Protein AF-A0A180FU36-F1 (afdb_monomer)

Sequence (454 aa):
MDFISSLDIPIKLNNYGYFLRLALNTLQGDNFDYLLKRLDNNKELEKNEGGYSVGSLGDNNPKEALKKLIIFLKENKPKTEQLVKSLNKIERNCIVITDREDIDFLYSQIPKKYKVVSNSELKRLIKTKEAQNKILLFYSFNGYKDFEFIDNLANDIKLILYKQEGALYNKQLQLHEKKLEEEITSDDRLTICGIKYEFLQETPVKVNPTLEKIIERIDKRTRTAYEGYKDESDSLLDDLEEQIIYEVTFSDNKTIELESNETVFDKNGNLIKSFKLRDGDAVRIYPKEQLAENLFQIAIDVEPDKFGKVEEHSKLWLNALKDLDNKLKDREILYKQLRNNGLKVLPTTVDAYFRGARKFPMFNCDLKAILILAGQEAIFGKVKETKRLYNSTMIALGRGIKQELKSFLKDNTLGDILHKRNFTKETLSKFIERKMPLKLIKNIQIINHDPTEE

Structure (mmCIF, N/CA/C/O backbone):
data_AF-A0A180FU36-F1
#
_entry.id   AF-A0A180FU36-F1
#
loop_
_atom_site.group_PDB
_atom_site.id
_atom_site.type_symbol
_atom_site.label_atom_id
_atom_site.label_alt_id
_atom_site.label_comp_id
_atom_site.label_asym_id
_atom_site.label_entity_id
_atom_site.label_seq_id
_atom_site.pdbx_PDB_ins_code
_atom_site.Cartn_x
_atom_site.Cartn_y
_atom_site.Cartn_z
_atom_site.occupancy
_atom_site.B_iso_or_equiv
_atom_site.auth_seq_id
_atom_site.auth_comp_id
_atom_site.auth_asym_id
_atom_site.auth_atom_id
_atom_site.pdbx_PDB_model_num
ATOM 1 N N . MET A 1 1 ? -6.071 27.700 -3.293 1.00 56.44 1 MET A N 1
ATOM 2 C CA . MET A 1 1 ? -6.335 27.040 -4.594 1.00 56.44 1 MET A CA 1
ATOM 3 C C . MET A 1 1 ? -6.816 28.030 -5.638 1.00 56.44 1 MET A C 1
ATOM 5 O O . MET A 1 1 ? -6.384 27.916 -6.778 1.00 56.44 1 MET A O 1
ATOM 9 N N . ASP A 1 2 ? -7.620 29.022 -5.252 1.00 58.66 2 ASP A N 1
ATOM 10 C CA . ASP A 1 2 ? -8.098 30.074 -6.161 1.00 58.66 2 ASP A CA 1
ATOM 11 C C . ASP A 1 2 ? -6.941 30.842 -6.819 1.00 58.66 2 ASP A C 1
ATOM 13 O O . ASP A 1 2 ? -6.914 30.947 -8.036 1.00 58.66 2 ASP A O 1
ATOM 17 N N . PHE A 1 3 ? -5.908 31.206 -6.046 1.00 62.88 3 PHE A N 1
ATOM 18 C CA . PHE A 1 3 ? -4.682 31.840 -6.557 1.00 62.88 3 PHE A CA 1
ATOM 19 C C . PHE A 1 3 ? -3.950 31.017 -7.632 1.00 62.88 3 PHE A C 1
ATOM 21 O O . PHE A 1 3 ? -3.514 31.552 -8.641 1.00 62.88 3 PHE A O 1
ATOM 28 N N . ILE A 1 4 ? -3.824 29.699 -7.438 1.00 62.41 4 ILE A N 1
ATOM 29 C CA . ILE A 1 4 ? -3.131 28.806 -8.386 1.00 62.41 4 ILE A CA 1
ATOM 30 C C . ILE A 1 4 ? -3.966 28.611 -9.658 1.00 62.41 4 ILE A C 1
ATOM 32 O O . ILE A 1 4 ? -3.424 28.439 -10.747 1.00 62.41 4 ILE A O 1
ATOM 36 N N . SER A 1 5 ? -5.291 28.638 -9.510 1.00 62.44 5 SER A N 1
ATOM 37 C CA . SER A 1 5 ? -6.238 28.488 -10.617 1.00 62.44 5 SER A CA 1
ATOM 38 C C . SER A 1 5 ? -6.367 29.767 -11.448 1.00 62.44 5 SER A C 1
ATOM 40 O O . SER A 1 5 ? -6.806 29.690 -12.589 1.00 62.44 5 SER A O 1
ATOM 42 N N . SER A 1 6 ? -5.983 30.918 -10.885 1.00 64.44 6 SER A N 1
ATOM 43 C CA . SER A 1 6 ? -5.974 32.226 -11.547 1.00 64.44 6 SER A CA 1
ATOM 44 C C . SER A 1 6 ? -4.633 32.593 -12.195 1.00 64.44 6 SER A C 1
ATOM 46 O O . SER A 1 6 ? -4.482 33.724 -12.644 1.00 64.44 6 SER A O 1
ATOM 48 N N . LEU A 1 7 ? -3.647 31.690 -12.203 1.00 68.06 7 LEU A N 1
ATOM 49 C CA . LEU A 1 7 ? -2.370 31.905 -12.892 1.00 68.06 7 LEU A CA 1
ATOM 50 C C . LEU A 1 7 ? -2.546 31.793 -14.413 1.00 68.06 7 LEU A C 1
ATOM 52 O O . LEU A 1 7 ? -3.301 30.937 -14.876 1.00 68.06 7 LEU A O 1
ATOM 56 N N . ASP A 1 8 ? -1.786 32.591 -15.174 1.00 64.19 8 ASP A N 1
ATOM 57 C CA . ASP A 1 8 ? -1.774 32.560 -16.649 1.00 64.19 8 ASP A CA 1
ATOM 58 C C . ASP A 1 8 ? -1.493 31.155 -17.203 1.00 64.19 8 ASP A C 1
ATOM 60 O O . ASP A 1 8 ? -2.076 30.741 -18.206 1.00 64.19 8 ASP A O 1
ATOM 64 N N . ILE A 1 9 ? -0.636 30.389 -16.517 1.00 67.38 9 ILE A N 1
ATOM 65 C CA . ILE A 1 9 ? -0.437 28.958 -16.755 1.00 67.38 9 ILE A CA 1
ATOM 66 C C . ILE A 1 9 ? -0.711 28.218 -15.435 1.00 67.38 9 ILE A C 1
ATOM 68 O O . ILE A 1 9 ? 0.154 28.184 -14.555 1.00 67.38 9 ILE A O 1
ATOM 72 N N . PRO A 1 10 ? -1.899 27.613 -15.254 1.00 64.38 10 PRO A N 1
ATOM 73 C CA . PRO A 1 10 ? -2.251 26.943 -14.008 1.00 64.38 10 PRO A CA 1
ATOM 74 C C . PRO A 1 10 ? -1.310 25.780 -13.683 1.00 64.38 10 PRO A C 1
ATOM 76 O O . PRO A 1 10 ? -1.058 24.904 -14.515 1.00 64.38 10 PRO A O 1
ATOM 79 N N . ILE A 1 11 ? -0.837 25.717 -12.437 1.00 66.31 11 ILE A N 1
ATOM 80 C CA . ILE A 1 11 ? -0.000 24.607 -11.969 1.00 66.31 11 ILE A CA 1
ATOM 81 C C . ILE A 1 11 ? -0.854 23.333 -11.902 1.00 66.31 11 ILE A C 1
ATOM 83 O O . ILE A 1 11 ? -1.867 23.276 -11.198 1.00 66.31 11 ILE A O 1
ATOM 87 N N . LYS A 1 12 ? -0.437 22.279 -12.614 1.00 65.25 12 LYS A N 1
ATOM 88 C CA . LYS A 1 12 ? -1.081 20.961 -12.550 1.00 65.25 12 LYS A CA 1
ATOM 89 C C . LYS A 1 12 ? -0.663 20.237 -11.276 1.00 65.25 12 LYS A C 1
ATOM 91 O O . LYS A 1 12 ? 0.447 19.742 -11.158 1.00 65.25 12 LYS A O 1
ATOM 96 N N . LEU A 1 13 ? -1.591 20.136 -10.334 1.00 67.25 13 LEU A N 1
ATOM 97 C CA . LEU A 1 13 ? -1.373 19.504 -9.035 1.00 67.25 13 LEU A CA 1
ATOM 98 C C . LEU A 1 13 ? -1.849 18.045 -9.033 1.00 67.25 13 LEU A C 1
ATOM 100 O O . LEU A 1 13 ? -2.832 17.719 -8.364 1.00 67.25 13 LEU A O 1
ATOM 104 N N . ASN A 1 14 ? -1.207 17.157 -9.804 1.00 66.81 14 ASN A N 1
ATOM 105 C CA . ASN A 1 14 ? -1.721 15.788 -9.943 1.00 66.81 14 ASN A CA 1
ATOM 106 C C . ASN A 1 14 ? -1.530 14.969 -8.663 1.00 66.81 14 ASN A C 1
ATOM 108 O O . ASN A 1 14 ? -2.469 14.281 -8.259 1.00 66.81 14 ASN A O 1
ATOM 112 N N . ASN A 1 15 ? -0.388 15.123 -7.987 1.00 68.94 15 ASN A N 1
ATOM 113 C CA . ASN A 1 15 ? -0.093 14.390 -6.749 1.00 68.94 15 ASN A CA 1
ATOM 114 C C . ASN A 1 15 ? -0.534 15.109 -5.466 1.00 68.94 15 ASN A C 1
ATOM 116 O O . ASN A 1 15 ? -0.616 14.483 -4.412 1.00 68.94 15 ASN A O 1
ATOM 120 N N . TYR A 1 16 ? -0.883 16.399 -5.520 1.00 74.38 16 TYR A N 1
ATOM 121 C CA . TYR A 1 16 ? -1.280 17.170 -4.328 1.00 74.38 16 TYR A CA 1
ATOM 122 C C . TYR A 1 16 ? -2.442 16.520 -3.574 1.00 74.38 16 TYR A C 1
ATOM 124 O O . TYR A 1 16 ? -2.422 16.353 -2.357 1.00 74.38 16 TYR A O 1
ATOM 132 N N . GLY A 1 17 ? -3.456 16.110 -4.333 1.00 72.38 17 GLY A N 1
ATOM 133 C CA . GLY A 1 17 ? -4.625 15.431 -3.808 1.00 72.38 17 GLY A CA 1
ATOM 134 C C . GLY A 1 17 ? -4.332 14.122 -3.099 1.00 72.38 17 GLY A C 1
ATOM 135 O O . GLY A 1 17 ? -4.957 13.798 -2.091 1.00 72.38 17 GLY A O 1
ATOM 136 N N . TYR A 1 18 ? -3.366 13.386 -3.637 1.00 75.75 18 TYR A N 1
ATOM 137 C CA . TYR A 1 18 ? -2.907 12.130 -3.080 1.00 75.75 18 TYR A CA 1
ATOM 138 C C . TYR A 1 18 ? -2.249 12.349 -1.712 1.00 75.75 18 TYR A C 1
ATOM 140 O O . TYR A 1 18 ? -2.688 11.756 -0.728 1.00 75.75 18 TYR A O 1
ATOM 148 N N . PHE A 1 19 ? -1.286 13.270 -1.617 1.00 78.94 19 PHE A N 1
ATOM 149 C CA . PHE A 1 19 ? -0.634 13.595 -0.345 1.00 78.94 19 PHE A CA 1
ATOM 150 C C . PHE A 1 19 ? -1.607 14.161 0.692 1.00 78.94 19 PHE A C 1
ATOM 152 O O . PHE 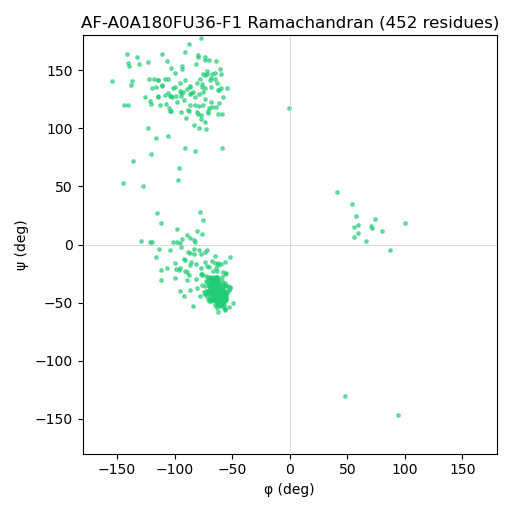A 1 19 ? -1.548 13.775 1.858 1.00 78.94 19 PHE A O 1
ATOM 159 N N . LEU A 1 20 ? -2.531 15.034 0.275 1.00 83.19 20 LEU A N 1
ATOM 160 C CA . LEU A 1 20 ? -3.561 15.571 1.163 1.00 83.19 20 LEU A CA 1
ATOM 161 C C . LEU A 1 20 ? -4.412 14.445 1.758 1.00 83.19 20 LEU A C 1
ATOM 163 O O . LEU A 1 20 ? -4.640 14.409 2.963 1.00 83.19 20 LEU A O 1
ATOM 167 N N . ARG A 1 21 ? -4.850 13.494 0.932 1.00 78.38 21 ARG A N 1
ATOM 168 C CA . ARG A 1 21 ? -5.641 12.351 1.393 1.00 78.38 21 ARG A CA 1
ATOM 169 C C . ARG A 1 21 ? -4.856 11.448 2.345 1.00 78.38 21 ARG A C 1
ATOM 171 O O . ARG A 1 21 ? -5.401 11.047 3.369 1.00 78.38 21 ARG A O 1
ATOM 178 N N . LEU A 1 22 ? -3.591 11.152 2.040 1.00 80.38 22 LEU A N 1
ATOM 179 C CA . LEU A 1 22 ? -2.734 10.385 2.947 1.00 80.38 22 LEU A CA 1
ATOM 180 C C . LEU A 1 22 ? -2.581 11.086 4.298 1.00 80.38 22 LEU A C 1
ATOM 182 O O . LEU A 1 22 ? -2.722 10.440 5.334 1.00 80.38 22 LEU A O 1
ATOM 186 N N . ALA A 1 23 ? -2.369 12.403 4.296 1.00 86.44 23 ALA A N 1
ATOM 187 C CA . ALA A 1 23 ? -2.247 13.190 5.519 1.00 86.44 23 ALA A CA 1
ATOM 188 C C . ALA A 1 23 ? -3.511 13.095 6.385 1.00 86.44 23 ALA A C 1
ATOM 190 O O . ALA A 1 23 ? -3.419 12.853 7.584 1.00 86.44 23 ALA A O 1
ATOM 191 N N . LEU A 1 24 ? -4.693 13.234 5.776 1.00 85.62 24 LEU A N 1
ATOM 192 C CA . LEU A 1 24 ? -5.972 13.181 6.491 1.00 85.62 24 LEU A CA 1
ATOM 193 C C . LEU A 1 24 ? -6.304 11.779 7.028 1.00 85.62 24 LEU A C 1
ATOM 195 O O . LEU A 1 24 ? -6.983 11.668 8.047 1.00 85.62 24 LEU A O 1
ATOM 199 N N . ASN A 1 25 ? -5.831 10.711 6.383 1.00 81.94 25 ASN A N 1
ATOM 200 C CA . ASN A 1 25 ? -6.045 9.335 6.845 1.00 81.94 25 AS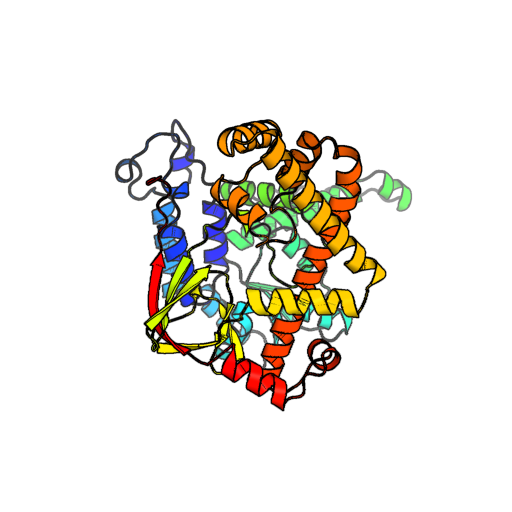N A CA 1
ATOM 201 C C . ASN A 1 25 ? -5.009 8.861 7.878 1.00 81.94 25 ASN A C 1
ATOM 203 O O . ASN A 1 25 ? -5.230 7.849 8.536 1.00 81.94 25 ASN A O 1
ATOM 207 N N . THR A 1 26 ? -3.889 9.569 8.032 1.00 85.44 26 THR A N 1
ATOM 208 C CA . THR A 1 26 ? -2.789 9.135 8.898 1.00 85.44 26 THR A CA 1
ATOM 209 C C . THR A 1 26 ? -3.104 9.354 10.381 1.00 85.44 26 THR A C 1
ATOM 211 O O . THR A 1 26 ? -3.566 10.421 10.781 1.00 85.44 26 THR A O 1
ATOM 214 N N . LEU A 1 27 ? -2.800 8.350 11.214 1.00 85.12 27 LEU A N 1
ATOM 215 C CA . LEU A 1 27 ? -2.922 8.426 12.678 1.00 85.12 27 LEU A CA 1
ATOM 216 C C . LEU A 1 27 ? -1.569 8.402 13.416 1.00 85.12 27 LEU A C 1
ATOM 218 O O . LEU A 1 27 ? -1.444 8.973 14.503 1.00 85.12 27 LEU A O 1
ATOM 222 N N . GLN A 1 28 ? -0.560 7.731 12.848 1.00 83.81 28 GLN A N 1
AT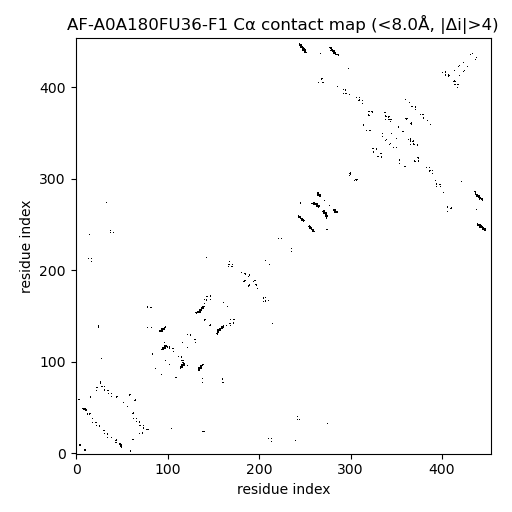OM 223 C CA . GLN A 1 28 ? 0.740 7.486 13.488 1.00 83.81 28 GLN A CA 1
ATOM 224 C C . GLN A 1 28 ? 1.763 8.587 13.176 1.00 83.81 28 GLN A C 1
ATOM 226 O O . GLN A 1 28 ? 1.862 9.044 12.040 1.00 83.81 28 GLN A O 1
ATOM 231 N N . GLY A 1 29 ? 2.588 8.949 14.168 1.00 82.50 29 GLY A N 1
ATOM 232 C CA . GLY A 1 29 ? 3.662 9.944 14.011 1.00 82.50 29 GLY A CA 1
ATOM 233 C C . GLY A 1 29 ? 4.663 9.576 12.913 1.00 82.50 29 GLY A C 1
ATOM 234 O O . GLY A 1 29 ? 4.940 10.389 12.039 1.00 82.50 29 GLY A O 1
ATOM 235 N N . ASP A 1 30 ? 5.115 8.324 12.905 1.00 79.81 30 ASP A N 1
ATOM 236 C CA . ASP A 1 30 ? 6.096 7.814 11.940 1.00 79.81 30 ASP A CA 1
ATOM 237 C C . ASP A 1 30 ? 5.577 7.859 10.496 1.00 79.81 30 ASP A C 1
ATOM 239 O O . ASP A 1 30 ? 6.329 8.123 9.560 1.00 79.81 30 ASP A O 1
ATOM 243 N N . ASN A 1 31 ? 4.270 7.653 10.311 1.00 82.94 31 ASN A N 1
ATOM 244 C CA . ASN A 1 31 ? 3.631 7.754 9.002 1.00 82.94 31 ASN A CA 1
ATOM 245 C C . ASN A 1 31 ? 3.580 9.217 8.523 1.00 82.94 31 ASN A C 1
ATOM 247 O O . ASN A 1 31 ? 3.769 9.467 7.334 1.00 82.94 31 ASN A O 1
ATOM 251 N N . PHE A 1 32 ? 3.380 10.187 9.427 1.00 87.75 32 PHE A N 1
ATOM 252 C CA . PHE A 1 32 ? 3.485 11.610 9.083 1.00 87.75 32 PHE A CA 1
ATOM 253 C C . PHE A 1 32 ? 4.917 11.998 8.705 1.00 87.75 32 PHE A C 1
ATOM 255 O O . PHE A 1 32 ? 5.108 12.727 7.735 1.00 87.75 32 PHE A O 1
ATOM 262 N N . ASP A 1 33 ? 5.919 11.487 9.423 1.00 85.62 33 ASP A N 1
ATOM 263 C CA . ASP A 1 33 ? 7.331 11.729 9.105 1.00 85.62 33 ASP A CA 1
ATOM 264 C C . ASP A 1 33 ? 7.720 11.167 7.744 1.00 85.62 33 ASP A C 1
ATOM 266 O O . ASP A 1 33 ? 8.383 11.833 6.948 1.00 85.62 33 ASP A O 1
ATOM 270 N N . TYR A 1 34 ? 7.259 9.958 7.438 1.00 83.00 34 TYR A N 1
ATOM 271 C CA . TYR A 1 34 ? 7.432 9.379 6.116 1.00 83.00 34 TYR A CA 1
ATOM 272 C C . TYR A 1 34 ? 6.720 10.201 5.033 1.00 83.00 34 TYR A C 1
ATOM 274 O O . TYR A 1 34 ? 7.298 10.460 3.978 1.00 83.00 34 TYR A O 1
ATOM 282 N N . LEU A 1 35 ? 5.498 10.675 5.297 1.00 84.62 35 LEU A N 1
ATOM 283 C CA . LEU A 1 35 ? 4.753 11.507 4.355 1.00 84.62 35 LEU A CA 1
ATOM 284 C C . LEU A 1 35 ? 5.450 12.847 4.079 1.00 84.62 35 LEU A C 1
ATOM 286 O O . LEU A 1 35 ? 5.492 13.271 2.926 1.00 84.62 35 LEU A O 1
ATOM 290 N N . LEU A 1 36 ? 6.025 13.485 5.106 1.00 87.25 36 LEU A N 1
ATOM 291 C CA . LEU A 1 36 ? 6.832 14.700 4.956 1.00 87.25 36 LEU A CA 1
ATOM 292 C C . LEU A 1 36 ? 8.070 14.439 4.103 1.00 87.25 36 LEU A C 1
ATOM 294 O O . LEU A 1 36 ? 8.279 15.146 3.124 1.00 87.25 36 LEU A O 1
ATOM 298 N N . LYS A 1 37 ? 8.821 13.371 4.399 1.00 82.88 37 LYS A N 1
ATOM 299 C CA . LYS A 1 37 ? 9.996 12.974 3.605 1.00 82.88 37 LYS A CA 1
ATOM 300 C C . LYS A 1 37 ? 9.642 12.725 2.137 1.00 82.88 37 LYS A C 1
ATOM 302 O O . LYS A 1 37 ? 10.360 13.160 1.242 1.00 82.88 37 LYS A O 1
ATOM 307 N N . ARG A 1 38 ? 8.517 12.055 1.870 1.00 77.38 38 ARG A N 1
ATOM 308 C CA . ARG A 1 38 ? 8.017 11.853 0.500 1.00 77.38 38 ARG A CA 1
ATOM 309 C C . ARG A 1 38 ? 7.652 13.168 -0.169 1.00 77.38 38 ARG A C 1
ATOM 311 O O . ARG A 1 38 ? 7.979 13.369 -1.330 1.00 77.38 38 ARG A O 1
ATOM 318 N N . LEU A 1 39 ? 6.968 14.050 0.551 1.00 83.06 39 LEU A N 1
ATOM 319 C CA . LEU A 1 39 ? 6.588 15.349 0.023 1.00 83.06 39 LEU A CA 1
ATOM 320 C C . LEU A 1 39 ? 7.827 16.187 -0.309 1.00 83.06 39 LEU A C 1
ATOM 322 O O . LEU A 1 39 ? 7.848 16.821 -1.358 1.00 83.06 39 LEU A O 1
ATOM 326 N N . ASP A 1 40 ? 8.863 16.156 0.533 1.00 81.88 40 ASP A N 1
ATOM 327 C CA . ASP A 1 40 ? 10.142 16.834 0.298 1.00 81.88 40 ASP A CA 1
ATOM 328 C C . ASP A 1 40 ? 10.832 16.341 -0.975 1.00 81.88 40 ASP A C 1
ATOM 330 O O . ASP A 1 40 ? 11.242 17.168 -1.786 1.00 81.88 40 ASP A O 1
ATOM 334 N N . ASN A 1 41 ? 10.851 15.031 -1.215 1.00 73.06 41 ASN A N 1
ATOM 335 C CA . ASN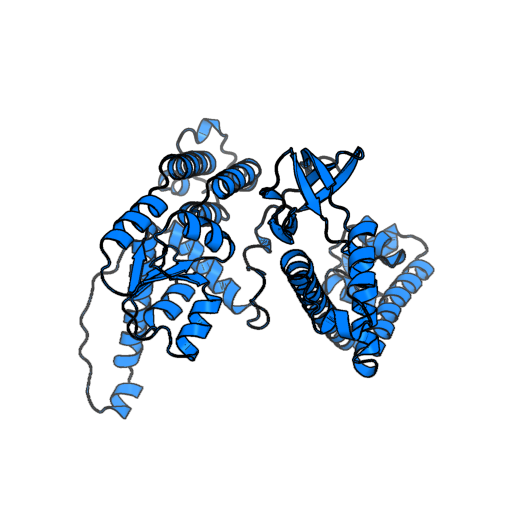 A 1 41 ? 11.444 14.448 -2.422 1.00 73.06 41 ASN A CA 1
ATOM 336 C C . ASN A 1 41 ? 10.562 14.585 -3.677 1.00 73.06 41 ASN A C 1
ATOM 338 O O . ASN A 1 41 ? 11.023 14.304 -4.784 1.00 73.06 41 ASN A O 1
ATOM 342 N N . ASN A 1 42 ? 9.316 15.051 -3.527 1.00 71.94 42 ASN A N 1
ATOM 343 C CA . ASN A 1 42 ? 8.399 15.199 -4.645 1.00 71.94 42 ASN A CA 1
ATOM 344 C C . ASN A 1 42 ? 8.758 16.388 -5.533 1.00 71.94 42 ASN A C 1
ATOM 346 O O . ASN A 1 42 ? 8.484 17.542 -5.182 1.00 71.94 42 ASN A O 1
ATOM 350 N N . LYS A 1 43 ? 9.326 16.080 -6.707 1.00 68.81 43 LYS A N 1
ATOM 351 C CA . LYS A 1 43 ? 9.705 17.067 -7.731 1.00 68.81 43 LYS A CA 1
ATOM 352 C C . LYS A 1 43 ? 8.510 17.499 -8.593 1.00 68.81 43 LYS A C 1
ATOM 354 O O . LYS A 1 43 ? 8.579 18.523 -9.264 1.00 68.81 43 LYS A O 1
ATOM 359 N N . GLU A 1 44 ? 7.397 16.758 -8.603 1.00 63.72 44 GLU A N 1
ATOM 360 C CA . GLU A 1 44 ? 6.200 17.149 -9.373 1.00 63.72 44 GLU A CA 1
ATOM 361 C C . GLU A 1 44 ? 5.564 18.428 -8.819 1.00 63.72 44 GLU A C 1
ATOM 363 O O . GLU A 1 44 ? 5.240 19.333 -9.580 1.00 63.72 44 GLU A O 1
ATOM 368 N N . LEU A 1 45 ? 5.447 18.542 -7.495 1.00 59.59 45 LEU A N 1
ATOM 369 C CA . LEU A 1 45 ? 4.919 19.740 -6.835 1.00 59.59 45 LEU A CA 1
ATOM 370 C C . LEU A 1 45 ? 5.879 20.945 -6.891 1.00 59.59 45 LEU A C 1
ATOM 372 O O . LEU A 1 45 ? 5.507 22.037 -6.463 1.00 59.59 45 LEU A O 1
ATOM 376 N N . GLU A 1 46 ? 7.085 20.755 -7.431 1.00 60.91 46 GLU A N 1
ATOM 377 C CA . GLU A 1 46 ? 8.072 21.804 -7.720 1.00 60.91 46 GLU A CA 1
ATOM 378 C C . GLU A 1 46 ? 8.060 22.218 -9.199 1.00 60.91 46 GLU A C 1
ATOM 380 O O . GLU A 1 46 ? 8.341 23.371 -9.525 1.00 60.91 46 GLU A O 1
ATOM 385 N N . LYS A 1 47 ? 7.694 21.298 -10.103 1.00 57.16 47 LYS A N 1
ATOM 386 C CA . LYS A 1 47 ? 7.589 21.545 -11.544 1.00 57.16 47 LYS A CA 1
ATOM 387 C C . LYS A 1 47 ? 6.291 22.278 -11.864 1.00 57.16 47 LYS A C 1
ATOM 389 O O . LYS A 1 47 ? 5.226 21.680 -11.993 1.00 57.16 47 LYS A O 1
ATOM 394 N N . ASN A 1 48 ? 6.384 23.584 -12.066 1.00 60.56 48 ASN A N 1
ATOM 395 C CA . ASN A 1 48 ? 5.321 24.345 -12.708 1.00 60.56 48 ASN A CA 1
ATOM 396 C C . ASN A 1 48 ? 5.606 24.482 -14.211 1.00 60.56 48 ASN A C 1
ATOM 398 O O . ASN A 1 48 ? 6.701 24.840 -14.629 1.00 60.56 48 ASN A O 1
ATOM 402 N N . GLU A 1 49 ? 4.599 24.208 -15.043 1.00 55.91 49 GLU A N 1
ATOM 403 C CA . GLU A 1 49 ? 4.698 24.416 -16.498 1.00 55.91 49 GLU A CA 1
ATOM 404 C C . GLU A 1 49 ? 4.860 25.913 -16.852 1.00 55.91 49 GLU A C 1
ATOM 406 O O . GLU A 1 49 ? 5.266 26.236 -17.962 1.00 55.91 49 GLU A O 1
ATOM 411 N N . GLY A 1 50 ? 4.572 26.821 -15.906 1.00 58.62 50 GLY A N 1
ATOM 412 C CA . GLY A 1 50 ? 4.638 28.276 -16.077 1.00 58.62 50 GLY A CA 1
ATOM 413 C C . GLY A 1 50 ? 5.934 28.975 -15.636 1.00 58.62 50 GLY A C 1
ATOM 414 O O . GLY A 1 50 ? 6.001 30.194 -15.731 1.00 58.62 50 GLY A O 1
ATOM 415 N N . GLY A 1 51 ? 6.952 28.263 -15.139 1.00 59.06 51 GLY A N 1
ATOM 416 C CA . GLY A 1 51 ? 8.239 28.850 -14.715 1.00 59.06 51 GLY A CA 1
ATOM 417 C C . GLY A 1 51 ? 8.226 29.699 -13.426 1.00 59.06 51 GLY A C 1
ATOM 418 O O . GLY A 1 51 ? 9.181 30.431 -13.165 1.00 59.06 51 GLY A O 1
ATOM 419 N N . TYR A 1 52 ? 7.172 29.629 -12.609 1.00 67.12 52 TYR A N 1
ATOM 420 C CA . TYR A 1 52 ? 7.043 30.342 -11.334 1.00 67.12 52 TYR A CA 1
ATOM 421 C C . TYR A 1 52 ? 8.137 29.922 -10.332 1.00 67.12 52 TYR A C 1
ATOM 423 O O . TYR A 1 52 ? 8.262 28.760 -9.954 1.00 67.12 52 TYR A O 1
ATOM 431 N N . SER A 1 53 ? 8.941 30.863 -9.846 1.00 61.12 53 SER A N 1
ATOM 432 C CA . SER A 1 53 ? 9.934 30.570 -8.805 1.00 61.12 53 SER A CA 1
ATOM 433 C C . SER A 1 53 ? 9.271 30.359 -7.436 1.00 61.12 53 SER A C 1
ATOM 435 O O . SER A 1 53 ? 8.176 30.867 -7.178 1.00 61.12 53 SER A O 1
ATOM 437 N N . VAL A 1 54 ? 9.961 29.680 -6.510 1.00 60.97 54 VAL A N 1
ATOM 438 C CA . VAL A 1 54 ? 9.526 29.550 -5.101 1.00 60.97 54 VAL A CA 1
ATOM 439 C C . VAL A 1 54 ? 9.223 30.924 -4.483 1.00 60.97 54 VAL A C 1
ATOM 441 O O . VAL A 1 54 ? 8.239 31.070 -3.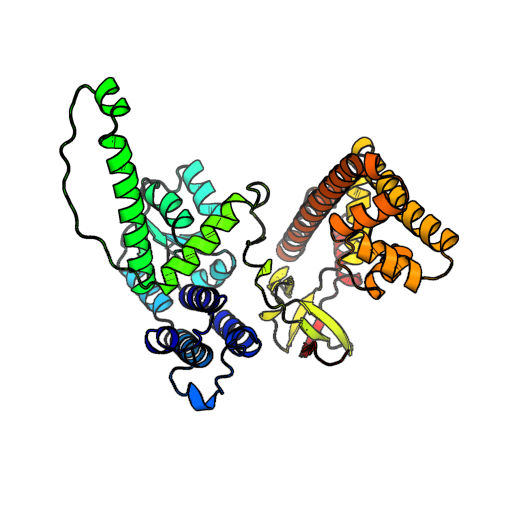760 1.00 60.97 54 VAL A O 1
ATOM 444 N N . GLY A 1 55 ? 10.001 31.952 -4.845 1.00 61.38 55 GLY A N 1
ATOM 445 C CA . GLY A 1 55 ? 9.771 33.335 -4.418 1.00 61.38 55 GLY A CA 1
ATOM 446 C C . GLY A 1 55 ? 8.488 33.963 -4.973 1.00 61.38 55 GLY A C 1
ATOM 447 O O . GLY A 1 55 ? 7.863 34.757 -4.281 1.00 61.38 55 GLY A O 1
ATOM 448 N N . SER A 1 56 ? 8.053 33.586 -6.181 1.00 64.25 56 SER A N 1
ATOM 449 C CA . SER A 1 56 ? 6.809 34.099 -6.783 1.00 64.25 56 SER A CA 1
ATOM 450 C C . SER A 1 56 ? 5.537 33.483 -6.187 1.00 64.25 56 SER A C 1
ATOM 452 O O . SER A 1 56 ? 4.484 34.116 -6.195 1.00 64.25 56 SER A O 1
ATOM 454 N N . LEU A 1 57 ? 5.632 32.263 -5.648 1.00 66.44 57 LEU A N 1
ATOM 455 C CA . LEU A 1 57 ? 4.506 31.573 -5.017 1.00 66.44 57 LEU A CA 1
ATOM 456 C C . LEU A 1 57 ? 4.394 31.885 -3.520 1.00 66.44 57 LEU A C 1
ATOM 458 O O . LEU A 1 57 ? 3.279 31.893 -3.004 1.00 66.44 57 LEU A O 1
ATOM 462 N N . GLY A 1 58 ? 5.506 32.160 -2.828 1.00 69.25 58 GLY A N 1
ATOM 463 C CA . GLY A 1 58 ? 5.511 32.523 -1.406 1.00 69.25 58 GLY A CA 1
ATOM 464 C C . GLY A 1 58 ? 4.662 31.573 -0.548 1.00 69.25 58 GLY A C 1
ATOM 465 O O . GLY A 1 58 ? 4.752 30.351 -0.679 1.00 69.25 58 GLY A O 1
ATOM 466 N N . ASP A 1 59 ? 3.775 32.131 0.283 1.00 68.25 59 ASP A N 1
ATOM 467 C CA . ASP A 1 59 ? 2.827 31.366 1.111 1.00 68.25 59 ASP A CA 1
ATOM 468 C C . ASP A 1 59 ? 1.746 30.610 0.320 1.00 68.25 59 ASP A C 1
ATOM 470 O O . ASP A 1 59 ? 1.097 29.714 0.861 1.00 68.25 59 ASP A O 1
ATOM 474 N N . ASN A 1 60 ? 1.564 30.925 -0.964 1.00 68.75 60 ASN A N 1
ATOM 475 C CA . ASN A 1 60 ? 0.641 30.222 -1.853 1.00 68.75 60 ASN A CA 1
ATOM 476 C C . ASN A 1 60 ? 1.272 28.992 -2.519 1.00 68.75 60 ASN A C 1
ATOM 478 O O . ASN A 1 60 ? 0.626 28.362 -3.360 1.00 68.75 60 ASN A O 1
ATOM 482 N N . ASN A 1 61 ? 2.508 28.627 -2.160 1.00 76.38 61 ASN A N 1
ATOM 483 C CA . ASN A 1 61 ? 3.137 27.406 -2.641 1.00 76.38 61 ASN A CA 1
ATOM 484 C C . ASN A 1 61 ? 2.359 26.168 -2.132 1.00 76.38 61 ASN A C 1
ATOM 486 O O . ASN A 1 61 ? 2.292 25.936 -0.920 1.00 76.38 61 ASN A O 1
ATOM 490 N N . PRO A 1 62 ? 1.789 25.338 -3.030 1.00 76.75 62 PRO A N 1
ATOM 491 C CA . PRO A 1 62 ? 1.019 24.167 -2.628 1.00 76.75 62 PRO A CA 1
ATOM 492 C C . PRO A 1 62 ? 1.851 23.156 -1.827 1.00 76.75 62 PRO A C 1
ATOM 494 O O . PRO A 1 62 ? 1.359 22.628 -0.831 1.00 76.75 62 PRO A O 1
ATOM 497 N N . LYS A 1 63 ? 3.115 22.913 -2.193 1.00 81.44 63 LYS A N 1
ATOM 498 C CA . LYS A 1 63 ? 3.998 21.992 -1.462 1.00 81.44 63 LYS A CA 1
ATOM 499 C C . LYS A 1 63 ? 4.197 22.452 -0.014 1.00 81.44 63 LYS A C 1
ATOM 501 O O . LYS A 1 63 ? 4.007 21.663 0.906 1.00 81.44 63 LYS A O 1
ATOM 506 N N . GLU A 1 64 ? 4.470 23.738 0.196 1.00 83.31 64 GLU A N 1
ATOM 507 C CA . GLU A 1 64 ? 4.655 24.310 1.538 1.00 83.31 64 GLU A CA 1
ATOM 508 C C . GLU A 1 64 ? 3.357 24.352 2.352 1.00 83.31 64 GLU A C 1
ATOM 510 O O . GLU A 1 64 ? 3.354 24.011 3.535 1.00 83.31 64 GLU A O 1
ATOM 515 N N . ALA A 1 65 ? 2.222 24.680 1.729 1.00 82.88 65 ALA A N 1
ATOM 516 C CA . ALA A 1 65 ? 0.919 24.611 2.391 1.00 82.88 65 ALA A CA 1
ATOM 517 C C . ALA A 1 65 ? 0.602 23.186 2.880 1.00 82.88 65 ALA A C 1
ATOM 519 O O . ALA A 1 65 ? 0.076 22.994 3.978 1.00 82.88 65 ALA A O 1
ATOM 520 N N . LEU A 1 66 ? 0.954 22.178 2.080 1.00 86.56 66 LEU A N 1
ATOM 521 C CA . LEU A 1 66 ? 0.763 20.775 2.420 1.00 86.56 66 LEU A CA 1
ATOM 522 C C . LEU A 1 66 ? 1.721 20.315 3.529 1.00 86.56 66 LEU A C 1
ATOM 524 O O . LEU A 1 66 ? 1.275 19.628 4.445 1.00 86.56 66 LEU A O 1
ATOM 528 N N . LYS A 1 67 ? 2.989 20.751 3.519 1.00 89.25 67 LYS A N 1
ATOM 529 C CA . LYS A 1 67 ? 3.925 20.515 4.634 1.00 89.25 67 LYS A CA 1
ATOM 530 C C . LYS A 1 67 ? 3.404 21.105 5.939 1.00 89.25 67 LYS A C 1
ATOM 532 O O . LYS A 1 67 ? 3.318 20.385 6.931 1.00 89.25 67 LYS A O 1
ATOM 537 N N . LYS A 1 68 ? 2.994 22.381 5.928 1.00 89.50 68 LYS A N 1
ATOM 538 C CA . LYS A 1 68 ? 2.417 23.068 7.098 1.00 89.50 68 LYS A CA 1
ATOM 539 C C . LYS A 1 68 ? 1.213 22.296 7.651 1.00 89.50 68 LYS A C 1
ATOM 541 O O . LYS A 1 68 ? 1.120 22.091 8.858 1.00 89.50 68 LYS A O 1
ATOM 546 N N . LEU A 1 69 ? 0.328 21.808 6.776 1.00 90.19 69 LEU A N 1
ATOM 547 C CA . LEU A 1 69 ? -0.806 20.974 7.179 1.00 90.19 69 LEU A CA 1
ATOM 548 C C . LEU A 1 69 ? -0.359 19.646 7.804 1.00 90.19 69 LEU A C 1
ATOM 550 O O . LEU A 1 69 ? -0.868 19.275 8.857 1.00 90.19 69 LEU A O 1
ATOM 554 N N . ILE A 1 70 ? 0.568 18.922 7.173 1.00 91.56 70 ILE A N 1
ATOM 555 C CA . ILE A 1 70 ? 1.036 17.624 7.676 1.00 91.56 70 ILE A CA 1
ATOM 556 C C . ILE A 1 70 ? 1.701 17.780 9.050 1.00 91.56 70 ILE A C 1
ATOM 558 O O . ILE A 1 70 ? 1.418 16.990 9.949 1.00 91.56 70 ILE A O 1
ATOM 562 N N . ILE A 1 71 ? 2.522 18.817 9.239 1.00 92.19 71 ILE A N 1
ATOM 563 C CA . ILE A 1 71 ? 3.140 19.145 10.533 1.00 92.19 71 ILE A CA 1
ATOM 564 C C . ILE A 1 71 ? 2.057 19.428 11.578 1.00 92.19 71 ILE A C 1
ATOM 566 O O . ILE A 1 71 ? 2.053 18.808 12.640 1.00 92.19 71 ILE A O 1
ATOM 570 N N . PHE A 1 72 ? 1.077 20.273 11.246 1.00 92.38 72 PHE A N 1
ATOM 571 C CA . PHE A 1 72 ? -0.042 20.564 12.142 1.00 92.38 72 PHE A CA 1
ATOM 572 C C . PHE A 1 72 ? -0.803 19.291 12.553 1.00 92.38 72 PHE A C 1
ATOM 574 O O . PHE A 1 72 ? -1.110 19.099 13.731 1.00 92.38 72 PHE A O 1
ATOM 581 N N . LEU A 1 73 ? -1.089 18.397 11.602 1.00 91.56 73 LEU A N 1
ATOM 582 C CA . LEU A 1 73 ? -1.773 17.130 11.870 1.00 91.56 73 LEU A CA 1
ATOM 583 C C . LEU A 1 73 ? -0.933 16.187 12.740 1.00 91.56 73 LEU A C 1
ATOM 585 O O . LEU A 1 73 ? -1.483 15.542 13.634 1.00 91.56 73 LEU A O 1
ATOM 589 N N . LYS A 1 74 ? 0.385 16.142 12.521 1.00 92.12 74 LYS A N 1
ATOM 590 C CA . LYS A 1 74 ? 1.327 15.346 13.315 1.00 92.12 74 LYS A CA 1
ATOM 591 C C . LYS A 1 74 ? 1.381 15.802 14.773 1.00 92.12 74 LYS A C 1
ATOM 593 O O . LYS A 1 74 ? 1.391 14.956 15.669 1.00 92.12 74 LYS A O 1
ATOM 598 N N . GLU A 1 75 ? 1.432 17.112 15.003 1.00 91.25 75 GLU A N 1
ATOM 599 C CA . GLU A 1 75 ? 1.563 17.707 16.338 1.00 91.25 75 GLU A CA 1
ATOM 600 C C . GLU A 1 75 ? 0.264 17.617 17.143 1.00 91.25 75 GLU A C 1
ATOM 602 O O . GLU A 1 75 ? 0.296 17.261 18.317 1.00 91.25 75 GLU A O 1
ATOM 607 N N . ASN A 1 76 ? -0.881 17.878 16.504 1.00 89.06 76 ASN A N 1
ATOM 608 C CA . ASN A 1 76 ? -2.170 17.986 17.194 1.00 89.06 76 ASN A CA 1
ATOM 609 C C . ASN A 1 76 ? -2.988 16.684 17.184 1.00 89.06 76 ASN A C 1
ATOM 611 O O . ASN A 1 76 ? -3.913 16.538 17.971 1.00 89.06 76 ASN A O 1
ATOM 615 N N . LYS A 1 77 ? -2.708 15.747 16.264 1.00 88.19 77 LYS A N 1
ATOM 616 C CA . LYS A 1 77 ? -3.403 14.447 16.109 1.00 88.19 77 LYS A CA 1
ATOM 617 C C . LYS A 1 77 ? -4.938 14.497 16.282 1.00 88.19 77 LYS A C 1
ATOM 619 O O . LYS A 1 77 ? -5.515 13.605 16.917 1.00 88.19 77 LYS A O 1
ATOM 624 N N . PRO A 1 78 ? -5.648 15.468 15.677 1.00 89.25 78 PRO A N 1
ATOM 625 C CA . PRO A 1 78 ? -7.032 15.758 16.052 1.00 89.25 78 PRO A CA 1
ATOM 626 C C . PRO A 1 78 ? -8.001 14.608 15.732 1.00 89.25 78 PRO A C 1
ATOM 628 O O . PRO A 1 78 ? -8.992 14.416 16.435 1.00 89.25 78 PRO A O 1
ATOM 631 N N . LYS A 1 79 ? -7.716 13.800 14.700 1.00 89.62 79 LYS A N 1
ATOM 632 C CA . LYS A 1 79 ? -8.536 12.631 14.348 1.00 89.62 79 LYS A CA 1
ATOM 633 C C . LYS A 1 79 ? -8.432 11.521 15.401 1.00 89.62 79 LYS A C 1
ATOM 635 O O . LYS A 1 79 ? -9.459 10.963 15.781 1.00 89.62 79 LYS A O 1
ATOM 640 N N . THR A 1 80 ? -7.236 11.255 15.929 1.00 88.19 80 THR A N 1
ATOM 641 C CA . THR A 1 80 ? -7.024 10.282 17.016 1.00 88.19 80 THR A CA 1
ATOM 642 C C . THR A 1 80 ? -7.719 10.732 18.300 1.00 88.19 80 THR A C 1
ATOM 644 O O . THR A 1 80 ? -8.431 9.946 18.925 1.00 88.19 80 THR A O 1
ATOM 647 N N . GLU A 1 81 ? -7.587 12.009 18.669 1.00 88.69 81 GLU A N 1
ATOM 648 C CA . GLU A 1 81 ? -8.260 12.569 19.848 1.00 88.69 81 GLU A CA 1
ATOM 649 C C . GLU A 1 81 ? -9.785 12.486 19.727 1.00 88.69 81 GLU A C 1
ATOM 651 O O . GLU A 1 81 ? -10.474 12.024 20.642 1.00 88.69 81 GLU A O 1
ATOM 656 N N . GLN A 1 82 ? -10.325 12.876 18.569 1.00 90.25 82 GLN A N 1
ATOM 657 C CA . GLN A 1 82 ? -11.757 12.801 18.305 1.00 90.25 82 GLN A CA 1
ATOM 658 C C . GLN A 1 82 ? -12.257 11.352 18.283 1.00 90.25 82 GLN A C 1
ATOM 660 O O . GLN A 1 82 ? -13.383 11.092 18.719 1.00 90.25 82 GLN A O 1
ATOM 665 N N . LEU A 1 83 ? -11.430 10.404 17.833 1.00 89.75 83 LEU A N 1
ATOM 666 C CA . LEU A 1 83 ? -11.717 8.973 17.876 1.00 89.75 83 LEU A CA 1
ATOM 667 C C . LEU A 1 83 ? -11.860 8.459 19.302 1.00 89.75 83 LEU A C 1
ATOM 669 O O . LEU A 1 83 ? -12.905 7.898 19.640 1.00 89.75 83 LEU A O 1
ATOM 673 N N . VAL A 1 84 ? -10.884 8.729 20.166 1.00 87.25 84 VAL A N 1
ATOM 674 C CA . VAL A 1 84 ? -10.942 8.327 21.580 1.00 87.25 84 VAL A CA 1
ATOM 675 C C . VAL A 1 84 ? -12.133 8.989 22.283 1.00 87.25 84 VAL A C 1
ATOM 677 O O . VAL A 1 84 ? -12.914 8.321 22.965 1.00 87.25 84 VAL A O 1
ATOM 680 N N . LYS A 1 85 ? -12.345 10.290 22.053 1.00 88.94 85 LYS A N 1
ATOM 681 C CA . LYS A 1 85 ? -13.474 11.043 22.619 1.00 88.94 85 LYS A CA 1
ATOM 682 C C . LYS A 1 85 ? -14.828 10.485 22.180 1.00 88.94 85 LYS A C 1
ATOM 684 O O . LYS A 1 85 ? -15.748 10.410 22.992 1.00 88.94 85 LYS A O 1
ATOM 689 N N . SER A 1 86 ? -14.964 10.103 20.912 1.00 87.81 86 SER A N 1
ATOM 690 C CA . SER A 1 86 ? -16.205 9.537 20.374 1.00 87.81 86 SER A CA 1
ATOM 691 C C . SER A 1 86 ? -16.461 8.137 20.921 1.00 87.81 86 SER A C 1
ATOM 693 O O . SER A 1 86 ? -17.591 7.837 21.294 1.00 87.81 86 SER A O 1
ATOM 695 N N . LEU A 1 87 ? -15.420 7.312 21.049 1.00 87.38 87 LEU A N 1
ATOM 696 C CA . LEU A 1 87 ? -15.519 5.975 21.635 1.00 87.38 87 LEU A CA 1
ATOM 697 C C . LEU A 1 87 ? -15.950 6.010 23.100 1.00 87.38 87 LEU A C 1
ATOM 699 O O . LEU A 1 87 ? -16.787 5.205 23.501 1.00 87.38 87 LEU A O 1
ATOM 703 N N . ASN A 1 88 ? -15.460 6.970 23.885 1.00 83.44 88 ASN A N 1
ATOM 704 C CA . ASN A 1 88 ? -15.866 7.132 25.284 1.00 83.44 88 ASN A CA 1
ATOM 705 C C . ASN A 1 88 ? -17.358 7.469 25.452 1.00 83.44 88 ASN A C 1
ATOM 707 O O . ASN A 1 88 ? -17.922 7.185 26.502 1.00 83.44 88 ASN A O 1
ATOM 711 N N . LYS A 1 89 ? -18.007 8.025 24.421 1.00 85.62 89 LYS A N 1
ATOM 712 C CA . LYS A 1 89 ? -19.450 8.326 24.412 1.00 85.62 89 LYS A CA 1
ATOM 713 C C . LYS A 1 89 ? -20.318 7.161 23.933 1.00 85.62 89 LYS A C 1
ATOM 715 O O . LYS A 1 89 ? -21.539 7.280 23.913 1.00 85.62 89 LYS A O 1
ATOM 720 N N . ILE A 1 90 ? -19.715 6.075 23.457 1.00 84.81 90 ILE A N 1
ATOM 721 C CA . ILE A 1 90 ? -20.451 4.926 22.934 1.00 84.81 90 ILE A CA 1
ATOM 722 C C . ILE A 1 90 ? -20.629 3.901 24.053 1.00 84.81 90 ILE A C 1
ATOM 724 O O . ILE A 1 90 ? -19.663 3.307 24.524 1.00 84.81 90 ILE A O 1
ATOM 728 N N . GLU A 1 91 ? -21.878 3.681 24.457 1.00 73.00 91 GLU A N 1
ATOM 729 C CA . GLU A 1 91 ? -22.235 2.699 25.490 1.00 73.00 91 GLU A CA 1
ATOM 730 C C . GLU A 1 91 ? -22.461 1.290 24.918 1.00 73.00 91 GLU A C 1
ATOM 732 O O . GLU A 1 91 ? -22.258 0.294 25.608 1.00 73.00 91 GLU A O 1
ATOM 737 N N . ARG A 1 92 ? -22.848 1.190 23.638 1.00 78.12 92 ARG A N 1
ATOM 738 C CA . ARG A 1 92 ? -23.095 -0.084 22.941 1.00 78.12 92 ARG A CA 1
ATOM 739 C C . ARG A 1 92 ? -21.798 -0.751 22.469 1.00 78.12 92 ARG A C 1
ATOM 741 O O . ARG A 1 92 ? -20.761 -0.109 22.311 1.00 78.12 92 ARG A O 1
ATOM 748 N N . ASN A 1 93 ? -21.885 -2.044 22.151 1.00 83.69 93 ASN A N 1
ATOM 749 C CA . ASN A 1 93 ? -20.789 -2.795 21.538 1.00 83.69 93 ASN A CA 1
ATOM 750 C C . ASN A 1 93 ? -20.371 -2.160 20.201 1.00 83.69 93 ASN A C 1
ATOM 752 O O . ASN A 1 93 ? -21.117 -2.194 19.220 1.00 83.69 93 ASN A O 1
ATOM 756 N N . CYS A 1 94 ? -19.163 -1.598 20.179 1.00 89.62 94 CYS A N 1
ATOM 757 C CA . CYS A 1 94 ? -18.579 -0.929 19.023 1.00 89.62 94 CYS A CA 1
ATOM 758 C C . CYS A 1 94 ? -17.415 -1.749 18.464 1.00 89.62 94 CYS A C 1
ATOM 760 O O . CYS A 1 94 ? -16.567 -2.245 19.214 1.00 89.62 94 CYS A O 1
ATOM 762 N N . ILE A 1 95 ? -17.366 -1.852 17.141 1.00 90.06 95 ILE A N 1
ATOM 763 C CA . ILE A 1 95 ? -16.210 -2.333 16.393 1.00 90.06 95 ILE A CA 1
ATOM 764 C C . ILE A 1 95 ? -15.563 -1.115 15.736 1.00 90.06 95 ILE A C 1
ATOM 766 O O . ILE A 1 95 ? -16.257 -0.311 15.119 1.00 90.06 95 ILE A O 1
ATOM 770 N N . VAL A 1 96 ? -14.250 -0.971 15.889 1.00 90.19 96 VAL A N 1
ATOM 771 C CA . VAL A 1 96 ? -13.452 0.067 15.230 1.00 90.19 96 VAL A CA 1
ATOM 772 C C . VAL A 1 96 ? -12.801 -0.543 14.002 1.00 90.19 96 VAL A C 1
ATOM 774 O O . VAL A 1 96 ? -12.089 -1.542 14.109 1.00 90.19 96 VAL A O 1
ATOM 777 N N . ILE A 1 97 ? -13.072 0.045 12.844 1.00 87.25 97 ILE A N 1
ATOM 778 C CA . ILE A 1 97 ? -12.595 -0.419 11.552 1.00 87.25 97 ILE A CA 1
ATOM 779 C C . ILE A 1 97 ? -11.375 0.406 11.184 1.00 87.25 97 ILE A C 1
ATOM 781 O O . ILE A 1 97 ? -11.413 1.637 11.212 1.00 87.25 97 ILE A O 1
ATOM 785 N N . THR A 1 98 ? -10.297 -0.291 10.852 1.00 83.12 98 THR A N 1
ATOM 786 C CA . THR A 1 98 ? -8.997 0.320 10.610 1.00 83.12 98 THR A CA 1
ATOM 787 C C . THR A 1 98 ? -8.252 -0.330 9.456 1.00 83.12 98 THR A C 1
ATOM 789 O O . THR A 1 98 ? -8.568 -1.448 9.028 1.00 83.12 98 THR A O 1
ATOM 792 N N . ASP A 1 99 ? -7.235 0.364 8.961 1.00 74.44 99 ASP A N 1
ATOM 793 C CA . ASP A 1 99 ? -6.244 -0.242 8.088 1.00 74.44 99 ASP A CA 1
ATOM 794 C C . ASP A 1 99 ? -5.340 -1.185 8.890 1.00 74.44 99 ASP A C 1
ATOM 796 O O . ASP A 1 99 ? -5.088 -0.991 10.082 1.00 74.44 99 ASP A O 1
ATOM 800 N N . ARG A 1 100 ? -4.845 -2.249 8.240 1.00 68.31 100 ARG A N 1
ATOM 801 C CA . ARG A 1 100 ? -4.041 -3.291 8.915 1.00 68.31 100 ARG A CA 1
ATOM 802 C C . ARG A 1 100 ? -2.816 -2.717 9.628 1.00 68.31 100 ARG A C 1
ATOM 804 O O . ARG A 1 100 ? -2.423 -3.231 10.667 1.00 68.31 100 ARG A O 1
ATOM 811 N N . GLU A 1 101 ? -2.237 -1.658 9.073 1.00 70.00 101 GLU A N 1
ATOM 812 C CA . GLU A 1 101 ? -1.032 -1.000 9.588 1.00 70.00 101 GLU A CA 1
ATOM 813 C C . GLU A 1 101 ? -1.279 -0.200 10.873 1.00 70.00 101 GLU A C 1
ATOM 815 O O . GLU A 1 101 ? -0.328 0.084 11.602 1.00 70.00 101 GLU A O 1
ATOM 820 N N . ASP A 1 102 ? -2.541 0.130 11.160 1.00 78.19 102 ASP A N 1
ATOM 821 C CA . ASP A 1 102 ? -2.969 0.942 12.298 1.00 78.19 102 ASP A CA 1
ATOM 822 C C . ASP A 1 102 ? -3.586 0.107 13.434 1.00 78.19 102 ASP A C 1
ATOM 824 O O . ASP A 1 102 ? -3.880 0.651 14.497 1.00 78.19 102 ASP A O 1
ATOM 828 N N . ILE A 1 103 ? -3.761 -1.210 13.249 1.00 80.06 103 ILE A N 1
ATOM 829 C CA . ILE A 1 103 ? -4.367 -2.108 14.250 1.00 80.06 103 ILE A CA 1
ATOM 830 C C . ILE A 1 103 ? -3.615 -2.047 15.582 1.00 80.06 103 ILE A C 1
ATOM 832 O O . ILE A 1 103 ? -4.215 -1.736 16.611 1.00 80.06 103 ILE A O 1
ATOM 836 N N . ASP A 1 104 ? -2.307 -2.311 15.566 1.00 81.00 104 ASP A N 1
ATOM 837 C CA . ASP A 1 104 ? -1.496 -2.383 16.788 1.00 81.00 104 ASP A CA 1
ATOM 838 C C . ASP A 1 104 ? -1.419 -1.022 17.491 1.00 81.00 104 ASP A C 1
ATOM 840 O O . ASP A 1 104 ? -1.524 -0.931 18.717 1.00 81.00 104 ASP A O 1
ATOM 844 N N . PHE A 1 105 ? -1.312 0.054 16.705 1.00 85.50 105 PHE A N 1
ATOM 845 C CA . PHE A 1 105 ? -1.349 1.414 17.226 1.00 85.50 105 PHE A CA 1
ATOM 846 C C . PHE A 1 105 ? -2.678 1.688 17.936 1.00 85.50 105 PHE A C 1
ATOM 848 O O . PHE A 1 105 ? -2.679 2.081 19.102 1.00 85.50 105 PHE A O 1
ATOM 855 N N . LEU A 1 106 ? -3.815 1.425 17.291 1.00 85.56 106 LEU A N 1
ATOM 856 C CA . LEU A 1 106 ? -5.130 1.679 17.877 1.00 85.56 106 LEU A CA 1
ATOM 857 C C . LEU A 1 106 ? -5.425 0.793 19.090 1.00 85.56 106 LEU A C 1
ATOM 859 O O . LEU A 1 106 ? -6.040 1.276 20.039 1.00 85.56 106 LEU A O 1
ATOM 863 N N . TYR A 1 107 ? -4.933 -0.448 19.129 1.00 84.38 107 TYR A N 1
ATOM 864 C CA . TYR A 1 107 ? -5.021 -1.282 20.332 1.00 84.38 107 TYR A CA 1
ATOM 865 C C . TYR A 1 107 ? -4.337 -0.650 21.549 1.00 84.38 107 TYR A C 1
ATOM 867 O O . TYR A 1 107 ? -4.794 -0.856 22.672 1.00 84.38 107 TYR A O 1
ATOM 875 N N . SER A 1 108 ? -3.268 0.129 21.344 1.00 83.88 108 SER A N 1
ATOM 876 C CA . SER A 1 108 ? -2.598 0.856 22.431 1.00 83.88 108 SER A CA 1
ATOM 877 C C . SER A 1 108 ? -3.344 2.121 22.878 1.00 83.88 108 SER A C 1
ATOM 879 O O . SER A 1 108 ? -3.185 2.549 24.018 1.00 83.88 108 SER A O 1
ATOM 881 N N . GLN A 1 109 ? -4.153 2.717 21.995 1.00 84.50 109 GLN A N 1
ATOM 882 C CA . GLN A 1 109 ? -4.824 4.005 22.227 1.00 84.50 109 GLN A CA 1
ATOM 883 C C . GLN A 1 109 ? -6.284 3.866 22.683 1.00 84.50 109 GLN A C 1
ATOM 885 O O . GLN A 1 109 ? -6.851 4.799 23.251 1.00 84.50 109 GLN A O 1
ATOM 890 N N . ILE A 1 110 ? -6.920 2.724 22.415 1.00 84.56 110 ILE A N 1
ATOM 891 C CA . ILE A 1 110 ? -8.353 2.504 22.630 1.00 84.56 110 ILE A CA 1
ATOM 892 C C . ILE A 1 110 ? -8.578 1.554 23.819 1.00 84.56 110 ILE A C 1
ATOM 894 O O . ILE A 1 110 ? -7.851 0.571 23.972 1.00 84.56 110 ILE A O 1
ATOM 898 N N . PRO A 1 111 ? -9.619 1.772 24.652 1.00 79.75 111 PRO A N 1
ATOM 899 C CA . PRO A 1 111 ? -9.978 0.837 25.715 1.00 79.75 111 PRO A CA 1
ATOM 900 C C . PRO A 1 111 ? -10.197 -0.596 25.206 1.00 79.75 111 PRO A C 1
ATOM 902 O O . PRO A 1 111 ? -10.955 -0.813 24.261 1.00 79.75 111 PRO A O 1
ATOM 905 N N . LYS A 1 112 ? -9.641 -1.589 25.917 1.00 80.12 112 LYS A N 1
ATOM 906 C CA . LYS A 1 112 ? -9.709 -3.027 25.567 1.00 80.12 112 LYS A CA 1
ATOM 907 C C . LYS A 1 112 ? -11.125 -3.597 25.395 1.00 80.12 112 LYS A C 1
ATOM 909 O O . LYS A 1 112 ? -11.275 -4.684 24.849 1.00 80.12 112 LYS A O 1
ATOM 914 N N . LYS A 1 113 ? -12.160 -2.887 25.859 1.00 82.44 113 LYS A N 1
ATOM 915 C CA . LYS A 1 113 ? -13.567 -3.267 25.651 1.00 82.44 113 LYS A CA 1
ATOM 916 C C . LYS A 1 113 ? -14.013 -3.183 24.185 1.00 82.44 113 LYS A C 1
ATOM 918 O O . LYS A 1 113 ? -14.985 -3.837 23.822 1.00 82.44 113 LYS A O 1
ATOM 923 N N . TYR A 1 114 ? -13.341 -2.386 23.352 1.00 85.69 114 TYR A N 1
ATOM 924 C CA . TYR A 1 114 ? -13.691 -2.234 21.941 1.00 85.69 114 TYR A CA 1
ATOM 925 C C . TYR A 1 114 ? -12.860 -3.165 21.063 1.00 85.69 114 TYR A C 1
ATOM 927 O O . TYR A 1 114 ? -11.654 -3.317 21.251 1.00 85.69 114 TYR A O 1
ATOM 935 N N . LYS A 1 115 ? -13.511 -3.776 20.070 1.00 87.81 115 LYS A N 1
ATOM 936 C CA . LYS A 1 115 ? -12.836 -4.644 19.102 1.00 87.81 115 LYS A CA 1
ATOM 937 C C . LYS A 1 115 ? -12.300 -3.785 17.959 1.00 87.81 115 LYS A C 1
ATOM 939 O O . LYS A 1 115 ? -13.088 -3.142 17.273 1.00 87.81 115 LYS A O 1
ATOM 944 N N . VAL A 1 116 ? -10.990 -3.796 17.740 1.00 88.75 116 VAL A N 1
ATOM 945 C CA . VAL A 1 116 ? -10.347 -3.174 16.573 1.00 88.75 116 VAL A CA 1
ATOM 946 C C . VAL A 1 116 ? -10.168 -4.251 15.505 1.00 88.75 116 VAL A C 1
ATOM 948 O O . VAL A 1 116 ? -9.674 -5.331 15.817 1.00 88.75 116 VAL A O 1
ATOM 951 N N . VAL A 1 117 ? -10.622 -4.005 14.276 1.00 83.19 117 VAL A N 1
ATOM 952 C CA . VAL A 1 117 ? -10.550 -4.983 13.177 1.00 83.19 117 VAL A CA 1
ATOM 953 C C . VAL A 1 117 ? -10.179 -4.319 11.860 1.00 83.19 117 VAL A C 1
ATOM 955 O O . VAL A 1 117 ? -10.495 -3.155 11.615 1.00 83.19 117 VAL A O 1
ATOM 958 N N . SER A 1 118 ? -9.572 -5.096 10.969 1.00 79.94 118 SER A N 1
ATOM 959 C CA . SER A 1 118 ? -9.367 -4.668 9.583 1.00 79.94 118 SER A CA 1
ATOM 960 C C . SER A 1 118 ? -10.654 -4.695 8.751 1.00 79.94 118 SER A C 1
ATOM 962 O O . SER A 1 118 ? -11.584 -5.456 9.032 1.00 79.94 118 SER A O 1
ATOM 964 N N . ASN A 1 119 ? -10.661 -3.972 7.628 1.00 73.38 119 ASN A N 1
ATOM 965 C CA . ASN A 1 119 ? -11.706 -4.084 6.599 1.00 73.38 119 ASN A CA 1
ATOM 966 C C . ASN A 1 119 ? -11.941 -5.534 6.113 1.00 73.38 119 ASN A C 1
ATOM 968 O O . ASN A 1 119 ? -13.082 -5.951 5.909 1.00 73.38 119 ASN A O 1
ATOM 972 N N . SER A 1 120 ? -10.879 -6.334 5.954 1.00 70.12 120 SER A N 1
ATOM 973 C CA . SER A 1 120 ? -10.989 -7.755 5.581 1.00 70.12 120 SER A CA 1
ATOM 974 C C . SER A 1 120 ? -11.699 -8.584 6.652 1.00 70.12 120 SER A C 1
ATOM 976 O O . SER A 1 120 ? -12.540 -9.431 6.348 1.00 70.12 120 SER A O 1
ATOM 978 N N . GLU A 1 121 ? -11.396 -8.322 7.921 1.00 71.75 121 GLU A N 1
ATOM 979 C CA . GLU A 1 121 ? -12.016 -9.037 9.031 1.00 71.75 121 GLU A CA 1
ATOM 980 C C . GLU A 1 121 ? -13.458 -8.609 9.247 1.00 71.75 121 GLU A C 1
ATOM 982 O O . GLU A 1 121 ? -14.285 -9.464 9.546 1.00 71.75 121 GLU A O 1
ATOM 987 N N . LEU A 1 122 ? -13.791 -7.334 9.037 1.00 78.44 122 LEU A N 1
ATOM 988 C CA . LEU A 1 122 ? -15.177 -6.879 9.054 1.00 78.44 122 LEU A CA 1
ATOM 989 C C . LEU A 1 122 ? -16.024 -7.676 8.056 1.00 78.44 122 LEU A C 1
ATOM 991 O O . LEU A 1 122 ? -17.071 -8.196 8.429 1.00 78.44 122 LEU A O 1
ATOM 995 N N . LYS A 1 123 ? -15.550 -7.852 6.816 1.00 75.06 123 LYS A N 1
ATOM 996 C CA . LYS A 1 123 ? -16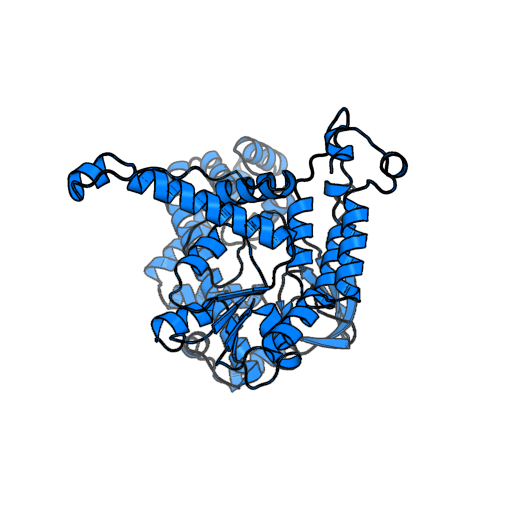.257 -8.658 5.805 1.00 75.06 123 LYS A CA 1
ATOM 997 C C . LYS A 1 123 ? -16.481 -10.099 6.267 1.00 75.06 123 LYS A C 1
ATOM 999 O O . LYS A 1 123 ? -17.546 -10.658 6.018 1.00 75.06 123 LYS A O 1
ATOM 1004 N N . ARG A 1 124 ? -15.508 -10.696 6.966 1.00 76.81 124 ARG A N 1
ATOM 1005 C CA . ARG A 1 124 ? -15.671 -12.016 7.600 1.00 76.81 124 ARG A CA 1
ATOM 1006 C C . ARG A 1 124 ? -16.748 -11.979 8.690 1.00 76.81 124 ARG A C 1
ATOM 1008 O O . ARG A 1 124 ? -17.625 -12.832 8.675 1.00 76.81 124 ARG A O 1
ATOM 1015 N N . LEU A 1 125 ? -16.715 -10.988 9.582 1.00 77.69 125 LEU A N 1
ATOM 1016 C CA . LEU A 1 125 ? -17.674 -10.843 10.688 1.00 77.69 125 LEU A CA 1
ATOM 1017 C C . LEU A 1 125 ? -19.107 -10.572 10.211 1.00 77.69 125 LEU A C 1
ATOM 1019 O O . LEU A 1 125 ? -20.060 -11.003 10.855 1.00 77.69 125 LEU A O 1
ATOM 1023 N N . ILE A 1 126 ? -19.270 -9.873 9.088 1.00 77.94 126 ILE A N 1
ATOM 1024 C CA . ILE A 1 126 ? -20.571 -9.682 8.439 1.00 77.94 126 ILE A CA 1
ATOM 1025 C C . ILE A 1 126 ? -21.092 -11.032 7.932 1.00 77.94 126 ILE A C 1
ATOM 1027 O O . ILE A 1 126 ? -22.226 -11.400 8.228 1.00 77.94 126 ILE A O 1
ATOM 1031 N N . LYS A 1 127 ? -20.249 -11.818 7.245 1.00 75.62 127 LYS A N 1
ATOM 1032 C CA . LYS A 1 127 ? -20.619 -13.159 6.756 1.00 75.62 127 LYS A CA 1
ATOM 1033 C C . LYS A 1 127 ? -20.989 -14.120 7.888 1.00 75.62 127 LYS A C 1
ATOM 1035 O O . LYS A 1 127 ? -21.941 -14.879 7.742 1.00 75.62 127 LYS A O 1
ATOM 1040 N N . THR A 1 128 ? -20.271 -14.080 9.012 1.00 75.38 128 THR A N 1
ATOM 1041 C CA . THR A 1 128 ? -20.560 -14.921 10.188 1.00 75.38 128 THR A CA 1
ATOM 1042 C C . THR A 1 128 ? -21.655 -14.352 11.094 1.00 75.38 128 THR A C 1
ATOM 1044 O O . THR A 1 128 ? -21.943 -14.936 12.134 1.00 75.38 128 THR A O 1
ATOM 1047 N N . LYS A 1 129 ? -22.286 -13.226 10.715 1.00 81.50 129 LYS A N 1
ATOM 1048 C CA . LYS A 1 129 ? -23.295 -12.483 11.497 1.00 81.50 129 LYS A CA 1
ATOM 1049 C C . LYS A 1 129 ? -22.812 -11.988 12.869 1.00 81.50 129 LYS A C 1
ATOM 1051 O O . LYS A 1 129 ? -23.584 -11.432 13.641 1.00 81.50 129 LYS A O 1
ATOM 1056 N N . GLU A 1 130 ? -21.518 -12.082 13.162 1.00 82.38 130 GLU A N 1
ATOM 1057 C CA . GLU A 1 130 ? -20.914 -11.572 14.396 1.00 82.38 130 GLU A CA 1
ATOM 1058 C C . GLU A 1 130 ? -20.882 -10.040 14.470 1.00 82.38 130 GLU A C 1
ATOM 1060 O O . GLU A 1 130 ? -20.692 -9.477 15.553 1.00 82.38 130 GLU A O 1
ATOM 1065 N N . ALA A 1 131 ? -21.016 -9.357 13.332 1.00 81.81 131 ALA A N 1
ATOM 1066 C CA . ALA A 1 131 ? -21.133 -7.903 13.264 1.00 81.81 131 ALA A CA 1
ATOM 1067 C C . ALA A 1 131 ? -22.568 -7.400 13.509 1.00 81.81 131 ALA A C 1
ATOM 1069 O O . ALA A 1 131 ? -22.760 -6.194 13.630 1.00 81.81 131 ALA A O 1
ATOM 1070 N N . GLN A 1 132 ? -23.573 -8.279 13.594 1.00 83.31 132 GLN A N 1
ATOM 1071 C CA . GLN A 1 132 ? -24.976 -7.874 13.696 1.00 83.31 132 GLN A CA 1
ATOM 1072 C C . GLN A 1 132 ? -25.249 -7.084 14.990 1.00 83.31 132 GLN A C 1
ATOM 1074 O O . GLN A 1 132 ? -24.729 -7.420 16.055 1.00 83.31 132 GLN A O 1
ATOM 1079 N N . ASN A 1 133 ? -26.058 -6.022 14.892 1.00 83.38 133 ASN A N 1
ATOM 1080 C CA . ASN A 1 133 ? -26.438 -5.125 15.997 1.00 83.38 133 ASN A CA 1
ATOM 1081 C C . ASN A 1 133 ? -25.267 -4.405 16.697 1.00 83.38 133 ASN A C 1
ATOM 1083 O O . ASN A 1 133 ? -25.423 -3.895 17.808 1.00 83.38 133 ASN A O 1
ATOM 1087 N N . LYS A 1 134 ? -24.083 -4.364 16.073 1.00 88.50 134 LYS A N 1
ATOM 1088 C CA . LYS A 1 134 ? -22.927 -3.611 16.575 1.00 88.50 134 LYS A CA 1
ATOM 1089 C C . LYS A 1 134 ? -22.795 -2.283 15.849 1.00 88.50 134 LYS A C 1
ATOM 1091 O O . LYS A 1 134 ? -23.087 -2.193 14.657 1.00 88.50 134 LYS A O 1
ATOM 1096 N N . ILE A 1 135 ? -22.302 -1.280 16.571 1.00 91.88 135 ILE A N 1
ATOM 1097 C CA . ILE A 1 135 ? -21.916 -0.005 15.968 1.00 91.88 135 ILE A CA 1
ATOM 1098 C C . ILE A 1 135 ? -20.592 -0.211 15.236 1.00 91.88 135 ILE A C 1
ATOM 1100 O O . ILE A 1 135 ? -19.647 -0.764 15.807 1.00 91.88 135 ILE A O 1
ATOM 1104 N N . LEU A 1 136 ? -20.522 0.240 13.988 1.00 91.75 136 LEU A N 1
ATOM 1105 C CA . LEU A 1 136 ? -19.314 0.206 13.172 1.00 91.75 136 LEU A CA 1
ATOM 1106 C C . LEU A 1 136 ? -18.733 1.614 13.086 1.00 91.75 136 LEU A C 1
ATOM 1108 O O . LEU A 1 136 ? -19.383 2.528 12.583 1.00 91.75 136 LEU A O 1
ATOM 1112 N N . LEU A 1 137 ? -17.518 1.798 13.598 1.00 92.25 137 LEU A N 1
ATOM 1113 C CA . LEU A 1 137 ? -16.833 3.085 13.601 1.00 92.25 137 LEU A CA 1
ATOM 1114 C C . LEU A 1 137 ? -15.688 3.096 12.591 1.00 92.25 137 LEU A C 1
ATOM 1116 O O . LEU A 1 137 ? -14.746 2.317 12.718 1.00 92.25 137 LEU A O 1
ATOM 1120 N N . PHE A 1 138 ? -15.747 4.023 11.641 1.00 90.25 138 PHE A N 1
ATOM 1121 C CA . PHE A 1 138 ? -14.728 4.246 10.617 1.00 90.25 138 PHE A CA 1
ATOM 1122 C C . PHE A 1 138 ? -14.080 5.624 10.816 1.00 90.25 138 PHE A C 1
ATOM 1124 O O . PHE A 1 138 ? -14.764 6.595 11.146 1.00 90.25 138 PHE A O 1
ATOM 1131 N N . TYR A 1 139 ? -12.766 5.726 10.598 1.00 87.06 139 TYR A N 1
ATOM 1132 C CA . TYR A 1 139 ? -12.024 7.001 10.652 1.00 87.06 139 TYR A CA 1
ATOM 1133 C C . TYR A 1 139 ? -11.413 7.420 9.308 1.00 87.06 139 TYR A C 1
ATOM 1135 O O . TYR A 1 139 ? -10.918 8.542 9.174 1.00 87.06 139 TYR A O 1
ATOM 1143 N N . SER A 1 140 ? -11.417 6.520 8.327 1.00 82.12 140 SER A N 1
ATOM 1144 C CA . SER A 1 140 ? -10.956 6.774 6.967 1.00 82.12 140 SER A CA 1
ATOM 1145 C C . SER A 1 140 ? -12.131 6.675 5.999 1.00 82.12 140 SER A C 1
ATOM 1147 O O . SER A 1 140 ? -13.031 5.851 6.171 1.00 82.12 140 SER A O 1
ATOM 1149 N N . PHE A 1 141 ? -12.140 7.553 4.996 1.00 81.00 141 PHE A N 1
ATOM 1150 C CA . PHE A 1 141 ? -13.151 7.553 3.944 1.00 81.00 141 PHE A CA 1
ATOM 1151 C C . PHE A 1 141 ? -12.529 7.946 2.606 1.00 81.00 141 PHE A C 1
ATOM 1153 O O . PHE A 1 141 ? -11.985 9.038 2.441 1.00 81.00 141 PHE A O 1
ATOM 1160 N N . ASN A 1 142 ? -12.613 7.044 1.631 1.00 74.00 142 ASN A N 1
ATOM 1161 C CA . ASN A 1 142 ? -11.878 7.144 0.374 1.00 74.00 142 ASN A CA 1
ATOM 1162 C C . ASN A 1 142 ? -12.755 7.408 -0.859 1.00 74.00 142 ASN A C 1
ATOM 1164 O O . ASN A 1 142 ? -12.303 7.194 -1.986 1.00 74.00 142 ASN A O 1
ATOM 1168 N N . GLY A 1 143 ? -13.982 7.896 -0.666 1.00 73.81 143 GLY A N 1
ATOM 1169 C CA . GLY A 1 143 ? -14.904 8.235 -1.752 1.00 73.81 143 GLY A CA 1
ATOM 1170 C C . GLY A 1 143 ? -15.861 7.096 -2.104 1.00 73.81 143 GLY A C 1
ATOM 1171 O O . GLY A 1 143 ? -16.287 6.354 -1.224 1.00 73.81 143 GLY A O 1
ATOM 1172 N N . TYR A 1 144 ? -16.221 6.977 -3.387 1.00 72.12 144 TYR A N 1
ATOM 1173 C CA . TYR A 1 144 ? -17.368 6.176 -3.838 1.00 72.12 144 TYR A CA 1
ATOM 1174 C C . TYR A 1 144 ? -17.320 4.704 -3.406 1.00 72.12 144 TYR A C 1
ATOM 1176 O O . TYR A 1 144 ? -18.307 4.181 -2.910 1.00 72.12 144 TYR A O 1
ATOM 1184 N N . LYS A 1 145 ? -16.164 4.042 -3.517 1.00 72.25 145 LYS A N 1
ATOM 1185 C CA . LYS A 1 145 ? -16.024 2.628 -3.131 1.00 72.25 145 LYS A CA 1
ATOM 1186 C C . LYS A 1 145 ? -16.303 2.383 -1.644 1.00 72.25 145 LYS A C 1
ATOM 1188 O O . LYS A 1 145 ? -16.884 1.362 -1.283 1.00 72.25 145 LYS A O 1
ATOM 1193 N N . ASP A 1 146 ? -15.838 3.287 -0.786 1.00 76.69 146 ASP A N 1
ATOM 1194 C CA . ASP A 1 146 ? -16.085 3.176 0.650 1.00 76.69 146 ASP A CA 1
ATOM 1195 C C . ASP A 1 146 ? -17.544 3.517 0.945 1.00 76.69 146 ASP A C 1
ATOM 1197 O O . ASP A 1 146 ? -18.168 2.811 1.725 1.00 76.69 146 ASP A O 1
ATOM 1201 N N . PHE A 1 147 ? -18.102 4.529 0.270 1.00 81.31 147 PHE A N 1
ATOM 1202 C CA . PHE A 1 147 ? -19.522 4.872 0.356 1.00 81.31 147 PHE A CA 1
ATOM 1203 C C . PHE A 1 147 ? -20.415 3.679 0.003 1.00 81.31 147 PHE A C 1
ATOM 1205 O O . PHE A 1 147 ? -21.198 3.258 0.838 1.00 81.31 147 PHE A O 1
ATOM 1212 N N . GLU A 1 148 ? -20.235 3.073 -1.171 1.00 76.06 148 GLU A N 1
ATOM 1213 C CA . GLU A 1 148 ? -21.024 1.923 -1.628 1.00 76.06 148 GLU A CA 1
ATOM 1214 C C . GLU A 1 148 ? -20.937 0.746 -0.651 1.00 76.06 148 GLU A C 1
ATOM 1216 O O . GLU A 1 148 ? -21.924 0.063 -0.397 1.00 76.06 148 GLU A O 1
ATOM 1221 N N . PHE A 1 149 ? -19.766 0.501 -0.060 1.00 80.56 149 PHE A N 1
ATOM 1222 C CA . PHE A 1 149 ? -19.642 -0.540 0.952 1.00 80.56 149 PHE A CA 1
ATOM 1223 C C . PHE A 1 149 ? -20.374 -0.182 2.248 1.00 80.56 149 PHE A C 1
ATOM 1225 O O . PHE A 1 149 ? -21.067 -1.035 2.787 1.00 80.56 149 PHE A O 1
ATOM 1232 N N . ILE A 1 150 ? -20.185 1.041 2.749 1.00 85.62 150 ILE A N 1
ATOM 1233 C CA . ILE A 1 150 ? -20.710 1.525 4.029 1.00 85.62 150 ILE A CA 1
ATOM 1234 C C . ILE A 1 150 ? -22.237 1.638 3.980 1.00 85.62 150 ILE A C 1
ATOM 1236 O O . ILE A 1 150 ? -22.903 1.128 4.873 1.00 85.62 150 ILE A O 1
ATOM 1240 N N . ASP A 1 151 ? -22.780 2.248 2.932 1.00 84.38 151 ASP A N 1
ATOM 1241 C CA . ASP A 1 151 ? -24.210 2.527 2.765 1.00 84.38 151 ASP A CA 1
ATOM 1242 C C . ASP A 1 151 ? -25.059 1.244 2.701 1.00 84.38 151 ASP A C 1
ATOM 1244 O O . ASP A 1 151 ? -26.173 1.183 3.209 1.00 84.38 151 ASP A O 1
ATOM 1248 N N . ASN A 1 152 ? -24.476 0.156 2.191 1.00 81.56 152 ASN A N 1
ATOM 1249 C CA . ASN A 1 152 ? -25.124 -1.154 2.121 1.00 81.56 152 ASN A CA 1
ATOM 1250 C C . ASN A 1 152 ? -25.054 -1.975 3.430 1.00 81.56 152 ASN A C 1
ATOM 1252 O O . ASN A 1 152 ? -25.499 -3.128 3.461 1.00 81.56 152 ASN A O 1
ATOM 1256 N N . LEU A 1 153 ? -24.474 -1.450 4.518 1.00 84.62 153 LEU A N 1
ATOM 1257 C CA . LEU A 1 153 ? -24.401 -2.164 5.798 1.00 84.62 153 LEU A CA 1
ATOM 1258 C C . LEU A 1 153 ? -25.671 -1.950 6.626 1.00 84.62 153 LEU A C 1
ATOM 1260 O O . LEU A 1 153 ? -26.052 -0.829 6.932 1.00 84.62 153 LEU A O 1
ATOM 1264 N N . ALA A 1 154 ? -26.253 -3.037 7.134 1.00 85.38 154 ALA A N 1
ATOM 1265 C CA . ALA A 1 154 ? -27.411 -3.002 8.039 1.00 85.38 154 ALA A CA 1
ATOM 1266 C C . ALA A 1 154 ? -27.064 -2.579 9.489 1.00 85.38 154 ALA A C 1
ATOM 1268 O O . ALA A 1 154 ? -27.764 -2.934 10.438 1.00 85.38 154 ALA A O 1
ATOM 1269 N N . ASN A 1 155 ? -25.934 -1.904 9.686 1.00 89.31 155 ASN A N 1
ATOM 1270 C CA . ASN A 1 155 ? -25.369 -1.572 10.988 1.00 89.31 155 ASN A CA 1
ATOM 1271 C C . ASN A 1 155 ? -25.547 -0.086 11.310 1.00 89.31 155 ASN A C 1
ATOM 1273 O O . ASN A 1 155 ? -25.608 0.743 10.413 1.00 89.31 155 ASN A O 1
ATOM 1277 N N . ASP A 1 156 ? -25.508 0.265 12.597 1.00 90.38 156 ASP A N 1
ATOM 1278 C CA . ASP A 1 156 ? -25.352 1.661 13.014 1.00 90.38 156 ASP A CA 1
ATOM 1279 C C . ASP A 1 156 ? -23.915 2.121 12.709 1.00 90.38 156 ASP A C 1
ATOM 1281 O O . ASP A 1 156 ? -22.956 1.643 13.327 1.00 90.38 156 ASP A O 1
ATOM 1285 N N . ILE A 1 157 ? -23.747 3.051 11.771 1.00 91.31 157 ILE A N 1
ATOM 1286 C CA . ILE A 1 157 ? -22.428 3.503 11.308 1.00 91.31 157 ILE A CA 1
ATOM 1287 C C . ILE A 1 157 ? -22.066 4.843 11.946 1.00 91.31 157 ILE A C 1
ATOM 1289 O O . ILE A 1 157 ? -22.866 5.777 11.987 1.00 91.31 157 ILE A O 1
ATOM 1293 N N . LYS A 1 158 ? -20.824 4.960 12.423 1.00 91.81 158 LYS A N 1
ATOM 1294 C CA . LYS A 1 158 ? -20.232 6.223 12.873 1.00 91.81 158 LYS A CA 1
ATOM 1295 C C . LYS A 1 158 ? -18.974 6.533 12.076 1.00 91.81 158 LYS A C 1
ATOM 1297 O O . LYS A 1 158 ? -18.026 5.754 12.079 1.00 91.81 158 LYS A O 1
ATOM 1302 N N . LEU A 1 159 ? -18.956 7.698 11.440 1.00 91.69 159 LEU A N 1
ATOM 1303 C CA . LEU A 1 159 ? -17.829 8.180 10.647 1.00 91.69 159 LEU A CA 1
ATOM 1304 C C . LEU A 1 159 ? -17.127 9.328 11.383 1.00 91.69 159 LEU A C 1
ATOM 1306 O O . LEU A 1 159 ? -17.772 10.288 11.804 1.00 91.69 159 LEU A O 1
ATOM 1310 N N . ILE A 1 160 ? -15.806 9.237 11.535 1.00 91.56 160 ILE A N 1
ATOM 1311 C CA . ILE A 1 160 ? -14.968 10.305 12.093 1.00 91.56 160 ILE A CA 1
ATOM 1312 C C . ILE A 1 160 ? -14.195 10.950 10.957 1.00 91.56 160 ILE A C 1
ATOM 1314 O O . ILE A 1 160 ? -13.123 10.490 10.571 1.00 91.56 160 ILE A O 1
ATOM 1318 N N . LEU A 1 161 ? -14.775 12.020 10.426 1.00 89.44 161 LEU A N 1
ATOM 1319 C CA . LEU A 1 161 ? -14.312 12.684 9.217 1.00 89.44 161 LEU A CA 1
ATOM 1320 C C . LEU A 1 161 ? -13.887 14.117 9.519 1.00 89.44 161 LEU A C 1
ATOM 1322 O O . LEU A 1 161 ? -14.541 14.831 10.283 1.00 89.44 161 LEU A O 1
ATOM 1326 N N . TYR A 1 162 ? -12.826 14.569 8.857 1.00 88.44 162 TYR A N 1
ATOM 1327 C CA . TYR A 1 162 ? -12.594 15.996 8.686 1.00 88.44 162 TYR A CA 1
ATOM 1328 C C . TYR A 1 162 ? -13.718 16.607 7.848 1.00 88.44 162 TYR A C 1
ATOM 1330 O O . TYR A 1 162 ? -14.371 15.933 7.052 1.00 88.44 162 TYR A O 1
ATOM 1338 N N . LYS A 1 163 ? -13.915 17.923 7.966 1.00 86.12 163 LYS A N 1
ATOM 1339 C CA . LYS A 1 163 ? -14.953 18.651 7.218 1.00 86.12 163 LYS A CA 1
ATOM 1340 C C . LYS A 1 163 ? -14.888 18.379 5.706 1.00 86.12 163 LYS A C 1
ATOM 1342 O O . LYS A 1 163 ? -15.919 18.268 5.052 1.00 86.12 163 LYS A O 1
ATOM 1347 N N . GLN A 1 164 ? -13.681 18.253 5.160 1.00 81.00 164 GLN A N 1
ATOM 1348 C CA . GLN A 1 164 ? -13.421 17.970 3.749 1.00 81.00 164 GLN A CA 1
ATOM 1349 C C . GLN A 1 164 ? -13.845 16.548 3.351 1.00 81.00 164 GLN A C 1
ATOM 1351 O O . GLN A 1 164 ? -14.433 16.363 2.290 1.00 81.00 164 GLN A O 1
ATOM 1356 N N . GLU A 1 165 ? -13.590 15.558 4.207 1.00 83.62 165 GLU A N 1
ATOM 1357 C CA . GLU A 1 165 ? -14.047 14.175 4.018 1.00 83.62 165 GLU A CA 1
ATOM 1358 C C . GLU A 1 165 ? -15.572 14.068 4.184 1.00 83.62 165 GLU A C 1
ATOM 1360 O O . GLU A 1 165 ? -16.222 13.340 3.443 1.00 83.62 165 GLU A O 1
ATOM 1365 N N . GLY A 1 166 ? -16.172 14.847 5.090 1.00 86.94 166 GLY A N 1
ATOM 1366 C CA . GLY A 1 166 ? -17.630 14.939 5.225 1.00 86.94 166 GLY A CA 1
ATOM 1367 C C . GLY A 1 166 ? -18.301 15.531 3.981 1.00 86.94 166 GLY A C 1
ATOM 1368 O O . GLY A 1 166 ? -19.304 15.008 3.507 1.00 86.94 166 GLY A O 1
ATOM 1369 N N . ALA A 1 167 ? -17.710 16.571 3.384 1.00 83.25 167 ALA A N 1
ATOM 1370 C CA . ALA A 1 167 ? -18.179 17.100 2.101 1.00 83.25 167 ALA A CA 1
ATOM 1371 C C . ALA A 1 167 ? -18.067 16.058 0.974 1.00 83.25 167 ALA A C 1
ATOM 1373 O O . ALA A 1 167 ? -18.931 15.994 0.101 1.00 83.25 167 ALA A O 1
ATOM 1374 N N . LEU A 1 168 ? -17.020 15.226 1.012 1.00 81.56 168 LEU A N 1
ATOM 1375 C CA . LEU A 1 168 ? -16.852 14.107 0.090 1.00 81.56 168 LEU A CA 1
ATOM 1376 C C . LEU A 1 168 ? -17.982 13.085 0.245 1.00 81.56 168 LEU A C 1
ATOM 1378 O O . LEU A 1 168 ? -18.558 12.680 -0.759 1.00 81.56 168 LEU A O 1
ATOM 1382 N N . TYR A 1 169 ? -18.299 12.698 1.482 1.00 87.12 169 TYR A N 1
ATOM 1383 C CA . TYR A 1 169 ? -19.380 11.765 1.798 1.00 87.12 169 TYR A CA 1
ATOM 1384 C C . TYR A 1 169 ? -20.728 12.278 1.290 1.00 87.12 169 TYR A C 1
ATOM 1386 O O . TYR A 1 169 ? -21.384 11.593 0.511 1.00 87.12 169 TYR A O 1
ATOM 1394 N N . ASN A 1 170 ? -21.088 13.517 1.640 1.00 86.19 170 ASN A N 1
ATOM 1395 C CA . ASN A 1 170 ? -22.364 14.116 1.238 1.00 86.19 170 ASN A CA 1
ATOM 1396 C C . ASN A 1 170 ? -22.523 14.166 -0.282 1.00 86.19 170 ASN A C 1
ATOM 1398 O O . ASN A 1 170 ? -23.613 13.965 -0.798 1.00 86.19 170 ASN A O 1
ATOM 1402 N N . LYS A 1 171 ? -21.434 14.390 -1.022 1.00 83.62 171 LYS A N 1
ATOM 1403 C CA . LYS A 1 171 ? -21.480 14.334 -2.483 1.00 83.62 171 LYS A CA 1
ATOM 1404 C C . LYS A 1 171 ? -21.758 12.929 -3.010 1.00 83.62 171 LYS A C 1
ATOM 1406 O O . LYS A 1 171 ? -22.498 12.797 -3.977 1.00 83.62 171 LYS A O 1
ATOM 1411 N N . GLN A 1 172 ? -21.148 11.896 -2.425 1.00 83.50 172 GLN A N 1
ATOM 1412 C CA . GLN A 1 172 ? -21.423 10.518 -2.845 1.00 83.50 172 GLN A CA 1
ATOM 1413 C C . GLN A 1 172 ? -22.869 10.129 -2.548 1.00 83.50 172 GLN A C 1
ATOM 1415 O O . GLN A 1 172 ? -23.499 9.511 -3.400 1.00 83.50 172 GLN A O 1
ATOM 1420 N N . LEU A 1 173 ? -23.400 10.584 -1.411 1.00 87.06 173 LEU A N 1
ATOM 1421 C CA . LEU A 1 173 ? -24.810 10.441 -1.072 1.00 87.06 173 LEU A CA 1
ATOM 1422 C C . LEU A 1 173 ? -25.706 11.111 -2.122 1.00 87.06 173 LEU A C 1
ATOM 1424 O O . LEU A 1 173 ? -26.521 10.426 -2.720 1.00 87.06 173 LEU A O 1
ATOM 1428 N N . GLN A 1 174 ? -25.459 12.378 -2.469 1.00 83.81 174 GLN A N 1
ATOM 1429 C CA . GLN A 1 174 ? -26.231 13.071 -3.512 1.00 83.81 174 GLN A CA 1
ATOM 1430 C C . GLN A 1 174 ? -26.161 12.386 -4.881 1.00 83.81 174 GLN A C 1
ATOM 1432 O O . GLN A 1 174 ? -27.140 12.344 -5.620 1.00 83.81 174 GLN A O 1
ATOM 1437 N N . LEU A 1 175 ? -24.992 11.860 -5.261 1.00 82.38 175 LEU A N 1
ATOM 1438 C CA . LEU A 1 175 ? -24.846 11.113 -6.511 1.00 82.38 175 LEU A CA 1
ATOM 1439 C C . LEU A 1 175 ? -25.607 9.784 -6.474 1.00 82.38 175 LEU A C 1
ATOM 1441 O O . LEU A 1 175 ? -26.107 9.350 -7.510 1.00 82.38 175 LEU A O 1
ATOM 1445 N N . HIS A 1 176 ? -25.657 9.128 -5.316 1.00 83.50 176 HIS A N 1
ATOM 1446 C CA . HIS A 1 176 ? -26.421 7.905 -5.119 1.00 83.50 176 HIS A CA 1
ATOM 1447 C C . HIS A 1 176 ? -27.926 8.183 -5.143 1.00 83.50 176 HIS A C 1
ATOM 1449 O O . HIS A 1 176 ? -28.631 7.548 -5.918 1.00 83.50 176 HIS A O 1
ATOM 1455 N N . GLU A 1 177 ? -28.389 9.186 -4.396 1.00 84.12 177 GLU A N 1
ATOM 1456 C CA . GLU A 1 177 ? -29.778 9.653 -4.386 1.00 84.12 177 GLU A CA 1
ATOM 1457 C C . GLU A 1 177 ? -30.235 10.029 -5.790 1.00 84.12 177 GLU A C 1
ATOM 1459 O O . GLU A 1 177 ? -31.252 9.529 -6.244 1.00 84.12 177 GLU A O 1
ATOM 1464 N N . LYS A 1 178 ? -29.431 10.784 -6.547 1.00 84.12 178 LYS A N 1
ATOM 1465 C CA . LYS A 1 178 ? -29.759 11.122 -7.935 1.00 84.12 178 LYS A CA 1
ATOM 1466 C C . LYS A 1 178 ? -29.908 9.886 -8.833 1.00 84.12 178 LYS A C 1
ATOM 1468 O O . LYS A 1 178 ? -30.805 9.841 -9.667 1.00 84.12 178 LYS A O 1
ATOM 1473 N N . LYS A 1 179 ? -29.037 8.881 -8.693 1.00 82.56 179 LYS A N 1
ATOM 1474 C CA . LYS A 1 179 ? -29.164 7.624 -9.457 1.00 82.56 179 LYS A CA 1
ATOM 1475 C C . LYS A 1 179 ? -30.414 6.846 -9.050 1.00 82.56 179 LYS A C 1
ATOM 1477 O O . LYS A 1 179 ? -31.092 6.298 -9.910 1.00 82.56 179 LYS A O 1
ATOM 1482 N N . LEU A 1 180 ? -30.706 6.808 -7.752 1.00 81.94 180 LEU A N 1
ATOM 1483 C CA . LEU A 1 180 ? -31.903 6.179 -7.208 1.00 81.94 180 LEU A CA 1
ATOM 1484 C C . LEU A 1 180 ? -33.163 6.899 -7.709 1.00 81.94 180 LEU A C 1
ATOM 1486 O O . LEU A 1 180 ? -34.132 6.258 -8.090 1.00 81.94 180 LEU A O 1
ATOM 1490 N N . GLU A 1 181 ? -33.139 8.228 -7.772 1.00 80.81 181 GLU A N 1
ATOM 1491 C CA . GLU A 1 181 ? -34.203 9.049 -8.346 1.00 80.81 181 GLU A CA 1
ATOM 1492 C C . GLU A 1 181 ? -34.400 8.750 -9.833 1.00 80.81 181 GLU A C 1
ATOM 1494 O O . GLU A 1 181 ? -35.535 8.536 -10.251 1.00 80.81 181 GLU A O 1
ATOM 1499 N N . GLU A 1 182 ? -33.325 8.683 -10.627 1.00 82.00 182 GLU A N 1
ATOM 1500 C CA . GLU A 1 182 ? -33.375 8.283 -12.043 1.00 82.00 182 GLU A CA 1
ATOM 1501 C C . GLU A 1 182 ? -33.989 6.877 -12.209 1.00 82.00 182 GLU A C 1
ATOM 1503 O O . GLU A 1 182 ? -34.808 6.658 -13.101 1.00 82.00 182 GLU A O 1
ATOM 1508 N N . GLU A 1 183 ? -33.664 5.935 -11.320 1.00 78.69 183 GLU A N 1
ATOM 1509 C CA . GLU A 1 183 ? -34.234 4.582 -11.318 1.00 78.69 183 GLU A CA 1
ATOM 1510 C C . GLU A 1 183 ? -35.720 4.571 -10.919 1.00 78.69 183 GLU A C 1
ATOM 1512 O O . GLU A 1 183 ? -36.543 3.933 -11.578 1.00 78.69 183 GLU A O 1
ATOM 1517 N N . ILE A 1 184 ? -36.106 5.307 -9.875 1.00 79.00 184 ILE A N 1
ATOM 1518 C CA . ILE A 1 184 ? -37.487 5.354 -9.370 1.00 79.00 184 ILE A CA 1
ATOM 1519 C C . ILE A 1 184 ? -38.409 6.140 -10.316 1.00 79.00 184 ILE A C 1
ATOM 1521 O O . ILE A 1 184 ? -39.599 5.831 -10.418 1.00 79.00 184 ILE A O 1
ATOM 1525 N N . THR A 1 185 ? -37.880 7.141 -11.018 1.00 77.75 185 THR A N 1
ATOM 1526 C CA . THR A 1 185 ? -38.615 7.904 -12.040 1.00 77.75 185 THR A CA 1
ATOM 1527 C C . THR A 1 185 ? -38.634 7.222 -13.409 1.00 77.75 185 THR A C 1
ATOM 1529 O O . THR A 1 185 ? -39.316 7.716 -14.306 1.00 77.75 185 THR A O 1
ATOM 1532 N N . SER A 1 186 ? -37.943 6.089 -13.572 1.00 79.12 186 SER A N 1
ATOM 1533 C CA . SER A 1 186 ? -37.899 5.350 -14.834 1.00 79.12 186 SER A CA 1
ATOM 1534 C C . SER A 1 186 ? -39.260 4.776 -15.250 1.00 79.12 186 SER A C 1
ATOM 1536 O O . SER A 1 186 ? -40.075 4.339 -14.426 1.00 79.12 186 SER A O 1
ATOM 1538 N N . ASP A 1 187 ? -39.473 4.708 -16.567 1.00 76.69 187 ASP A N 1
ATOM 1539 C CA . ASP A 1 187 ? -40.660 4.089 -17.166 1.00 76.69 187 ASP A CA 1
ATOM 1540 C C . ASP A 1 187 ? -40.745 2.588 -16.846 1.00 76.69 187 ASP A C 1
ATOM 1542 O O . ASP A 1 187 ? -41.842 2.043 -16.695 1.00 76.69 187 ASP A O 1
ATOM 1546 N N . ASP A 1 188 ? -39.601 1.926 -16.660 1.00 77.75 188 ASP A N 1
ATOM 1547 C CA . ASP A 1 188 ? -39.521 0.515 -16.276 1.00 77.75 188 ASP A CA 1
ATOM 1548 C C . ASP A 1 188 ? -40.155 0.287 -14.897 1.00 77.75 188 ASP A C 1
ATOM 1550 O O . ASP A 1 188 ? -41.011 -0.587 -14.727 1.00 77.75 188 ASP A O 1
ATOM 1554 N N . ARG A 1 189 ? -39.816 1.125 -13.908 1.00 77.38 189 ARG A N 1
ATOM 1555 C CA . ARG A 1 189 ? -40.402 1.044 -12.564 1.00 77.38 189 ARG A CA 1
ATOM 1556 C C . ARG A 1 189 ? -41.887 1.384 -12.579 1.00 77.38 189 ARG A C 1
ATOM 1558 O O . ARG A 1 189 ? -42.663 0.730 -11.882 1.00 77.38 189 ARG A O 1
ATOM 1565 N N . LEU A 1 190 ? -42.308 2.376 -13.368 1.00 78.00 190 LEU A N 1
ATOM 1566 C CA . LEU A 1 190 ? -43.728 2.697 -13.546 1.00 78.00 190 LEU A CA 1
ATOM 1567 C C . LEU A 1 190 ? -44.498 1.511 -14.143 1.00 78.00 190 LEU A C 1
ATOM 1569 O O . LEU A 1 190 ? -45.588 1.192 -13.672 1.00 78.00 190 LEU A O 1
ATOM 1573 N N . THR A 1 191 ? -43.908 0.829 -15.124 1.00 78.62 191 THR A N 1
ATOM 1574 C CA . THR A 1 191 ? -44.491 -0.356 -15.768 1.00 78.62 191 THR A CA 1
ATOM 1575 C C . THR A 1 191 ? -44.628 -1.523 -14.787 1.00 78.62 191 THR A C 1
ATOM 1577 O O . THR A 1 191 ? -45.635 -2.226 -14.806 1.00 78.62 191 THR A O 1
ATOM 1580 N N . ILE A 1 192 ? -43.653 -1.712 -13.890 1.00 79.44 192 ILE A N 1
ATOM 1581 C CA . ILE A 1 192 ? -43.655 -2.795 -12.894 1.00 79.44 192 ILE A CA 1
ATOM 1582 C C . ILE A 1 192 ? -44.584 -2.489 -11.708 1.00 79.44 192 ILE A C 1
ATOM 1584 O O . ILE A 1 192 ? -45.309 -3.367 -11.245 1.00 79.44 192 ILE A O 1
ATOM 1588 N N . CYS A 1 193 ? -44.552 -1.263 -11.180 1.00 77.56 193 CYS A N 1
ATOM 1589 C CA . CYS A 1 193 ? -45.221 -0.912 -9.925 1.00 77.56 193 CYS A CA 1
ATOM 1590 C C . CYS A 1 193 ? -46.576 -0.211 -10.108 1.00 77.56 193 CYS A C 1
ATOM 1592 O O . CYS A 1 193 ? -47.319 -0.098 -9.137 1.00 77.56 193 CYS A O 1
ATOM 1594 N N . GLY A 1 194 ? -46.887 0.313 -11.300 1.00 76.31 194 GLY A N 1
ATOM 1595 C CA . GLY A 1 194 ? -48.146 1.008 -11.612 1.00 76.31 194 GLY A CA 1
ATOM 1596 C C . GLY A 1 194 ? -48.367 2.344 -10.886 1.00 76.31 194 GLY A C 1
ATOM 1597 O O . GLY A 1 194 ? -49.423 2.954 -11.031 1.00 76.31 194 GLY A O 1
ATOM 1598 N N . ILE A 1 195 ? -47.396 2.808 -10.095 1.00 76.19 195 ILE A N 1
ATOM 1599 C CA . ILE A 1 195 ? -47.487 4.022 -9.274 1.00 76.19 195 ILE A CA 1
ATOM 1600 C C . ILE A 1 195 ? -46.480 5.043 -9.798 1.00 76.19 195 ILE A C 1
ATOM 1602 O O . ILE A 1 195 ? -45.289 4.746 -9.892 1.00 76.19 195 ILE A O 1
ATOM 1606 N N . LYS A 1 196 ? -46.934 6.262 -10.095 1.00 73.31 196 LYS A N 1
ATOM 1607 C CA . LYS A 1 196 ? -46.060 7.365 -10.511 1.00 73.31 196 LYS A CA 1
ATOM 1608 C C . LYS A 1 196 ? -45.370 7.983 -9.293 1.00 73.31 196 LYS A C 1
ATOM 1610 O O . LYS A 1 196 ? -46.031 8.290 -8.307 1.00 73.31 196 LYS A O 1
ATOM 1615 N N . TYR A 1 197 ? -44.050 8.133 -9.359 1.00 72.94 197 TYR A N 1
ATOM 1616 C CA . TYR A 1 197 ? -43.270 8.816 -8.327 1.00 72.94 197 TYR A CA 1
ATOM 1617 C C . TYR A 1 197 ? -43.233 10.326 -8.601 1.00 72.94 197 TYR A C 1
ATOM 1619 O O . TYR A 1 197 ? -43.043 10.741 -9.746 1.00 72.94 197 TYR A O 1
ATOM 1627 N N . GLU A 1 198 ? -43.434 11.137 -7.562 1.00 65.25 198 GLU A N 1
ATOM 1628 C CA . GLU A 1 198 ? -43.399 12.600 -7.639 1.00 65.25 198 GLU A CA 1
ATOM 1629 C C . GLU A 1 198 ? -42.090 13.128 -7.043 1.00 65.25 198 GLU A C 1
ATOM 1631 O O . GLU A 1 198 ? -41.696 12.763 -5.938 1.00 65.25 198 GLU A O 1
ATOM 1636 N N . PHE A 1 199 ? -41.402 13.962 -7.819 1.00 59.41 199 PHE A N 1
ATOM 1637 C CA . PHE A 1 199 ? -40.043 14.435 -7.563 1.00 59.41 199 PHE A CA 1
ATOM 1638 C C . PHE A 1 199 ? -39.983 15.516 -6.471 1.00 59.41 199 PHE A C 1
ATOM 1640 O O . PHE A 1 199 ? -40.780 16.456 -6.482 1.00 59.41 199 PHE A O 1
ATOM 1647 N N . LEU A 1 200 ? -38.985 15.434 -5.584 1.00 57.47 200 LEU A N 1
ATOM 1648 C CA . LEU A 1 200 ? -38.627 16.483 -4.625 1.00 57.47 200 LEU A CA 1
ATOM 1649 C C . LEU A 1 200 ? -37.251 17.043 -5.003 1.00 57.47 200 LEU A C 1
ATOM 1651 O O . LEU A 1 200 ? -36.273 16.312 -5.060 1.00 57.47 200 LEU A O 1
ATOM 1655 N N . GLN A 1 201 ? -37.176 18.340 -5.298 1.00 48.75 201 GLN A N 1
ATOM 1656 C CA . GLN A 1 201 ? -35.946 18.966 -5.784 1.00 48.75 201 GLN A CA 1
ATOM 1657 C C . GLN A 1 201 ? -35.082 19.454 -4.613 1.00 48.75 201 GLN A C 1
ATOM 1659 O O . GLN A 1 201 ? -35.481 20.383 -3.909 1.00 48.75 201 GLN A O 1
ATOM 1664 N N . GLU A 1 202 ? -33.883 18.893 -4.436 1.00 50.94 202 GLU A N 1
ATOM 1665 C CA . GLU A 1 202 ? -32.904 19.392 -3.459 1.00 50.94 202 GLU A CA 1
ATOM 1666 C C . GLU A 1 202 ? -31.757 20.201 -4.088 1.00 50.94 202 GLU A C 1
ATOM 1668 O O . GLU A 1 202 ? -31.361 20.028 -5.244 1.00 50.94 202 GLU A O 1
ATOM 1673 N N . THR A 1 203 ? -31.210 21.132 -3.300 1.00 47.47 203 THR A N 1
ATOM 1674 C CA . THR A 1 203 ? -30.102 22.008 -3.704 1.00 47.47 203 THR A CA 1
ATOM 1675 C C . THR A 1 203 ? -28.755 21.268 -3.763 1.00 47.47 203 THR A C 1
ATOM 1677 O O . THR A 1 203 ? -28.387 20.582 -2.807 1.00 47.47 203 THR A O 1
ATOM 1680 N N . PRO A 1 204 ? -27.944 21.467 -4.821 1.00 52.91 204 PRO A N 1
ATOM 1681 C CA . PRO A 1 204 ? -26.671 20.766 -4.987 1.00 52.91 204 PRO A CA 1
ATOM 1682 C C . PRO A 1 204 ? -25.616 21.199 -3.956 1.00 52.91 204 PRO A C 1
ATOM 1684 O O . PRO A 1 204 ? -25.392 22.394 -3.734 1.00 52.91 204 PRO A O 1
ATOM 1687 N N . VAL A 1 205 ? -24.900 20.231 -3.370 1.00 50.66 205 VAL A N 1
ATOM 1688 C CA . VAL A 1 205 ? -23.758 20.492 -2.480 1.00 50.66 205 VAL A CA 1
ATOM 1689 C C . VAL A 1 205 ? -22.532 20.834 -3.323 1.00 50.66 205 VAL A C 1
ATOM 1691 O O . VAL A 1 205 ? -22.038 20.035 -4.118 1.00 50.66 205 VAL A O 1
ATOM 1694 N N . LYS A 1 206 ? -21.989 22.040 -3.126 1.00 46.88 206 LYS A N 1
ATOM 1695 C CA . LYS A 1 206 ? -20.738 22.467 -3.765 1.00 46.88 206 LYS A CA 1
ATOM 1696 C C . LYS A 1 206 ? -19.542 21.833 -3.052 1.00 46.88 206 LYS A C 1
ATOM 1698 O O . LYS A 1 206 ? -19.225 22.197 -1.920 1.00 46.88 206 LYS A O 1
ATOM 1703 N N . VAL A 1 207 ? -18.853 20.912 -3.724 1.00 43.25 207 VAL A N 1
ATOM 1704 C CA . VAL A 1 207 ? -17.572 20.350 -3.263 1.00 43.25 207 VAL A CA 1
ATOM 1705 C C . VAL A 1 207 ? -16.406 21.129 -3.862 1.00 43.25 207 VAL A C 1
ATOM 1707 O O . VAL A 1 207 ? -16.506 21.691 -4.948 1.00 43.25 207 VAL A O 1
ATOM 1710 N N . ASN A 1 208 ? -15.281 21.179 -3.144 1.00 49.56 208 ASN A N 1
ATOM 1711 C CA . ASN A 1 208 ? -14.057 21.792 -3.649 1.00 49.56 208 ASN A CA 1
ATOM 1712 C C . ASN A 1 208 ? -13.612 21.096 -4.962 1.00 49.56 208 ASN A C 1
ATOM 1714 O O . ASN A 1 208 ? -13.417 19.875 -4.953 1.00 49.56 208 ASN A O 1
ATOM 1718 N N . PRO A 1 209 ? -13.374 21.843 -6.057 1.00 48.28 209 PRO A N 1
ATOM 1719 C CA . PRO A 1 209 ? -13.068 21.290 -7.385 1.00 48.28 209 PRO A CA 1
ATOM 1720 C C . PRO A 1 209 ? -11.773 20.461 -7.436 1.00 48.28 209 PRO A C 1
ATOM 1722 O O . PRO A 1 209 ? -11.565 19.655 -8.343 1.00 48.28 209 PRO A O 1
ATOM 1725 N N . THR A 1 210 ? -10.893 20.615 -6.444 1.00 46.97 210 THR A N 1
ATOM 1726 C CA . THR A 1 210 ? -9.672 19.807 -6.312 1.00 46.97 210 THR A CA 1
ATOM 1727 C C . THR A 1 210 ? -10.000 18.360 -5.955 1.00 46.97 210 THR A C 1
ATOM 1729 O O . THR A 1 210 ? -9.482 17.442 -6.584 1.00 46.97 210 THR A O 1
ATOM 1732 N N . LEU A 1 211 ? -10.888 18.150 -4.975 1.00 46.50 211 LEU A N 1
ATOM 1733 C CA . LEU A 1 211 ? -11.334 16.819 -4.542 1.00 46.50 211 LEU A CA 1
ATOM 1734 C C . LEU A 1 211 ? -12.079 16.093 -5.662 1.00 46.50 211 LEU A C 1
ATOM 1736 O O . LEU A 1 211 ? -11.894 14.899 -5.859 1.00 46.50 211 LEU A O 1
ATOM 1740 N N . GLU A 1 212 ? -12.849 16.834 -6.449 1.00 47.94 212 GLU A N 1
ATOM 1741 C CA . GLU A 1 212 ? -13.592 16.320 -7.596 1.00 47.94 212 GLU A CA 1
ATOM 1742 C C . GLU A 1 212 ? -12.677 15.756 -8.695 1.00 47.94 212 GLU A C 1
ATOM 1744 O O . GLU A 1 212 ? -12.837 14.600 -9.088 1.00 47.94 212 GLU A O 1
ATOM 1749 N N . LYS A 1 213 ? -11.632 16.494 -9.095 1.00 49.69 213 LYS A N 1
ATOM 1750 C CA . LYS A 1 213 ? -10.635 16.015 -10.075 1.00 49.69 213 LYS A CA 1
ATOM 1751 C C . LYS A 1 213 ? -9.851 14.785 -9.596 1.00 49.69 213 LYS A C 1
ATOM 1753 O O . LYS A 1 213 ? -9.403 13.983 -10.418 1.00 49.69 213 LYS A O 1
ATOM 1758 N N . ILE A 1 214 ? -9.669 14.634 -8.281 1.00 48.12 214 ILE A N 1
ATOM 1759 C CA . ILE A 1 214 ? -8.985 13.481 -7.675 1.00 48.12 214 ILE A CA 1
ATOM 1760 C C . ILE A 1 214 ? -9.861 12.225 -7.772 1.00 48.12 214 ILE A C 1
ATOM 1762 O O . ILE A 1 214 ? -9.364 11.172 -8.167 1.00 48.12 214 ILE A O 1
ATOM 1766 N N . ILE A 1 215 ? -11.159 12.336 -7.467 1.00 45.59 215 ILE A N 1
ATOM 1767 C CA . ILE A 1 215 ? -12.115 11.217 -7.536 1.00 45.59 215 ILE A CA 1
ATOM 1768 C C . ILE A 1 215 ? -12.282 10.730 -8.975 1.00 45.59 215 ILE A C 1
ATOM 1770 O O . ILE A 1 215 ? -12.140 9.539 -9.236 1.00 45.59 215 ILE A O 1
ATOM 1774 N N . GLU A 1 216 ? -12.499 11.641 -9.927 1.00 47.34 216 GLU A N 1
ATOM 1775 C CA . GLU A 1 216 ? -12.726 11.266 -11.329 1.00 47.34 216 GLU A CA 1
ATOM 1776 C C . GLU A 1 216 ? -11.529 10.529 -11.951 1.00 47.34 216 GLU A C 1
ATOM 1778 O O . GLU A 1 216 ? -11.704 9.628 -12.778 1.00 47.34 216 GLU A O 1
ATOM 1783 N N . ARG A 1 217 ? -10.296 10.873 -11.548 1.00 49.56 217 ARG A N 1
ATOM 1784 C CA . ARG A 1 217 ? -9.087 10.150 -11.979 1.00 49.56 217 ARG A CA 1
ATOM 1785 C C . ARG A 1 217 ? -8.992 8.749 -11.392 1.00 49.56 217 ARG A C 1
ATOM 1787 O O . ARG A 1 217 ? -8.514 7.848 -12.083 1.00 49.56 217 ARG A O 1
ATOM 1794 N N . ILE A 1 218 ? -9.424 8.566 -10.146 1.00 43.56 218 ILE A N 1
ATOM 1795 C CA . ILE A 1 218 ? -9.433 7.261 -9.482 1.00 43.56 218 ILE A CA 1
ATOM 1796 C C . ILE A 1 218 ? -10.518 6.379 -10.111 1.00 43.56 218 ILE A C 1
ATOM 1798 O O . ILE A 1 218 ? -10.218 5.262 -10.531 1.00 43.56 218 ILE A O 1
ATOM 1802 N N . ASP A 1 219 ? -11.733 6.889 -10.311 1.00 40.78 219 ASP A N 1
ATOM 1803 C CA . ASP A 1 219 ? -12.846 6.127 -10.896 1.00 40.78 219 ASP A CA 1
ATOM 1804 C C . ASP A 1 219 ? -12.581 5.708 -12.353 1.00 40.78 219 ASP A C 1
ATOM 1806 O O . ASP A 1 219 ? -12.845 4.560 -12.726 1.00 40.78 219 ASP A O 1
ATOM 1810 N N . LYS A 1 220 ? -11.954 6.573 -13.170 1.00 42.03 220 LYS A N 1
ATOM 1811 C CA . LYS A 1 220 ? -11.547 6.217 -14.546 1.00 42.03 220 LYS A CA 1
ATOM 1812 C C . LYS A 1 220 ? -10.499 5.098 -14.614 1.00 42.03 220 LYS A C 1
ATOM 1814 O O . LYS A 1 220 ? -10.468 4.386 -15.613 1.00 42.03 220 LYS A O 1
ATOM 1819 N N . ARG A 1 221 ? -9.648 4.932 -13.592 1.00 36.06 221 ARG A N 1
ATOM 1820 C CA . ARG A 1 221 ? -8.600 3.887 -13.543 1.00 36.06 221 ARG A CA 1
ATOM 1821 C C . ARG A 1 221 ? -9.021 2.628 -12.783 1.00 36.06 221 ARG A C 1
ATOM 1823 O O . ARG A 1 221 ? -8.476 1.557 -13.037 1.00 36.06 221 ARG A O 1
ATOM 1830 N N . THR A 1 222 ? -10.013 2.723 -11.898 1.00 36.94 222 THR A N 1
ATOM 1831 C CA . THR A 1 222 ? -10.540 1.567 -11.149 1.00 36.94 222 THR A CA 1
ATOM 1832 C C . THR A 1 222 ? -11.277 0.590 -12.069 1.00 36.94 222 THR A C 1
ATOM 1834 O O . THR A 1 222 ? -11.193 -0.617 -11.865 1.00 36.94 222 THR A O 1
ATOM 1837 N N . ARG A 1 223 ? -11.881 1.078 -13.165 1.00 37.75 223 ARG A N 1
ATOM 1838 C CA . ARG A 1 223 ? -12.456 0.231 -14.231 1.00 37.75 223 ARG A CA 1
ATOM 1839 C C . ARG A 1 223 ? -11.421 -0.613 -14.996 1.00 37.75 223 ARG A C 1
ATOM 1841 O O . ARG A 1 223 ? -11.813 -1.489 -15.759 1.00 37.75 223 ARG A O 1
ATOM 1848 N N . THR A 1 224 ? -10.121 -0.386 -14.792 1.00 36.91 224 THR A N 1
ATOM 1849 C CA . THR A 1 224 ? -9.031 -1.075 -15.506 1.00 36.91 224 THR A CA 1
ATOM 1850 C C . THR A 1 224 ? -8.178 -1.991 -14.618 1.00 36.91 224 THR A C 1
ATOM 1852 O O . THR A 1 224 ? -7.314 -2.692 -15.145 1.00 36.91 224 THR A O 1
ATOM 1855 N N . ALA A 1 225 ? -8.414 -2.048 -13.301 1.00 31.61 225 ALA A N 1
ATOM 1856 C CA . ALA A 1 225 ? -7.580 -2.807 -12.362 1.00 31.61 225 ALA A CA 1
ATOM 1857 C C . ALA A 1 225 ? -8.344 -3.952 -11.675 1.00 31.61 225 ALA A C 1
ATOM 1859 O O . ALA A 1 225 ? -8.959 -3.790 -10.625 1.00 31.61 225 ALA A O 1
ATOM 1860 N N . TYR A 1 226 ? -8.258 -5.111 -12.330 1.00 32.09 226 TYR A N 1
ATOM 1861 C CA . TYR A 1 226 ? -8.466 -6.483 -11.857 1.00 32.09 226 TYR A CA 1
ATOM 1862 C C . TYR A 1 226 ? -8.828 -6.695 -10.370 1.00 32.09 226 TYR A C 1
ATOM 1864 O O . TYR A 1 226 ? -8.022 -6.517 -9.460 1.00 32.09 226 TYR A O 1
ATOM 1872 N N . GLU A 1 227 ? -10.019 -7.255 -10.160 1.00 33.75 227 GLU A N 1
ATOM 1873 C CA . GLU A 1 227 ? -10.642 -7.602 -8.875 1.00 33.75 227 GLU A CA 1
ATOM 1874 C C . GLU A 1 227 ? -10.094 -8.881 -8.193 1.00 33.75 227 GLU A C 1
ATOM 1876 O O . GLU A 1 227 ? -10.648 -9.338 -7.198 1.00 33.75 227 GLU A O 1
ATOM 1881 N N . GLY A 1 228 ? -9.007 -9.486 -8.683 1.00 32.25 228 GLY A N 1
ATOM 1882 C CA . GLY A 1 228 ? -8.676 -10.882 -8.351 1.00 32.25 228 GLY A CA 1
ATOM 1883 C C . GLY A 1 228 ? -7.775 -11.168 -7.139 1.00 32.25 228 GLY A C 1
ATOM 1884 O O . GLY A 1 228 ? -7.826 -12.285 -6.639 1.00 32.25 228 GLY A O 1
ATOM 1885 N N . TYR A 1 229 ? -6.938 -10.240 -6.656 1.00 32.47 229 TYR A N 1
ATOM 1886 C CA . TYR A 1 229 ? -5.886 -10.586 -5.668 1.00 32.47 229 TYR A CA 1
ATOM 1887 C C . TYR A 1 229 ? -5.610 -9.486 -4.635 1.00 32.47 229 TYR A C 1
ATOM 1889 O O . TYR A 1 229 ? -4.475 -9.063 -4.423 1.00 32.47 229 TYR A O 1
ATOM 1897 N N . LYS A 1 230 ? -6.671 -9.021 -3.975 1.00 34.84 230 LYS A N 1
ATOM 1898 C CA . LYS A 1 230 ? -6.665 -7.837 -3.108 1.00 34.84 230 LYS A CA 1
ATOM 1899 C C . LYS A 1 230 ? -6.500 -8.171 -1.620 1.00 34.84 230 LYS A C 1
ATOM 1901 O O . LYS A 1 230 ? -7.333 -7.777 -0.810 1.00 34.84 230 LYS A O 1
ATOM 1906 N N . ASP A 1 231 ? -5.438 -8.897 -1.276 1.00 37.84 231 ASP A N 1
ATOM 1907 C CA . ASP A 1 231 ? -5.033 -9.090 0.131 1.00 37.84 231 ASP A CA 1
ATOM 1908 C C . ASP A 1 231 ? -3.554 -8.800 0.431 1.00 37.84 231 ASP A C 1
ATOM 1910 O O . ASP A 1 231 ? -3.143 -8.844 1.591 1.00 37.84 231 ASP A O 1
ATOM 1914 N N . GLU A 1 232 ? -2.795 -8.356 -0.570 1.00 35.03 232 GLU A N 1
ATOM 1915 C CA . GLU A 1 232 ? -1.703 -7.412 -0.349 1.00 35.03 232 GLU A CA 1
ATOM 1916 C C . GLU A 1 232 ? -1.988 -6.186 -1.211 1.00 35.03 232 GLU A C 1
ATOM 1918 O O . GLU A 1 232 ? -2.574 -6.293 -2.290 1.00 35.03 232 GLU A O 1
ATOM 1923 N N . SER A 1 233 ? -1.676 -5.023 -0.665 1.00 34.03 233 SER A N 1
ATOM 1924 C CA . SER A 1 233 ? -1.820 -3.711 -1.275 1.00 34.03 233 SER A CA 1
ATOM 1925 C C . SER A 1 233 ? -1.017 -3.617 -2.576 1.00 34.03 233 SER A C 1
ATOM 1927 O O . SER A 1 233 ? 0.098 -3.126 -2.545 1.00 34.03 233 SER A O 1
ATOM 1929 N N . ASP A 1 234 ? -1.571 -4.101 -3.686 1.00 32.44 234 ASP A N 1
ATOM 1930 C CA . ASP A 1 234 ? -1.316 -3.518 -5.004 1.00 32.44 234 ASP A CA 1
ATOM 1931 C C . ASP A 1 234 ? -2.402 -2.466 -5.198 1.00 32.44 234 ASP A C 1
ATOM 1933 O O . ASP A 1 234 ? -3.510 -2.717 -5.697 1.00 32.44 234 ASP A O 1
ATOM 1937 N N . SER A 1 235 ? -2.139 -1.297 -4.632 1.00 36.56 235 SER A N 1
ATOM 1938 C CA . SER A 1 235 ? -2.995 -0.151 -4.848 1.00 36.56 235 SER A CA 1
ATOM 1939 C C . SER A 1 235 ? -2.657 0.405 -6.226 1.00 36.56 235 SER A C 1
ATOM 1941 O O . SER A 1 235 ? -1.495 0.527 -6.578 1.00 36.56 235 SER A O 1
ATOM 1943 N N . LEU A 1 236 ? -3.653 0.872 -6.984 1.00 31.72 236 LEU A N 1
ATOM 1944 C CA . LEU A 1 236 ? -3.436 1.758 -8.147 1.00 31.72 236 LEU A CA 1
ATOM 1945 C C . LEU A 1 236 ? -2.560 2.991 -7.818 1.00 31.72 236 LEU A C 1
ATOM 1947 O O . LEU A 1 236 ? -2.189 3.749 -8.712 1.00 31.72 236 LEU A O 1
ATOM 1951 N N . LEU A 1 237 ? -2.312 3.221 -6.526 1.00 38.16 237 LEU A N 1
ATOM 1952 C CA . LEU A 1 237 ? -1.435 4.234 -5.970 1.00 38.16 237 LEU A CA 1
ATOM 1953 C C . LEU A 1 237 ? 0.049 3.876 -6.097 1.00 38.16 237 LEU A C 1
ATOM 1955 O O . LEU A 1 237 ? 0.816 4.822 -6.183 1.00 38.16 237 LEU A O 1
ATOM 1959 N N . ASP A 1 238 ? 0.431 2.597 -6.188 1.00 37.44 238 ASP A N 1
ATOM 1960 C CA . ASP A 1 238 ? 1.834 2.139 -6.236 1.00 37.44 238 ASP A CA 1
ATOM 1961 C C . ASP A 1 238 ? 2.553 2.636 -7.506 1.00 37.44 238 ASP A C 1
ATOM 1963 O O . ASP A 1 238 ? 3.725 2.995 -7.474 1.00 37.44 238 ASP A O 1
ATOM 1967 N N . ASP A 1 239 ? 1.812 2.806 -8.609 1.00 34.97 239 ASP A N 1
ATOM 1968 C CA . ASP A 1 239 ? 2.305 3.417 -9.856 1.00 34.97 239 ASP A CA 1
ATOM 1969 C C . ASP A 1 239 ? 2.494 4.954 -9.767 1.00 34.97 239 ASP A C 1
ATOM 1971 O O . ASP A 1 239 ? 3.106 5.556 -10.649 1.00 34.97 239 ASP A O 1
ATOM 1975 N N . LEU A 1 240 ? 1.932 5.613 -8.743 1.00 36.19 240 LEU A N 1
ATOM 1976 C CA . LEU A 1 240 ? 2.122 7.042 -8.434 1.00 36.19 240 LEU A CA 1
ATOM 1977 C C . LEU A 1 240 ? 3.117 7.248 -7.276 1.00 36.19 240 LEU A C 1
ATOM 1979 O O . LEU A 1 240 ? 3.337 8.382 -6.842 1.00 36.19 240 LEU A O 1
ATOM 1983 N N . GLU A 1 241 ? 3.698 6.173 -6.739 1.00 45.97 241 GLU A N 1
ATOM 1984 C CA . GLU A 1 241 ? 4.651 6.256 -5.642 1.00 45.97 241 GLU A CA 1
ATOM 1985 C C . GLU A 1 241 ? 6.039 6.635 -6.147 1.00 45.97 241 GLU A C 1
ATOM 1987 O O . GLU A 1 241 ? 6.719 5.860 -6.812 1.00 45.97 241 GLU A O 1
ATOM 1992 N N . GLU A 1 242 ? 6.517 7.816 -5.762 1.00 51.12 242 GLU A N 1
ATOM 1993 C CA . GLU A 1 242 ? 7.959 8.055 -5.730 1.00 51.12 242 GLU A CA 1
ATOM 1994 C C . GLU A 1 242 ? 8.593 7.086 -4.726 1.00 51.12 242 GLU A C 1
ATOM 1996 O O . GLU A 1 242 ? 8.341 7.155 -3.517 1.00 51.12 242 GLU A O 1
ATOM 2001 N N . GLN A 1 243 ? 9.380 6.149 -5.252 1.00 60.28 243 GLN A N 1
ATOM 2002 C CA . GLN A 1 243 ? 10.064 5.126 -4.477 1.00 60.28 243 GLN A CA 1
ATOM 2003 C C . GLN A 1 243 ? 11.324 5.725 -3.847 1.00 60.28 243 GLN A C 1
ATOM 2005 O O . GLN A 1 243 ? 12.275 6.075 -4.539 1.00 60.28 243 GLN A O 1
ATOM 2010 N N . ILE A 1 244 ? 11.328 5.843 -2.518 1.00 67.81 244 ILE A N 1
ATOM 2011 C CA . ILE A 1 244 ? 12.539 6.166 -1.755 1.00 67.81 244 ILE A CA 1
ATOM 2012 C C . ILE A 1 244 ? 13.310 4.864 -1.523 1.00 67.81 244 ILE A C 1
ATOM 2014 O O . ILE A 1 244 ? 12.717 3.877 -1.077 1.00 67.81 244 ILE A O 1
ATOM 2018 N N . ILE A 1 245 ? 14.614 4.874 -1.803 1.00 78.06 245 ILE A N 1
ATOM 2019 C CA . ILE A 1 245 ? 15.527 3.760 -1.530 1.00 78.06 245 ILE A CA 1
ATOM 2020 C C . ILE A 1 245 ? 16.345 4.101 -0.283 1.00 78.06 245 ILE A C 1
ATOM 2022 O O . ILE A 1 245 ? 16.942 5.175 -0.188 1.00 78.06 245 ILE A O 1
ATOM 2026 N N . TYR A 1 246 ? 16.354 3.187 0.682 1.00 77.56 246 TYR A N 1
ATOM 2027 C CA . TYR A 1 246 ? 17.156 3.275 1.896 1.00 77.56 246 TYR A CA 1
ATOM 2028 C C . TYR A 1 246 ? 18.383 2.376 1.778 1.00 77.56 246 TYR A C 1
ATOM 2030 O O . TYR A 1 246 ? 18.243 1.176 1.553 1.00 77.56 246 TYR A O 1
ATOM 2038 N N . GLU A 1 247 ? 19.572 2.921 2.005 1.00 87.06 247 GLU A N 1
ATOM 2039 C CA . GLU A 1 247 ? 20.766 2.131 2.276 1.00 87.06 247 GLU A CA 1
ATOM 2040 C C . GLU A 1 247 ? 20.854 1.843 3.774 1.00 87.06 247 GLU A C 1
ATOM 2042 O O . GLU A 1 247 ? 21.019 2.746 4.599 1.00 87.06 247 GLU A O 1
ATOM 2047 N N . VAL A 1 248 ? 20.738 0.568 4.135 1.00 85.00 248 VAL A N 1
ATOM 2048 C CA . VAL A 1 248 ? 20.815 0.102 5.519 1.00 85.00 248 VAL A CA 1
ATOM 2049 C C . VAL A 1 248 ? 22.173 -0.539 5.758 1.00 85.00 248 VAL A C 1
ATOM 2051 O O . VAL A 1 248 ? 22.480 -1.597 5.207 1.00 85.00 248 VAL A O 1
ATOM 2054 N N . THR A 1 249 ? 22.974 0.080 6.623 1.00 87.31 249 THR A N 1
ATOM 2055 C CA . THR A 1 249 ? 24.245 -0.469 7.102 1.00 87.31 249 THR A CA 1
ATOM 2056 C C . THR A 1 249 ? 24.016 -1.250 8.389 1.00 87.31 249 THR A C 1
ATOM 2058 O O . THR A 1 249 ? 23.514 -0.718 9.381 1.00 87.31 249 THR A O 1
ATOM 2061 N N . PHE A 1 250 ? 24.430 -2.512 8.406 1.00 89.56 250 PHE A N 1
ATOM 2062 C CA . PHE A 1 250 ? 24.355 -3.372 9.582 1.00 89.56 250 PHE A CA 1
ATOM 2063 C C . PHE A 1 250 ? 25.629 -3.306 10.434 1.00 89.56 250 PHE A C 1
ATOM 2065 O O . PHE A 1 250 ? 26.685 -2.846 10.005 1.00 89.56 250 PHE A O 1
ATOM 2072 N N . SER A 1 251 ? 25.540 -3.810 11.663 1.00 83.56 251 SER A N 1
ATOM 2073 C CA . SER A 1 251 ? 26.676 -3.968 12.589 1.00 83.56 251 SER A CA 1
ATOM 2074 C C . SER A 1 251 ? 27.839 -4.804 12.032 1.00 83.56 251 SER A C 1
ATOM 2076 O O . SER A 1 251 ? 28.979 -4.578 12.430 1.00 83.56 251 SER A O 1
ATOM 2078 N N . ASP A 1 252 ? 27.586 -5.709 11.078 1.00 82.19 252 ASP A N 1
ATOM 2079 C CA . ASP A 1 252 ? 28.615 -6.460 10.340 1.00 82.19 252 ASP A CA 1
ATOM 2080 C C . ASP A 1 252 ? 29.245 -5.654 9.181 1.00 82.19 252 ASP A C 1
ATOM 2082 O O . ASP A 1 252 ? 29.951 -6.223 8.350 1.00 82.19 252 ASP A O 1
ATOM 2086 N N . ASN A 1 253 ? 28.987 -4.339 9.122 1.00 81.31 253 ASN A N 1
ATOM 2087 C CA . ASN A 1 253 ? 29.346 -3.403 8.050 1.00 81.31 253 ASN A CA 1
ATOM 2088 C C . ASN A 1 253 ? 28.839 -3.813 6.654 1.00 81.31 253 ASN A C 1
ATOM 2090 O O . ASN A 1 253 ? 29.299 -3.266 5.655 1.00 81.31 253 ASN A O 1
ATOM 2094 N N . LYS A 1 254 ? 27.891 -4.754 6.552 1.00 84.50 254 LYS A N 1
ATOM 2095 C CA . LYS A 1 254 ? 27.230 -5.045 5.276 1.00 84.50 254 LYS A CA 1
ATOM 2096 C C . LYS A 1 254 ? 26.147 -4.011 5.016 1.00 84.50 254 LYS A C 1
ATOM 2098 O O . LYS A 1 254 ? 25.387 -3.680 5.927 1.00 84.50 254 LYS A O 1
ATOM 2103 N N . THR A 1 255 ? 26.053 -3.564 3.774 1.00 84.31 255 THR A N 1
ATOM 2104 C CA . THR A 1 255 ? 25.011 -2.656 3.297 1.00 84.31 255 THR A CA 1
ATOM 2105 C C . THR A 1 255 ? 24.001 -3.407 2.442 1.00 84.31 255 THR A C 1
ATOM 2107 O O . THR A 1 255 ? 24.350 -4.357 1.735 1.00 84.31 255 THR A O 1
ATOM 2110 N N . ILE A 1 256 ? 22.728 -3.037 2.571 1.00 84.81 256 ILE A N 1
ATOM 2111 C CA . ILE A 1 256 ? 21.635 -3.536 1.734 1.00 84.81 256 ILE A CA 1
ATOM 2112 C C . ILE A 1 256 ? 20.727 -2.361 1.387 1.00 84.81 256 ILE A C 1
ATOM 2114 O O . ILE A 1 256 ? 20.394 -1.556 2.256 1.00 84.81 256 ILE A O 1
ATOM 2118 N N . GLU A 1 257 ? 20.307 -2.303 0.131 1.00 84.62 257 GLU A N 1
ATOM 2119 C CA . GLU A 1 257 ? 19.305 -1.359 -0.347 1.00 84.62 257 GLU A CA 1
ATOM 2120 C C . GLU A 1 257 ? 17.902 -1.931 -0.130 1.00 84.62 257 GLU A C 1
ATOM 2122 O O . GLU A 1 257 ? 17.621 -3.078 -0.487 1.00 84.62 257 GLU A O 1
ATOM 2127 N N . LEU A 1 258 ? 17.022 -1.139 0.479 1.00 80.62 258 LEU A N 1
ATOM 2128 C CA . LEU A 1 258 ? 15.622 -1.480 0.703 1.00 80.62 258 LEU A CA 1
ATOM 2129 C C . LEU A 1 258 ? 14.727 -0.380 0.141 1.00 80.62 258 LEU A C 1
ATOM 2131 O O . LEU A 1 258 ? 14.844 0.789 0.508 1.00 80.62 258 LEU A O 1
ATOM 2135 N N . GLU A 1 259 ? 13.772 -0.765 -0.698 1.00 75.56 259 GLU A N 1
ATOM 2136 C CA . GLU A 1 259 ? 12.716 0.142 -1.147 1.00 75.56 259 GLU A CA 1
ATOM 2137 C C . GLU A 1 259 ? 11.795 0.501 0.024 1.00 75.56 259 GLU A C 1
ATOM 2139 O O . GLU A 1 259 ? 11.539 -0.328 0.896 1.00 75.56 259 GLU A O 1
ATOM 2144 N N . SER A 1 260 ? 11.245 1.717 0.047 1.00 66.19 260 SER A N 1
ATOM 2145 C CA . SER A 1 260 ? 10.460 2.222 1.187 1.00 66.19 260 SER A CA 1
ATOM 2146 C C . SER A 1 260 ? 9.224 1.397 1.575 1.00 66.19 260 SER A C 1
ATOM 2148 O O . SER A 1 260 ? 8.861 1.357 2.751 1.00 66.19 260 SER A O 1
ATOM 2150 N N . ASN A 1 261 ? 8.610 0.693 0.622 1.00 66.25 261 ASN A N 1
ATOM 2151 C CA . ASN A 1 261 ? 7.479 -0.205 0.872 1.00 66.25 261 ASN A CA 1
ATOM 2152 C C . ASN A 1 261 ? 7.889 -1.668 1.090 1.00 66.25 261 ASN A C 1
ATOM 2154 O O . ASN A 1 261 ? 7.046 -2.515 1.397 1.00 66.25 261 ASN A O 1
ATOM 2158 N N . GLU A 1 262 ? 9.180 -1.981 0.984 1.00 73.50 262 GLU A N 1
ATOM 2159 C CA . GLU A 1 262 ? 9.690 -3.298 1.327 1.00 73.50 262 GLU A CA 1
ATOM 2160 C C . GLU A 1 262 ? 9.506 -3.574 2.821 1.00 73.50 262 GLU A C 1
ATOM 2162 O O . GLU A 1 262 ? 9.656 -2.691 3.659 1.00 73.50 262 GLU A O 1
ATOM 2167 N N . THR A 1 263 ? 9.179 -4.814 3.183 1.00 77.50 263 THR A N 1
ATOM 2168 C CA . THR A 1 263 ? 9.003 -5.200 4.588 1.00 77.50 263 THR A CA 1
ATOM 2169 C C . THR A 1 263 ? 10.114 -6.132 5.047 1.00 77.50 263 THR A C 1
ATOM 2171 O O . THR A 1 263 ? 10.391 -7.134 4.380 1.00 77.50 263 THR A O 1
ATOM 2174 N N . VAL A 1 264 ? 10.629 -5.889 6.242 1.00 84.69 264 VAL A N 1
ATOM 2175 C CA . VAL A 1 264 ? 11.572 -6.754 6.957 1.00 84.69 264 VAL A CA 1
ATOM 2176 C C . VAL A 1 264 ? 10.900 -7.379 8.180 1.00 84.69 264 VAL A C 1
ATOM 2178 O O . VAL A 1 264 ? 9.839 -6.924 8.607 1.00 84.69 264 VAL A O 1
ATOM 2181 N N . PHE A 1 265 ? 11.495 -8.428 8.744 1.00 83.75 265 PHE A N 1
ATOM 2182 C CA . PHE A 1 265 ? 11.030 -8.995 10.010 1.00 83.75 265 PHE A CA 1
ATOM 2183 C C . PHE A 1 265 ? 11.727 -8.308 11.182 1.00 83.75 265 PHE A C 1
ATOM 2185 O O . PHE A 1 265 ? 12.947 -8.177 11.161 1.00 83.75 265 PHE A O 1
ATOM 2192 N N . ASP A 1 266 ? 10.991 -7.912 12.214 1.00 83.06 266 ASP A N 1
ATOM 2193 C CA . ASP A 1 266 ? 11.581 -7.443 13.471 1.00 83.06 266 ASP A CA 1
ATOM 2194 C C . ASP A 1 266 ? 12.095 -8.611 14.335 1.00 83.06 266 ASP A C 1
ATOM 2196 O O . ASP A 1 266 ? 11.933 -9.793 14.006 1.00 83.06 266 ASP A O 1
ATOM 2200 N N . LYS A 1 267 ? 12.697 -8.288 15.484 1.00 83.44 267 LYS A N 1
ATOM 2201 C CA . LYS A 1 267 ? 13.162 -9.277 16.471 1.00 83.44 267 LYS A CA 1
ATOM 2202 C C . LYS A 1 267 ? 12.080 -10.251 16.963 1.00 83.44 267 LYS A C 1
ATOM 2204 O O . LYS A 1 267 ? 12.423 -11.346 17.395 1.00 83.44 267 LYS A O 1
ATOM 2209 N N . ASN A 1 268 ? 10.807 -9.859 16.901 1.00 78.12 268 ASN A N 1
ATOM 2210 C CA . ASN A 1 268 ? 9.653 -10.637 17.350 1.00 78.12 268 ASN A CA 1
ATOM 2211 C C . ASN A 1 268 ? 8.960 -11.377 16.188 1.00 78.12 268 ASN A C 1
ATOM 2213 O O . ASN A 1 268 ? 7.918 -11.998 16.387 1.00 78.12 268 ASN A O 1
ATOM 2217 N N . GLY A 1 269 ? 9.485 -11.278 14.962 1.00 72.56 269 GLY A N 1
ATOM 2218 C CA . GLY A 1 269 ? 8.887 -11.876 13.773 1.00 72.56 269 GLY A CA 1
ATOM 2219 C C . GLY A 1 269 ? 7.728 -11.086 13.157 1.00 72.56 269 GLY A C 1
ATOM 2220 O O . GLY A 1 269 ? 7.034 -11.623 12.299 1.00 72.56 269 GLY A O 1
ATOM 2221 N N . ASN A 1 270 ? 7.478 -9.833 13.546 1.00 74.38 270 ASN A N 1
ATOM 2222 C CA . ASN A 1 270 ? 6.514 -8.964 12.866 1.00 74.38 270 ASN A CA 1
ATOM 2223 C C . ASN A 1 270 ? 7.074 -8.438 11.547 1.00 74.38 270 ASN A C 1
ATOM 2225 O O . ASN A 1 270 ? 8.258 -8.143 11.448 1.00 74.38 270 ASN A O 1
ATOM 2229 N N . LEU A 1 271 ? 6.201 -8.244 10.558 1.00 74.19 271 LEU A N 1
ATOM 2230 C CA . LEU A 1 271 ? 6.562 -7.546 9.327 1.00 74.19 271 LEU A CA 1
ATOM 2231 C C . LEU A 1 271 ? 6.478 -6.036 9.556 1.00 74.19 271 LEU A C 1
ATOM 2233 O O . LEU A 1 271 ? 5.404 -5.522 9.863 1.00 74.19 271 LEU A O 1
ATOM 2237 N N . ILE A 1 272 ? 7.599 -5.346 9.373 1.00 74.25 272 ILE A N 1
ATOM 2238 C CA . ILE A 1 272 ? 7.730 -3.892 9.483 1.00 74.25 272 ILE A CA 1
ATOM 2239 C C . ILE A 1 272 ? 8.189 -3.349 8.130 1.00 74.25 272 ILE A C 1
ATOM 2241 O O . ILE A 1 272 ? 9.091 -3.913 7.514 1.00 74.25 272 ILE A O 1
ATOM 2245 N N . LYS A 1 273 ? 7.565 -2.271 7.647 1.00 76.81 273 LYS A N 1
ATOM 2246 C CA . LYS A 1 273 ? 8.008 -1.579 6.427 1.00 76.81 273 LYS A CA 1
ATOM 2247 C C . LYS A 1 273 ? 9.350 -0.884 6.660 1.00 76.81 273 LYS A C 1
ATOM 2249 O O . LYS A 1 273 ? 9.572 -0.331 7.733 1.00 76.81 273 LYS A O 1
ATOM 2254 N N . SER A 1 274 ? 10.213 -0.882 5.653 1.00 80.62 274 SER A N 1
ATOM 2255 C CA . SER A 1 274 ? 11.573 -0.342 5.719 1.00 80.62 274 SER A CA 1
ATOM 2256 C C . SER A 1 274 ? 11.599 1.126 6.157 1.00 80.62 274 SER A C 1
ATOM 2258 O O . SER A 1 274 ? 12.458 1.499 6.946 1.00 80.62 274 SER A O 1
ATOM 2260 N N . PHE A 1 275 ? 10.606 1.937 5.769 1.00 74.44 275 PHE A N 1
ATOM 2261 C CA . PHE A 1 275 ? 10.521 3.337 6.205 1.00 74.44 275 PHE A CA 1
ATOM 2262 C C . PHE A 1 275 ? 10.323 3.528 7.718 1.00 74.44 275 PHE A C 1
ATOM 2264 O O . PHE A 1 275 ? 10.571 4.620 8.228 1.00 74.44 275 PHE A O 1
ATOM 2271 N N . LYS A 1 276 ? 9.839 2.501 8.434 1.00 77.06 276 LYS A N 1
ATOM 2272 C CA . LYS A 1 276 ? 9.649 2.535 9.895 1.00 77.06 276 LYS A CA 1
ATOM 2273 C C . LYS A 1 276 ? 10.907 2.130 10.666 1.00 77.06 276 LYS A C 1
ATOM 2275 O O . LYS A 1 276 ? 10.902 2.217 11.891 1.00 77.06 276 LYS A O 1
ATOM 2280 N N . LEU A 1 277 ? 11.945 1.667 9.971 1.00 82.81 277 LEU A N 1
ATOM 2281 C CA . LEU A 1 277 ? 13.187 1.226 10.594 1.00 82.81 277 LEU A CA 1
ATOM 2282 C C . LEU A 1 277 ? 13.986 2.406 11.135 1.00 82.81 277 LEU A C 1
ATOM 2284 O O . LEU A 1 277 ? 13.981 3.501 10.568 1.00 82.81 277 LEU A O 1
ATOM 2288 N N . ARG A 1 278 ? 14.686 2.159 12.237 1.00 82.12 278 ARG A N 1
ATOM 2289 C CA . ARG A 1 278 ? 15.532 3.127 12.929 1.00 82.12 278 ARG A CA 1
ATOM 2290 C C . ARG A 1 278 ? 16.889 2.519 13.261 1.00 82.12 278 ARG A C 1
ATOM 2292 O O . ARG A 1 278 ? 17.057 1.298 13.318 1.00 82.12 278 ARG A O 1
ATOM 2299 N N . ASP A 1 279 ? 17.853 3.389 13.532 1.00 84.44 279 ASP A N 1
ATOM 2300 C CA . ASP A 1 279 ? 19.150 2.974 14.055 1.00 84.44 279 ASP A CA 1
ATOM 2301 C C . ASP A 1 279 ? 18.968 2.241 15.391 1.00 84.44 279 ASP A C 1
ATOM 2303 O O . ASP A 1 279 ? 18.214 2.673 16.264 1.00 84.44 279 ASP A O 1
ATOM 2307 N N . GLY A 1 280 ? 19.653 1.108 15.545 1.00 81.38 280 GLY A N 1
ATOM 2308 C CA . GLY A 1 280 ? 19.510 0.228 16.703 1.00 81.38 280 GLY A CA 1
ATOM 2309 C C . GLY A 1 280 ? 18.388 -0.810 16.595 1.00 81.38 280 GLY A C 1
ATOM 2310 O O . GLY A 1 280 ? 18.303 -1.678 17.467 1.00 81.38 280 GLY A O 1
ATOM 2311 N N . ASP A 1 281 ? 17.568 -0.800 15.539 1.00 85.56 281 ASP A N 1
ATOM 2312 C CA . ASP A 1 281 ? 16.592 -1.870 15.322 1.00 85.56 281 ASP A CA 1
ATOM 2313 C C . ASP A 1 281 ? 17.285 -3.188 14.955 1.00 85.56 281 ASP A C 1
ATOM 2315 O O . ASP A 1 281 ? 18.266 -3.234 14.209 1.00 85.56 281 ASP A O 1
ATOM 2319 N N . ALA A 1 282 ? 16.753 -4.294 15.474 1.00 88.00 282 ALA A N 1
ATOM 2320 C CA . ALA A 1 282 ? 17.201 -5.639 15.140 1.00 88.00 282 ALA A CA 1
ATOM 2321 C C . ALA A 1 282 ? 16.208 -6.282 14.167 1.00 88.00 282 ALA A C 1
ATOM 2323 O O . ALA A 1 282 ? 15.055 -6.534 14.531 1.00 88.00 282 ALA A O 1
ATOM 2324 N N . VAL A 1 283 ? 16.660 -6.557 12.942 1.00 89.94 283 VAL A N 1
ATOM 2325 C CA . VAL A 1 283 ? 15.806 -7.028 11.844 1.00 89.94 283 VAL A CA 1
ATOM 2326 C C . VAL A 1 283 ? 16.373 -8.250 11.131 1.00 89.94 283 VAL A C 1
ATOM 2328 O O . VAL A 1 283 ? 17.581 -8.485 11.114 1.00 89.94 283 VAL A O 1
ATOM 2331 N N . ARG A 1 284 ? 15.493 -9.036 10.510 1.00 86.88 284 ARG A N 1
ATOM 2332 C CA . ARG A 1 284 ? 15.840 -10.113 9.578 1.00 86.88 284 ARG A CA 1
ATOM 2333 C C . ARG A 1 284 ? 15.322 -9.752 8.192 1.00 86.88 284 ARG A C 1
ATOM 2335 O O . ARG A 1 284 ? 14.137 -9.462 8.015 1.00 86.88 284 ARG A O 1
ATOM 2342 N N . ILE A 1 285 ? 16.204 -9.802 7.200 1.00 84.38 285 ILE A N 1
ATOM 2343 C CA . ILE A 1 285 ? 15.848 -9.530 5.804 1.00 84.38 285 ILE A CA 1
ATOM 2344 C C . ILE A 1 285 ? 15.352 -10.809 5.143 1.00 84.38 285 ILE A C 1
ATOM 2346 O O . ILE A 1 285 ? 15.943 -11.876 5.306 1.00 84.38 285 ILE A O 1
ATOM 2350 N N . TYR A 1 286 ? 14.264 -10.689 4.385 1.00 79.50 286 TYR A N 1
ATOM 2351 C CA . TYR A 1 286 ? 13.715 -11.783 3.597 1.00 79.50 286 TYR A CA 1
ATOM 2352 C C . TYR A 1 286 ? 14.579 -12.027 2.341 1.00 79.50 286 TYR A C 1
ATOM 2354 O O . TYR A 1 286 ? 14.707 -11.121 1.516 1.00 79.50 286 TYR A O 1
ATOM 2362 N N . PRO A 1 287 ? 15.173 -13.222 2.148 1.00 72.38 287 PRO A N 1
ATOM 2363 C CA . PRO A 1 287 ? 16.124 -13.471 1.072 1.00 72.38 287 PRO A CA 1
ATOM 2364 C C . PRO A 1 287 ? 15.373 -13.781 -0.229 1.00 72.38 287 PRO A C 1
ATOM 2366 O O . PRO A 1 287 ? 15.215 -14.943 -0.607 1.00 72.38 287 PRO A O 1
ATOM 2369 N N . LYS A 1 288 ? 14.899 -12.720 -0.900 1.00 68.38 288 LYS A N 1
ATOM 2370 C CA . LYS A 1 288 ? 14.051 -12.768 -2.105 1.00 68.38 288 LYS A CA 1
ATOM 2371 C C . LYS A 1 288 ? 14.600 -13.706 -3.187 1.00 68.38 288 LYS A C 1
ATOM 2373 O O . LYS A 1 288 ? 13.872 -14.575 -3.652 1.00 68.38 288 LYS A O 1
ATOM 2378 N N . GLU A 1 289 ? 15.872 -13.569 -3.552 1.00 64.06 289 GLU A N 1
ATOM 2379 C CA . GLU A 1 289 ? 16.478 -14.302 -4.676 1.00 64.06 289 GLU A CA 1
ATOM 2380 C C . GLU A 1 289 ? 16.603 -15.808 -4.404 1.00 64.06 289 GLU A C 1
ATOM 2382 O O . GLU A 1 289 ? 16.147 -16.633 -5.192 1.00 64.06 289 GLU A O 1
ATOM 2387 N N . GLN A 1 290 ? 17.140 -16.179 -3.238 1.00 65.12 290 GLN A N 1
ATOM 2388 C CA . GLN A 1 290 ? 17.375 -17.583 -2.876 1.00 65.12 290 GLN A CA 1
ATOM 2389 C C . GLN A 1 290 ? 16.070 -18.338 -2.598 1.00 65.12 290 GLN A C 1
ATOM 2391 O O . GLN A 1 290 ? 15.999 -19.554 -2.777 1.00 65.12 290 GLN A O 1
ATOM 2396 N N . LEU A 1 291 ? 15.025 -17.647 -2.135 1.00 64.44 291 LEU A N 1
ATOM 2397 C CA . LEU A 1 291 ? 13.701 -18.245 -1.980 1.00 64.44 291 LEU A CA 1
ATOM 2398 C C . LEU A 1 291 ? 12.924 -18.281 -3.295 1.00 64.44 291 LEU A C 1
ATOM 2400 O O . LEU A 1 291 ? 12.163 -19.220 -3.475 1.00 64.44 291 LEU A O 1
ATOM 2404 N N . ALA A 1 292 ? 13.129 -17.348 -4.228 1.00 60.53 292 ALA A N 1
ATOM 2405 C CA . ALA A 1 292 ? 12.445 -17.357 -5.522 1.00 60.53 292 ALA A CA 1
ATOM 2406 C C . ALA A 1 292 ? 12.778 -18.603 -6.362 1.00 60.53 292 ALA A C 1
ATOM 2408 O O . ALA A 1 292 ? 11.870 -19.231 -6.899 1.00 60.53 292 ALA A O 1
ATOM 2409 N N . GLU A 1 293 ? 14.045 -19.021 -6.429 1.00 64.06 293 GLU A N 1
ATOM 2410 C CA . GLU A 1 293 ? 14.426 -20.264 -7.128 1.00 64.06 293 GLU A CA 1
ATOM 2411 C C . GLU A 1 293 ? 13.775 -21.494 -6.488 1.00 64.06 293 GLU A C 1
ATOM 2413 O O . GLU A 1 293 ? 13.200 -22.355 -7.153 1.00 64.06 293 GLU A O 1
ATOM 2418 N N . ASN A 1 294 ? 13.792 -21.522 -5.160 1.00 64.19 294 ASN A N 1
ATOM 2419 C CA . ASN A 1 294 ? 13.179 -22.568 -4.361 1.00 64.19 294 ASN A CA 1
ATOM 2420 C C . ASN A 1 294 ? 11.650 -22.623 -4.520 1.00 64.19 294 ASN A C 1
ATOM 2422 O O . ASN A 1 294 ? 11.073 -23.704 -4.562 1.00 64.19 294 ASN A O 1
ATOM 2426 N N . LEU A 1 295 ? 11.002 -21.462 -4.605 1.00 62.53 295 LEU A N 1
ATOM 2427 C CA . LEU A 1 295 ? 9.565 -21.294 -4.805 1.00 62.53 295 LEU A CA 1
ATOM 2428 C C . LEU A 1 295 ? 9.117 -21.770 -6.181 1.00 62.53 295 LEU A C 1
ATOM 2430 O O . LEU A 1 295 ? 8.058 -22.380 -6.314 1.00 62.53 295 LEU A O 1
ATOM 2434 N N . PHE A 1 296 ? 9.938 -21.521 -7.196 1.00 62.94 296 PHE A N 1
ATOM 2435 C CA . PHE A 1 296 ? 9.667 -22.001 -8.537 1.00 62.94 296 PHE A CA 1
ATOM 2436 C C . PHE A 1 296 ? 9.778 -23.525 -8.619 1.00 62.94 296 PHE A C 1
ATOM 2438 O O . PHE A 1 296 ? 8.921 -24.160 -9.230 1.00 62.94 296 PHE A O 1
ATOM 2445 N N . GLN A 1 297 ? 10.756 -24.122 -7.931 1.00 64.12 297 GLN A N 1
ATOM 2446 C CA . GLN A 1 297 ? 10.861 -25.578 -7.847 1.00 64.12 297 GLN A CA 1
ATOM 2447 C C . GLN A 1 297 ? 9.619 -26.207 -7.193 1.00 64.12 297 GLN A C 1
ATOM 2449 O O . GLN A 1 297 ? 9.102 -27.190 -7.706 1.00 64.12 297 GLN A O 1
ATOM 2454 N N . ILE A 1 298 ? 9.064 -25.588 -6.140 1.00 57.88 298 ILE A N 1
ATOM 2455 C CA . ILE A 1 298 ? 7.798 -26.030 -5.520 1.00 57.88 298 ILE A CA 1
ATOM 2456 C C . ILE A 1 298 ? 6.653 -26.026 -6.539 1.00 57.88 298 ILE A C 1
ATOM 2458 O O . ILE A 1 298 ? 5.854 -26.957 -6.575 1.00 57.88 298 ILE A O 1
ATOM 2462 N N . ALA A 1 299 ? 6.557 -24.987 -7.369 1.00 57.38 299 ALA A N 1
ATOM 2463 C CA . ALA A 1 299 ? 5.514 -24.908 -8.385 1.00 57.38 299 ALA A CA 1
ATOM 2464 C C . ALA A 1 299 ? 5.646 -26.034 -9.432 1.00 57.38 299 ALA A C 1
ATOM 2466 O O . ALA A 1 299 ? 4.638 -26.620 -9.826 1.00 57.38 299 ALA A O 1
ATOM 2467 N N . ILE A 1 300 ? 6.878 -26.386 -9.823 1.00 60.94 300 ILE A N 1
ATOM 2468 C CA . ILE A 1 300 ? 7.162 -27.517 -10.722 1.00 60.94 300 ILE A CA 1
ATOM 2469 C C . ILE A 1 300 ? 6.801 -28.856 -10.070 1.00 60.94 300 ILE A C 1
ATOM 2471 O O . ILE A 1 300 ? 6.147 -29.674 -10.710 1.00 60.94 300 ILE A O 1
ATOM 2475 N N . ASP A 1 301 ? 7.189 -29.070 -8.813 1.00 58.59 301 ASP A N 1
ATOM 2476 C CA . ASP A 1 301 ? 6.973 -30.342 -8.116 1.00 58.59 301 ASP A CA 1
ATOM 2477 C C . ASP A 1 301 ? 5.477 -30.614 -7.857 1.00 58.59 301 ASP A C 1
ATOM 2479 O O . ASP A 1 301 ? 5.046 -31.766 -7.828 1.00 58.59 301 ASP A O 1
ATOM 2483 N N . VAL A 1 302 ? 4.670 -29.559 -7.679 1.00 53.84 302 VAL A N 1
ATOM 2484 C CA . VAL A 1 302 ? 3.227 -29.663 -7.401 1.00 53.84 302 VAL A CA 1
ATOM 2485 C C . VAL A 1 302 ? 2.389 -29.753 -8.681 1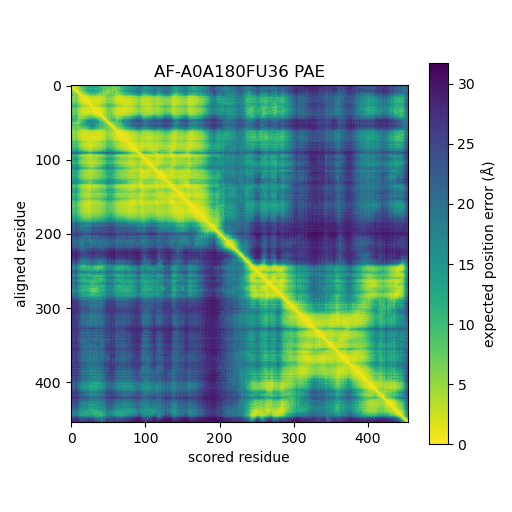.00 53.84 302 VAL A C 1
ATOM 2487 O O . VAL A 1 302 ? 1.413 -30.499 -8.711 1.00 53.84 302 VAL A O 1
ATOM 2490 N N . GLU A 1 303 ? 2.738 -29.011 -9.738 1.00 52.59 303 GLU A N 1
ATOM 2491 C CA . GLU A 1 303 ? 1.997 -29.016 -11.009 1.00 52.59 303 GLU A CA 1
ATOM 2492 C C . GLU A 1 303 ? 2.948 -29.065 -12.230 1.00 52.59 303 GLU A C 1
ATOM 2494 O O . GLU A 1 303 ? 3.066 -28.082 -12.978 1.00 52.59 303 GLU A O 1
ATOM 2499 N N . PRO A 1 304 ? 3.606 -30.214 -12.486 1.00 59.88 304 PRO A N 1
ATOM 2500 C CA . PRO A 1 304 ? 4.645 -30.331 -13.513 1.00 59.88 304 PRO A CA 1
ATOM 2501 C C . PRO A 1 304 ? 4.131 -30.025 -14.926 1.00 59.88 304 PRO A C 1
ATOM 2503 O O . PRO A 1 304 ? 4.816 -29.359 -15.699 1.00 59.88 304 PRO A O 1
ATOM 2506 N N . ASP A 1 305 ? 2.891 -30.398 -15.249 1.00 58.09 305 ASP A N 1
ATOM 2507 C CA . ASP A 1 305 ? 2.295 -30.168 -16.575 1.00 58.09 305 ASP A CA 1
ATOM 2508 C C . ASP A 1 305 ? 2.054 -28.681 -16.888 1.00 58.09 305 ASP A C 1
ATOM 2510 O O . ASP A 1 305 ? 2.044 -28.261 -18.052 1.00 58.09 305 ASP A O 1
ATOM 2514 N N . LYS A 1 306 ? 1.840 -27.865 -15.848 1.00 58.50 306 LYS A N 1
ATOM 2515 C CA . LYS A 1 306 ? 1.572 -26.426 -15.978 1.00 58.50 306 LYS A CA 1
ATOM 2516 C C . LYS A 1 306 ? 2.859 -25.610 -15.906 1.00 58.50 306 LYS A C 1
ATOM 2518 O O . LYS A 1 306 ? 3.046 -24.716 -16.732 1.00 58.50 306 LYS A O 1
ATOM 2523 N N . PHE A 1 307 ? 3.757 -25.925 -14.970 1.00 63.25 307 PHE A N 1
ATOM 2524 C CA . PHE A 1 307 ? 5.018 -25.193 -14.792 1.00 63.25 307 PHE A CA 1
ATOM 2525 C C . PHE A 1 307 ? 6.161 -25.706 -15.679 1.00 63.25 307 PHE A C 1
ATOM 2527 O O . PHE A 1 307 ? 7.079 -24.943 -15.972 1.00 63.25 307 PHE A O 1
ATOM 2534 N N . GLY A 1 308 ? 6.067 -26.918 -16.233 1.00 64.88 308 GLY A N 1
ATOM 2535 C CA . GLY A 1 308 ? 6.969 -27.389 -17.291 1.00 64.88 308 GLY A CA 1
ATOM 2536 C C . GLY A 1 308 ? 6.912 -26.496 -18.537 1.00 64.88 308 GLY A C 1
ATOM 2537 O O . GLY A 1 308 ? 7.945 -26.051 -19.036 1.00 64.88 308 GLY A O 1
ATOM 2538 N N . LYS A 1 309 ? 5.703 -26.091 -18.955 1.00 74.56 309 LYS A N 1
ATOM 2539 C CA . LYS A 1 309 ? 5.498 -25.139 -20.068 1.00 74.56 309 LYS A CA 1
ATOM 2540 C C . LYS A 1 309 ? 6.060 -23.746 -19.782 1.00 74.56 309 LYS A C 1
ATOM 2542 O O . LYS A 1 309 ? 6.438 -23.022 -20.700 1.00 74.56 309 LYS A O 1
ATOM 2547 N N . VAL A 1 310 ? 6.117 -23.352 -18.508 1.00 76.62 310 VAL A N 1
ATOM 2548 C CA . VAL A 1 310 ? 6.725 -22.082 -18.092 1.00 76.62 310 VAL A CA 1
ATOM 2549 C C . VAL A 1 310 ? 8.233 -22.108 -18.344 1.00 76.62 310 VAL A C 1
ATOM 2551 O O . VAL A 1 310 ? 8.770 -21.135 -18.873 1.00 76.62 310 VAL A O 1
ATOM 2554 N N . GLU A 1 311 ? 8.905 -23.216 -18.027 1.00 80.00 311 GLU A N 1
ATOM 2555 C CA . GLU A 1 311 ? 10.339 -23.392 -18.285 1.00 80.00 311 GLU A CA 1
ATOM 2556 C C . GLU A 1 311 ? 10.645 -23.426 -19.791 1.00 80.00 311 GLU A C 1
ATOM 2558 O O . GLU A 1 311 ? 11.583 -22.770 -20.251 1.00 80.00 311 GLU A O 1
ATOM 2563 N N . GLU A 1 312 ? 9.822 -24.128 -20.574 1.00 82.50 312 GLU A N 1
ATOM 2564 C CA . GLU A 1 312 ? 9.934 -24.171 -22.038 1.00 82.50 312 GLU A CA 1
ATOM 2565 C C . GLU A 1 312 ? 9.814 -22.774 -22.656 1.00 82.50 312 GLU A C 1
ATOM 2567 O O . GLU A 1 312 ? 10.690 -22.338 -23.407 1.00 82.50 312 GLU A O 1
ATOM 2572 N N . HIS A 1 313 ? 8.766 -22.028 -22.299 1.00 84.25 313 HIS A N 1
ATOM 2573 C CA . HIS A 1 313 ? 8.549 -20.679 -22.814 1.00 84.25 313 HIS A CA 1
ATOM 2574 C C . HIS A 1 313 ? 9.592 -19.673 -22.312 1.00 84.25 313 HIS A C 1
ATOM 2576 O O . HIS A 1 313 ? 9.944 -18.754 -23.052 1.00 84.25 313 HIS A O 1
ATOM 2582 N N . SER A 1 314 ? 10.109 -19.843 -21.089 1.00 84.62 314 SER A N 1
ATOM 2583 C CA . SER A 1 314 ? 11.208 -19.034 -20.546 1.00 84.62 314 SER A CA 1
ATOM 2584 C C . SER A 1 314 ? 12.488 -19.204 -21.373 1.00 84.62 314 SER A C 1
ATOM 2586 O O . SER A 1 314 ? 13.136 -18.222 -21.733 1.00 84.62 314 SER A O 1
ATOM 2588 N N . LYS A 1 315 ? 12.820 -20.441 -21.759 1.00 86.75 315 LYS A N 1
ATOM 2589 C CA . LYS A 1 315 ? 13.957 -20.717 -22.650 1.00 86.75 315 LYS A CA 1
ATOM 2590 C C . LYS A 1 315 ? 13.714 -20.208 -24.068 1.00 86.75 315 LYS A C 1
ATOM 2592 O O . LYS A 1 315 ? 14.643 -19.708 -24.692 1.00 86.75 315 LYS A O 1
ATOM 2597 N N . LEU A 1 316 ? 12.480 -20.295 -24.563 1.00 86.25 316 LEU A N 1
ATOM 2598 C CA . LEU A 1 316 ? 12.118 -19.908 -25.927 1.00 86.25 316 LEU A CA 1
ATOM 2599 C C . LEU A 1 316 ? 12.426 -18.434 -26.215 1.00 86.25 316 LEU A C 1
ATOM 2601 O O . LEU A 1 316 ? 13.145 -18.144 -27.169 1.00 86.25 316 LEU A O 1
ATOM 2605 N N . TRP A 1 317 ? 11.946 -17.500 -25.386 1.00 87.50 317 TRP A N 1
ATOM 2606 C CA . TRP A 1 317 ? 12.204 -16.072 -25.627 1.00 87.50 317 TRP A CA 1
ATOM 2607 C C . TRP A 1 317 ? 13.682 -15.709 -25.425 1.00 87.50 317 TRP A C 1
ATOM 2609 O O . TRP A 1 317 ? 14.206 -14.851 -26.133 1.00 87.50 317 TRP A O 1
ATOM 2619 N N . LEU A 1 318 ? 14.363 -16.367 -24.478 1.00 88.44 318 LEU A N 1
ATOM 2620 C CA . LEU A 1 318 ? 15.779 -16.126 -24.213 1.00 88.44 318 LEU A CA 1
ATOM 2621 C C . LEU A 1 318 ? 16.650 -16.616 -25.376 1.00 88.44 318 LEU A C 1
ATOM 2623 O O . LEU A 1 318 ? 17.594 -15.935 -25.767 1.00 88.44 318 LEU A O 1
ATOM 2627 N N . ASN A 1 319 ? 16.318 -17.773 -25.951 1.00 87.81 319 ASN A N 1
ATOM 2628 C CA . ASN A 1 319 ? 16.981 -18.287 -27.145 1.00 87.81 319 ASN A CA 1
ATOM 2629 C C . ASN A 1 319 ? 16.711 -17.384 -28.350 1.00 87.81 319 ASN A C 1
ATOM 2631 O O . ASN A 1 319 ? 17.653 -17.030 -29.045 1.00 87.81 319 ASN A O 1
ATOM 2635 N N . ALA A 1 320 ? 15.473 -16.911 -28.529 1.00 85.88 320 ALA A N 1
ATOM 2636 C CA . ALA A 1 320 ? 15.152 -15.937 -29.570 1.00 85.88 320 ALA A CA 1
ATOM 2637 C C . ALA A 1 320 ? 16.000 -14.656 -29.441 1.00 85.88 320 ALA A C 1
ATOM 2639 O O . ALA A 1 320 ? 16.517 -14.150 -30.434 1.00 85.88 320 ALA A O 1
ATOM 2640 N N . LEU A 1 321 ? 16.207 -14.161 -28.216 1.00 85.38 321 LEU A N 1
ATOM 2641 C CA . LEU A 1 321 ? 17.069 -13.007 -27.958 1.00 85.38 321 LEU A CA 1
ATOM 2642 C C . LEU A 1 321 ? 18.552 -13.299 -28.261 1.00 85.38 321 LEU A C 1
ATOM 2644 O O . LEU A 1 321 ? 19.224 -12.463 -28.860 1.00 85.38 321 LEU A O 1
ATOM 2648 N N . LYS A 1 322 ? 19.060 -14.484 -27.897 1.00 87.19 322 LYS A N 1
ATOM 2649 C CA . LYS A 1 322 ? 20.434 -14.924 -28.219 1.00 87.19 322 LYS A CA 1
ATOM 2650 C C . LYS A 1 322 ? 20.658 -15.101 -29.720 1.00 87.19 322 LYS A C 1
ATOM 2652 O O . LYS A 1 322 ? 21.707 -14.724 -30.231 1.00 87.19 322 LYS A O 1
ATOM 2657 N N . ASP A 1 323 ? 19.674 -15.632 -30.435 1.00 86.38 323 ASP A N 1
ATOM 2658 C CA . ASP A 1 323 ? 19.743 -15.797 -31.885 1.00 86.38 323 ASP A CA 1
ATOM 2659 C C . ASP A 1 323 ? 19.774 -14.443 -32.601 1.00 86.38 323 ASP A C 1
ATOM 2661 O O . ASP A 1 323 ? 20.474 -14.286 -33.601 1.00 86.38 323 ASP A O 1
ATOM 2665 N N . LEU A 1 324 ? 19.051 -13.449 -32.078 1.00 85.31 324 LEU A N 1
ATOM 2666 C CA . LEU A 1 324 ? 19.101 -12.074 -32.572 1.00 85.31 324 LEU A CA 1
ATOM 2667 C C . LEU A 1 324 ? 20.463 -11.411 -32.313 1.00 85.31 324 LEU A C 1
ATOM 2669 O O . LEU A 1 324 ? 20.996 -10.772 -33.220 1.00 85.31 324 LEU A O 1
ATOM 2673 N N . ASP A 1 325 ? 21.050 -11.617 -31.131 1.00 85.50 325 ASP A N 1
ATOM 2674 C CA . ASP A 1 325 ? 22.401 -11.140 -30.789 1.00 85.50 325 ASP A CA 1
ATOM 2675 C C . ASP A 1 325 ? 23.459 -11.737 -31.733 1.00 85.50 325 ASP A C 1
ATOM 2677 O O . ASP A 1 325 ? 24.249 -11.016 -32.342 1.00 85.50 325 ASP A O 1
ATOM 2681 N N . ASN A 1 326 ? 23.389 -13.049 -31.977 1.00 83.31 326 ASN A N 1
ATOM 2682 C CA . ASN A 1 326 ? 24.290 -13.751 -32.896 1.00 83.31 326 ASN A CA 1
ATOM 2683 C C . ASN A 1 326 ? 24.142 -13.301 -34.360 1.00 83.31 326 ASN A C 1
ATOM 2685 O O . ASN A 1 326 ? 25.124 -13.295 -35.107 1.00 83.31 326 ASN A O 1
ATOM 2689 N N . LYS A 1 327 ? 22.924 -12.943 -34.790 1.00 82.69 327 LYS A N 1
ATOM 2690 C CA . LYS A 1 327 ? 22.652 -12.466 -36.156 1.00 82.69 327 LYS A CA 1
ATOM 2691 C C . LYS A 1 327 ? 23.150 -11.045 -36.389 1.00 82.69 327 LYS A C 1
ATOM 2693 O O . LYS A 1 327 ? 23.669 -10.767 -37.467 1.00 82.69 327 LYS A O 1
ATOM 2698 N N . LEU A 1 328 ? 22.979 -10.158 -35.410 1.00 80.38 328 LEU A N 1
ATOM 2699 C CA . LEU A 1 328 ? 23.314 -8.740 -35.550 1.00 80.38 328 LEU A CA 1
ATOM 2700 C C . LEU A 1 328 ? 24.765 -8.431 -35.165 1.00 80.38 328 LEU A C 1
ATOM 2702 O O . LEU A 1 328 ? 25.308 -7.453 -35.669 1.00 80.38 328 LEU A O 1
ATOM 2706 N N . LYS A 1 329 ? 25.403 -9.270 -34.331 1.00 75.12 329 LYS A N 1
ATOM 2707 C CA . LYS A 1 329 ? 26.813 -9.186 -33.886 1.00 75.12 329 LYS A CA 1
ATOM 2708 C C . LYS A 1 329 ? 27.230 -7.860 -33.228 1.00 75.12 329 LYS A C 1
ATOM 2710 O O . LYS A 1 329 ? 28.402 -7.688 -32.906 1.00 75.12 329 LYS A O 1
ATOM 2715 N N . ASP A 1 330 ? 26.279 -6.961 -33.000 1.00 80.62 330 ASP A N 1
ATOM 2716 C CA . ASP A 1 330 ? 26.443 -5.672 -32.342 1.00 80.62 330 ASP A CA 1
ATOM 2717 C C . ASP A 1 330 ? 25.227 -5.413 -31.437 1.00 80.62 330 ASP A C 1
ATOM 2719 O O . ASP A 1 330 ? 24.073 -5.356 -31.891 1.00 80.62 330 ASP A O 1
ATOM 2723 N N . ARG A 1 331 ? 25.500 -5.252 -30.138 1.00 78.69 331 ARG A N 1
ATOM 2724 C CA . ARG A 1 331 ? 24.483 -5.052 -29.101 1.00 78.69 331 ARG A CA 1
ATOM 2725 C C . ARG A 1 331 ? 23.786 -3.702 -29.198 1.00 78.69 331 ARG A C 1
ATOM 2727 O O . ARG A 1 331 ? 22.604 -3.616 -28.864 1.00 78.69 331 ARG A O 1
ATOM 2734 N N . GLU A 1 332 ? 24.459 -2.660 -29.679 1.00 80.81 332 GLU A N 1
ATOM 2735 C CA . GLU A 1 332 ? 23.819 -1.355 -29.860 1.00 80.81 332 GLU A CA 1
ATOM 2736 C C . GLU A 1 332 ? 22.799 -1.391 -30.997 1.00 80.81 332 GLU A C 1
ATOM 2738 O O . GLU A 1 332 ? 21.717 -0.803 -30.896 1.00 80.81 332 GLU A O 1
ATOM 2743 N N . ILE A 1 333 ? 23.124 -2.107 -32.076 1.00 83.25 333 ILE A N 1
ATOM 2744 C CA . ILE A 1 333 ? 22.229 -2.288 -33.221 1.00 83.25 333 ILE A CA 1
ATOM 2745 C C . ILE A 1 333 ? 21.013 -3.121 -32.807 1.00 83.25 333 ILE A C 1
ATOM 2747 O O . ILE A 1 333 ? 19.880 -2.726 -33.098 1.00 83.25 333 ILE A O 1
ATOM 2751 N N . LEU A 1 334 ? 21.227 -4.215 -32.067 1.00 84.25 334 LEU A N 1
ATOM 2752 C CA . LEU A 1 334 ? 20.148 -5.020 -31.491 1.00 84.25 334 LEU A CA 1
ATOM 2753 C C . LEU A 1 334 ? 19.226 -4.169 -30.608 1.00 84.25 334 LEU A C 1
ATOM 2755 O O . LEU A 1 334 ? 18.006 -4.200 -30.775 1.00 84.25 334 LEU A O 1
ATOM 2759 N N . TYR A 1 335 ? 19.794 -3.366 -29.707 1.00 86.38 335 TYR A N 1
ATOM 2760 C CA . TYR A 1 335 ? 19.016 -2.503 -28.823 1.00 86.38 335 TYR A CA 1
ATOM 2761 C C . TYR A 1 335 ? 18.183 -1.475 -29.600 1.00 86.38 335 TYR A C 1
ATOM 2763 O O . TYR A 1 335 ? 16.986 -1.331 -29.340 1.00 86.38 335 TYR A O 1
ATOM 2771 N N . LYS A 1 336 ? 18.770 -0.797 -30.597 1.00 84.62 336 LYS A N 1
ATOM 2772 C CA . LYS A 1 336 ? 18.049 0.162 -31.453 1.00 84.62 336 LYS A CA 1
ATOM 2773 C C . LYS A 1 336 ? 16.885 -0.506 -32.192 1.00 84.62 336 LYS A C 1
ATOM 2775 O O . LYS A 1 336 ? 15.786 0.047 -32.222 1.00 84.62 336 LYS A O 1
ATOM 2780 N N . GLN A 1 337 ? 17.085 -1.707 -32.735 1.00 82.62 337 GLN A N 1
ATOM 2781 C CA . GLN A 1 337 ? 16.022 -2.446 -33.424 1.00 82.62 337 GLN A CA 1
ATOM 2782 C C . GLN A 1 337 ? 14.916 -2.917 -32.472 1.00 82.62 337 GLN A C 1
ATOM 2784 O O . GLN A 1 337 ? 13.735 -2.804 -32.805 1.00 82.62 337 GLN A O 1
ATOM 2789 N N . LEU A 1 338 ? 15.260 -3.385 -31.272 1.00 83.69 338 LEU A N 1
ATOM 2790 C CA . LEU A 1 338 ? 14.276 -3.740 -30.248 1.00 83.69 338 LEU A CA 1
ATOM 2791 C C . LEU A 1 338 ? 13.479 -2.510 -29.786 1.00 83.69 338 LEU A C 1
ATOM 2793 O O . LEU A 1 338 ? 12.257 -2.588 -29.645 1.00 83.69 338 LEU A O 1
ATOM 2797 N N . ARG A 1 339 ? 14.135 -1.354 -29.621 1.00 83.06 339 ARG A N 1
ATOM 2798 C CA . ARG A 1 339 ? 13.487 -0.078 -29.273 1.00 83.06 339 ARG A CA 1
ATOM 2799 C C . ARG A 1 339 ? 12.493 0.370 -30.339 1.00 83.06 339 ARG A C 1
ATOM 2801 O O . ARG A 1 339 ? 11.371 0.736 -29.996 1.00 83.06 339 ARG A O 1
ATOM 2808 N N . ASN A 1 340 ? 12.850 0.240 -31.615 1.00 82.56 340 ASN A N 1
ATOM 2809 C CA . ASN A 1 340 ? 11.943 0.526 -32.732 1.00 82.56 340 ASN A CA 1
ATOM 2810 C C . ASN A 1 340 ? 10.715 -0.404 -32.753 1.00 82.56 340 ASN A C 1
ATOM 2812 O O . ASN A 1 340 ? 9.649 0.004 -33.201 1.00 82.56 340 ASN A O 1
ATOM 2816 N N . ASN A 1 341 ? 10.841 -1.623 -32.220 1.00 77.62 341 ASN A N 1
ATOM 2817 C CA . ASN A 1 341 ? 9.742 -2.583 -32.073 1.00 77.62 341 ASN A CA 1
ATOM 2818 C C . ASN A 1 341 ? 8.977 -2.457 -30.736 1.00 77.62 341 ASN A C 1
ATOM 2820 O O . ASN A 1 341 ? 8.110 -3.282 -30.442 1.00 77.62 341 ASN A O 1
ATOM 2824 N N . GLY A 1 342 ? 9.256 -1.423 -29.931 1.00 74.69 342 GLY A N 1
ATOM 2825 C CA . GLY A 1 342 ? 8.493 -1.096 -28.722 1.00 74.69 342 GLY A CA 1
ATOM 2826 C C . GLY A 1 342 ? 9.108 -1.546 -27.392 1.00 74.69 342 GLY A C 1
ATOM 2827 O O . GLY A 1 342 ? 8.384 -1.606 -26.393 1.00 74.69 342 GLY A O 1
ATOM 2828 N N . LEU A 1 343 ? 10.412 -1.853 -27.354 1.00 76.00 343 LEU A N 1
ATOM 2829 C CA . LEU A 1 343 ? 11.162 -2.074 -26.109 1.00 76.00 343 LEU A CA 1
ATOM 2830 C C . LEU A 1 343 ? 11.173 -0.800 -25.243 1.00 76.00 343 LEU A C 1
ATOM 2832 O O . LEU A 1 343 ? 11.460 0.292 -25.739 1.00 76.00 343 LEU A O 1
ATOM 2836 N N . LYS A 1 344 ? 10.886 -0.944 -23.944 1.00 73.69 344 LYS A N 1
ATOM 2837 C CA . LYS A 1 344 ? 10.856 0.163 -22.970 1.00 73.69 344 LYS A CA 1
ATOM 2838 C C . LYS A 1 344 ? 12.040 0.192 -22.005 1.00 73.69 344 LYS A C 1
ATOM 2840 O O . LYS A 1 344 ? 12.277 1.223 -21.385 1.00 73.69 344 LYS A O 1
ATOM 2845 N N . VAL A 1 345 ? 12.729 -0.931 -21.831 1.00 69.44 345 VAL A N 1
ATOM 2846 C CA . VAL A 1 345 ? 13.811 -1.076 -20.846 1.00 69.44 345 VAL A CA 1
ATOM 2847 C C . VAL A 1 345 ? 15.143 -0.521 -21.348 1.00 69.44 345 VAL A C 1
ATOM 2849 O O . VAL A 1 345 ? 15.380 -0.463 -22.551 1.00 69.44 345 VAL A O 1
ATOM 2852 N N . LEU A 1 346 ? 16.013 -0.143 -20.409 1.00 78.00 346 LEU A N 1
ATOM 2853 C CA . LEU A 1 346 ? 17.360 0.372 -20.669 1.00 78.00 346 LEU A CA 1
ATOM 2854 C C . LEU A 1 346 ? 18.309 -0.725 -21.197 1.00 78.00 346 LEU A C 1
ATOM 2856 O O . LEU A 1 346 ? 18.078 -1.909 -20.920 1.00 78.00 346 LEU A O 1
ATOM 2860 N N . PRO A 1 347 ? 19.419 -0.366 -21.877 1.00 76.81 347 PRO A N 1
ATOM 2861 C CA . PRO A 1 347 ? 20.395 -1.333 -22.392 1.00 76.81 347 PRO A CA 1
ATOM 2862 C C . PRO A 1 347 ? 20.942 -2.273 -21.308 1.00 76.81 347 PRO A C 1
ATOM 2864 O O . PRO A 1 347 ? 20.987 -3.486 -21.496 1.00 76.81 347 PRO A O 1
ATOM 2867 N N . THR A 1 348 ? 21.224 -1.735 -20.119 1.00 76.81 348 THR A N 1
ATOM 2868 C CA . THR A 1 348 ? 21.703 -2.492 -18.948 1.00 76.81 348 THR A CA 1
ATOM 2869 C C . THR A 1 348 ? 20.744 -3.607 -18.521 1.00 76.81 348 THR A C 1
ATOM 2871 O O . THR A 1 348 ? 21.163 -4.680 -18.076 1.00 76.81 348 THR A O 1
ATOM 2874 N N . THR A 1 349 ? 19.439 -3.383 -18.688 1.00 74.75 349 THR A N 1
ATOM 2875 C CA . THR A 1 349 ? 18.394 -4.366 -18.379 1.00 74.75 349 THR A CA 1
ATOM 2876 C C . THR A 1 349 ? 18.324 -5.453 -19.449 1.00 74.75 349 THR A C 1
ATOM 2878 O O . THR A 1 349 ? 18.100 -6.618 -19.121 1.00 74.75 349 THR A O 1
ATOM 2881 N N . VAL A 1 350 ? 18.573 -5.108 -20.715 1.00 78.38 350 VAL A N 1
ATOM 2882 C CA . VAL A 1 350 ? 18.705 -6.090 -21.803 1.00 78.38 350 VAL A CA 1
ATOM 2883 C C . VAL A 1 350 ? 19.936 -6.973 -21.576 1.00 78.38 350 VAL A C 1
ATOM 2885 O O . VAL A 1 350 ? 19.839 -8.194 -21.675 1.00 78.38 350 VAL A O 1
ATOM 2888 N N . ASP A 1 351 ? 21.060 -6.400 -21.139 1.00 79.94 351 ASP A N 1
ATOM 2889 C CA . ASP A 1 351 ? 22.247 -7.170 -20.739 1.00 79.94 351 ASP A CA 1
ATOM 2890 C C . ASP A 1 351 ? 21.979 -8.100 -19.544 1.00 79.94 351 ASP A C 1
ATOM 2892 O O . ASP A 1 351 ? 22.544 -9.194 -19.441 1.00 79.94 351 ASP A O 1
ATOM 2896 N N . ALA A 1 352 ? 21.106 -7.697 -18.618 1.00 77.94 352 ALA A N 1
ATOM 2897 C CA . ALA A 1 352 ? 20.669 -8.556 -17.519 1.00 77.94 352 ALA A CA 1
ATOM 2898 C C . ALA A 1 352 ? 19.814 -9.746 -17.999 1.00 77.94 352 ALA A C 1
ATOM 2900 O O . ALA A 1 352 ? 19.853 -10.811 -17.379 1.00 77.94 352 ALA A O 1
ATOM 2901 N N . TYR A 1 353 ? 19.089 -9.613 -19.116 1.00 82.38 353 TYR A N 1
ATOM 2902 C CA . TYR A 1 353 ? 18.326 -10.721 -19.702 1.00 82.38 353 TYR A CA 1
ATOM 2903 C C . TYR A 1 353 ? 19.241 -11.837 -20.209 1.00 82.38 353 TYR A C 1
ATOM 2905 O O . TYR A 1 353 ? 18.983 -13.004 -19.922 1.00 82.38 353 TYR A O 1
ATOM 2913 N N . PHE A 1 354 ? 20.359 -11.500 -20.859 1.00 78.50 354 PHE A N 1
ATOM 2914 C CA . PHE A 1 354 ? 21.342 -12.494 -21.311 1.00 78.50 354 PHE A CA 1
ATOM 2915 C C . PHE A 1 354 ? 21.986 -13.280 -20.167 1.00 78.50 354 PHE A C 1
ATOM 2917 O O . PHE A 1 354 ? 22.315 -14.455 -20.334 1.00 78.50 354 PHE A O 1
ATOM 2924 N N . ARG A 1 355 ? 22.122 -12.651 -18.994 1.00 73.00 355 ARG A N 1
ATOM 2925 C CA . ARG A 1 355 ? 22.639 -13.280 -17.770 1.00 73.00 355 ARG A CA 1
ATOM 2926 C C . ARG A 1 355 ? 21.652 -14.256 -17.121 1.00 73.00 355 ARG A C 1
ATOM 2928 O O . ARG A 1 355 ? 22.018 -14.929 -16.166 1.00 73.00 355 ARG A O 1
ATOM 2935 N N . GLY A 1 356 ? 20.415 -14.345 -17.617 1.00 66.69 356 GLY A N 1
ATOM 2936 C CA . GLY A 1 356 ? 19.400 -15.252 -17.078 1.00 66.69 356 GLY A CA 1
ATOM 2937 C C . GLY A 1 356 ? 18.875 -14.845 -15.700 1.00 66.69 356 GLY A C 1
ATOM 2938 O O . GLY A 1 356 ? 18.214 -15.644 -15.047 1.00 66.69 356 GLY A O 1
ATOM 2939 N N . ALA A 1 357 ? 19.117 -13.601 -15.270 1.00 65.75 357 ALA A N 1
ATOM 2940 C CA . ALA A 1 357 ? 18.690 -13.098 -13.962 1.00 65.75 357 ALA A CA 1
ATOM 2941 C C . ALA A 1 357 ? 17.157 -13.081 -13.787 1.00 65.75 357 ALA A C 1
ATOM 2943 O O . ALA A 1 357 ? 16.652 -12.945 -12.676 1.00 65.75 357 ALA A O 1
ATOM 2944 N N . ARG A 1 358 ? 16.392 -13.190 -14.884 1.00 71.06 358 ARG A N 1
ATOM 2945 C CA . ARG A 1 358 ? 14.924 -13.213 -14.881 1.00 71.06 358 ARG A CA 1
ATOM 2946 C C . ARG A 1 358 ? 14.392 -14.278 -15.837 1.00 71.06 358 ARG A C 1
ATOM 2948 O O . ARG A 1 358 ? 14.885 -14.415 -16.952 1.00 71.06 358 ARG A O 1
ATOM 2955 N N . LYS A 1 359 ? 13.325 -14.975 -15.427 1.00 78.00 359 LYS A N 1
ATOM 2956 C CA . LYS A 1 359 ? 12.646 -16.002 -16.243 1.00 78.00 359 LYS A CA 1
ATOM 2957 C C . LYS A 1 359 ? 11.819 -15.422 -17.397 1.00 78.00 359 LYS A C 1
ATOM 2959 O O . LYS A 1 359 ? 11.658 -16.100 -18.409 1.00 78.00 359 LYS A O 1
ATOM 2964 N N . PHE A 1 360 ? 11.322 -14.189 -17.275 1.00 81.19 360 PHE A N 1
ATOM 2965 C CA . PHE A 1 360 ? 10.607 -13.468 -18.337 1.00 81.19 360 PHE A CA 1
ATOM 2966 C C . PHE A 1 360 ? 10.985 -11.978 -18.361 1.00 81.19 360 PHE A C 1
ATOM 2968 O O . PHE A 1 360 ? 11.347 -11.434 -17.311 1.00 81.19 360 PHE A O 1
ATOM 2975 N N . PRO A 1 361 ? 10.837 -11.289 -19.513 1.00 75.62 361 PRO A N 1
ATOM 2976 C CA . PRO A 1 361 ? 11.017 -9.841 -19.608 1.00 75.62 361 PRO A CA 1
ATOM 2977 C C . PRO A 1 361 ? 10.036 -9.092 -18.710 1.00 75.62 361 PRO A C 1
ATOM 2979 O O . PRO A 1 361 ? 8.917 -9.561 -18.480 1.00 75.62 361 PRO A O 1
ATOM 2982 N N . MET A 1 362 ? 10.428 -7.906 -18.240 1.00 69.62 362 MET A N 1
ATOM 2983 C CA . MET A 1 362 ? 9.627 -7.116 -17.300 1.00 69.62 362 MET A CA 1
ATOM 2984 C C . MET A 1 362 ? 8.291 -6.713 -17.929 1.00 69.62 362 MET A C 1
ATOM 2986 O O . MET A 1 362 ? 7.227 -7.139 -17.464 1.00 69.62 362 MET A O 1
ATOM 2990 N N . PHE A 1 363 ? 8.319 -6.013 -19.064 1.00 72.38 363 PHE A N 1
ATOM 2991 C CA . PHE A 1 363 ? 7.097 -5.591 -19.733 1.00 72.38 363 PHE A CA 1
ATOM 2992 C C . PHE A 1 363 ? 6.648 -6.582 -20.808 1.00 72.38 363 PHE A C 1
ATOM 2994 O O . PHE A 1 363 ? 7.423 -7.338 -21.394 1.00 72.38 363 PHE A O 1
ATOM 3001 N N . ASN A 1 364 ? 5.340 -6.601 -21.069 1.00 72.88 364 ASN A N 1
ATOM 3002 C CA . ASN A 1 364 ? 4.786 -7.406 -22.159 1.00 72.88 364 ASN A CA 1
ATOM 3003 C C . ASN A 1 364 ? 5.161 -6.836 -23.531 1.00 72.88 364 ASN A C 1
ATOM 3005 O O . ASN A 1 364 ? 5.266 -7.603 -24.480 1.00 72.88 364 ASN A O 1
ATOM 3009 N N . CYS A 1 365 ? 5.381 -5.521 -23.633 1.00 73.44 365 CYS A N 1
ATOM 3010 C CA . CYS A 1 365 ? 5.878 -4.896 -24.857 1.00 73.44 365 CYS A CA 1
ATOM 3011 C C . CYS A 1 365 ? 7.310 -5.330 -25.180 1.00 73.44 365 CYS A C 1
ATOM 3013 O O . CYS A 1 365 ? 7.579 -5.601 -26.340 1.00 73.44 365 CYS A O 1
ATOM 3015 N N . ASP A 1 366 ? 8.177 -5.510 -24.178 1.00 73.69 366 ASP A N 1
ATOM 3016 C CA . ASP A 1 366 ? 9.550 -5.984 -24.398 1.00 73.69 366 ASP A CA 1
ATOM 3017 C C . ASP A 1 366 ? 9.563 -7.415 -24.936 1.00 73.69 366 ASP A C 1
ATOM 3019 O O . ASP A 1 366 ? 10.203 -7.706 -25.941 1.00 73.69 366 ASP A O 1
ATOM 3023 N N . LEU A 1 367 ? 8.786 -8.306 -24.307 1.00 80.69 367 LEU A N 1
ATOM 3024 C CA . LEU A 1 367 ? 8.609 -9.674 -24.792 1.00 80.69 367 LEU A CA 1
ATOM 3025 C C . LEU A 1 367 ? 8.047 -9.689 -26.223 1.00 80.69 367 LEU A C 1
ATOM 3027 O O . LEU A 1 367 ? 8.495 -10.478 -27.051 1.00 80.69 367 LEU A O 1
ATOM 3031 N N . LYS A 1 368 ? 7.079 -8.811 -26.520 1.00 81.06 368 LYS A N 1
ATOM 3032 C CA . LYS A 1 368 ? 6.510 -8.686 -27.864 1.00 81.06 368 LYS A CA 1
ATOM 3033 C C . LYS A 1 368 ? 7.563 -8.214 -28.868 1.00 81.06 368 LYS A C 1
ATOM 3035 O O . LYS A 1 368 ? 7.676 -8.817 -29.924 1.00 81.06 368 LYS A O 1
ATOM 3040 N N . ALA A 1 369 ? 8.349 -7.194 -28.527 1.00 83.44 369 ALA A N 1
ATOM 3041 C CA . ALA A 1 369 ? 9.394 -6.641 -29.384 1.00 83.44 369 ALA A CA 1
ATOM 3042 C C . ALA A 1 369 ? 10.453 -7.695 -29.744 1.00 83.44 369 ALA A C 1
ATOM 3044 O O . ALA A 1 369 ? 10.815 -7.824 -30.912 1.00 83.44 369 ALA A O 1
ATOM 3045 N N . ILE A 1 370 ? 10.884 -8.498 -28.763 1.00 85.56 370 ILE A N 1
ATOM 3046 C CA . ILE A 1 370 ? 11.837 -9.599 -28.969 1.00 85.56 370 ILE A CA 1
ATOM 3047 C C . ILE A 1 370 ? 11.248 -10.658 -29.908 1.00 85.56 370 ILE A C 1
ATOM 3049 O O . ILE A 1 370 ? 11.892 -11.048 -30.879 1.00 85.56 370 ILE A O 1
ATOM 3053 N N . LEU A 1 371 ? 10.016 -11.111 -29.651 1.00 86.62 371 LEU A N 1
ATOM 3054 C CA . LEU A 1 371 ? 9.388 -12.160 -30.460 1.00 86.62 371 LEU A CA 1
ATOM 3055 C C . LEU A 1 371 ? 9.015 -11.682 -31.869 1.00 86.62 371 LEU A C 1
ATOM 3057 O O . LEU A 1 371 ? 9.126 -12.466 -32.804 1.00 86.62 371 LEU A O 1
ATOM 3061 N N . ILE A 1 372 ? 8.620 -10.417 -32.048 1.00 85.81 372 ILE A N 1
ATOM 3062 C CA . ILE A 1 372 ? 8.397 -9.819 -33.375 1.00 85.81 372 ILE A CA 1
ATOM 3063 C C . ILE A 1 372 ? 9.703 -9.821 -34.165 1.00 85.81 372 ILE A C 1
ATOM 3065 O O . ILE A 1 372 ? 9.739 -10.338 -35.279 1.00 85.81 372 ILE A O 1
ATOM 3069 N N . LEU A 1 373 ? 10.784 -9.294 -33.579 1.00 86.38 373 LEU A N 1
ATOM 3070 C CA . LEU A 1 373 ? 12.072 -9.194 -34.263 1.00 86.38 373 LEU A CA 1
ATOM 3071 C C . LEU A 1 373 ? 12.647 -10.582 -34.598 1.00 86.38 373 LEU A C 1
ATOM 3073 O O . LEU A 1 373 ? 13.285 -10.758 -35.632 1.00 86.38 373 LEU A O 1
ATOM 3077 N N . ALA A 1 374 ? 12.363 -11.587 -33.765 1.00 84.56 374 ALA A N 1
ATOM 3078 C CA . ALA A 1 374 ? 12.728 -12.982 -34.004 1.00 84.56 374 ALA A CA 1
ATOM 3079 C C . ALA A 1 374 ? 11.812 -13.723 -35.003 1.00 84.56 374 ALA A C 1
ATOM 3081 O O . ALA A 1 374 ? 12.082 -14.883 -35.316 1.00 84.56 374 ALA A O 1
ATOM 3082 N N . GLY A 1 375 ? 10.734 -13.101 -35.496 1.00 83.88 375 GLY A N 1
ATOM 3083 C CA . GLY A 1 375 ? 9.771 -13.732 -36.409 1.00 83.88 375 GLY A CA 1
ATOM 3084 C C . GLY A 1 375 ? 8.826 -14.744 -35.744 1.00 83.88 375 GLY A C 1
ATOM 3085 O O . GLY A 1 375 ? 8.281 -15.616 -36.413 1.00 83.88 375 GLY A O 1
ATOM 3086 N N . GLN A 1 376 ? 8.629 -14.652 -34.427 1.00 85.44 376 GLN A N 1
ATOM 3087 C CA . GLN A 1 376 ? 7.855 -15.587 -33.597 1.00 85.44 376 GLN A CA 1
ATOM 3088 C C . GLN A 1 376 ? 6.599 -14.950 -32.969 1.00 85.44 376 GLN A C 1
ATOM 3090 O O . GLN A 1 376 ? 6.122 -15.392 -31.921 1.00 85.44 376 GLN A O 1
ATOM 3095 N N . GLU A 1 377 ? 6.025 -13.917 -33.597 1.00 83.81 377 GLU A N 1
ATOM 3096 C CA . GLU A 1 377 ? 4.877 -13.175 -33.046 1.00 83.81 377 GLU A CA 1
ATOM 3097 C C . GLU A 1 377 ? 3.672 -14.077 -32.717 1.00 83.81 377 GLU A C 1
ATOM 3099 O O . GLU A 1 377 ? 3.018 -13.885 -31.691 1.00 83.81 377 GLU A O 1
ATOM 3104 N N . ALA A 1 378 ? 3.422 -15.120 -33.517 1.00 80.62 378 ALA A N 1
ATOM 3105 C CA . ALA A 1 378 ? 2.308 -16.053 -33.321 1.00 80.62 378 ALA A CA 1
ATOM 3106 C C . ALA A 1 378 ? 2.316 -16.764 -31.950 1.00 80.62 378 ALA A C 1
ATOM 3108 O O . ALA A 1 378 ? 1.273 -17.204 -31.463 1.00 80.62 378 ALA A O 1
ATOM 3109 N N . ILE A 1 379 ? 3.481 -16.868 -31.304 1.00 81.69 379 ILE A N 1
ATOM 3110 C CA . ILE A 1 379 ? 3.663 -17.568 -30.025 1.00 81.69 379 ILE A CA 1
ATOM 3111 C C . ILE A 1 379 ? 3.484 -16.608 -28.830 1.00 81.69 379 ILE A C 1
ATOM 3113 O O . ILE A 1 379 ? 3.279 -17.051 -27.696 1.00 81.69 379 ILE A O 1
ATOM 3117 N N . PHE A 1 380 ? 3.455 -15.289 -29.069 1.00 80.50 380 PHE A N 1
ATOM 3118 C CA . PHE A 1 380 ? 3.339 -14.263 -28.026 1.00 80.50 380 PHE A CA 1
ATOM 3119 C C . PHE A 1 380 ? 2.128 -14.474 -27.109 1.00 80.50 380 PHE A C 1
ATOM 3121 O O . PHE A 1 380 ? 2.262 -14.346 -25.893 1.00 80.50 380 PHE A O 1
ATOM 3128 N N . GLY A 1 381 ? 0.964 -14.837 -27.664 1.00 73.81 381 GLY A N 1
ATOM 3129 C CA . GLY A 1 381 ? -0.248 -15.093 -26.877 1.00 73.81 381 GLY A CA 1
ATOM 3130 C C . GLY A 1 381 ? -0.039 -16.181 -25.819 1.00 73.81 381 GLY A C 1
ATOM 3131 O O . GLY A 1 381 ? -0.296 -15.953 -24.638 1.00 73.81 381 GLY A O 1
ATOM 3132 N N . LYS A 1 382 ? 0.543 -17.317 -26.225 1.00 79.56 382 LYS A N 1
ATOM 3133 C CA . LYS A 1 382 ? 0.816 -18.464 -25.344 1.00 79.56 382 LYS A CA 1
ATOM 3134 C C . LYS A 1 382 ? 1.888 -18.148 -24.296 1.00 79.56 382 LYS A C 1
ATOM 3136 O O . LYS A 1 382 ? 1.731 -18.498 -23.129 1.00 79.56 382 LYS A O 1
ATOM 3141 N N . VAL A 1 383 ? 2.953 -17.439 -24.679 1.00 79.88 383 VAL A N 1
ATOM 3142 C CA . VAL A 1 383 ? 4.035 -17.054 -23.748 1.00 79.88 383 VAL A CA 1
ATOM 3143 C C . VAL A 1 383 ? 3.551 -16.010 -22.741 1.00 79.88 383 VAL A C 1
ATOM 3145 O O . VAL A 1 383 ? 3.935 -16.038 -21.572 1.00 79.88 383 VAL A O 1
ATOM 3148 N N . LYS A 1 384 ? 2.665 -15.101 -23.161 1.00 74.00 384 LYS A N 1
ATOM 3149 C CA . LYS A 1 384 ? 2.038 -14.112 -22.278 1.00 74.00 384 LYS A CA 1
ATOM 3150 C C . LYS A 1 384 ? 1.170 -14.781 -21.212 1.00 74.00 384 LYS A C 1
ATOM 3152 O O . LYS A 1 384 ? 1.220 -14.365 -20.055 1.00 74.00 384 LYS A O 1
ATOM 3157 N N . GLU A 1 385 ? 0.406 -15.809 -21.575 1.00 69.31 385 GLU A N 1
ATOM 3158 C CA . GLU A 1 385 ? -0.398 -16.586 -20.624 1.00 69.31 385 GLU A CA 1
ATOM 3159 C C . GLU A 1 385 ? 0.478 -17.312 -19.600 1.00 69.31 385 GLU A C 1
ATOM 3161 O O . GLU A 1 385 ? 0.242 -17.185 -18.399 1.00 69.31 385 GLU A O 1
ATOM 3166 N N . THR A 1 386 ? 1.551 -17.979 -20.036 1.00 73.50 386 THR A N 1
ATOM 3167 C CA . THR A 1 386 ? 2.479 -18.649 -19.109 1.00 73.50 386 THR A CA 1
ATOM 3168 C C . THR A 1 386 ? 3.262 -17.670 -18.240 1.00 73.50 386 THR A C 1
ATOM 3170 O O . THR A 1 386 ? 3.469 -17.942 -17.061 1.00 73.50 386 THR A O 1
ATOM 3173 N N . LYS A 1 387 ? 3.649 -16.503 -18.775 1.00 72.62 387 LYS A N 1
ATOM 3174 C CA . LYS A 1 387 ? 4.267 -15.422 -17.990 1.00 72.62 387 LYS A CA 1
ATOM 3175 C C . LYS A 1 387 ? 3.313 -14.934 -16.902 1.00 72.62 387 LYS A C 1
ATOM 3177 O O . LYS A 1 387 ? 3.728 -14.728 -15.763 1.00 72.62 387 LYS A O 1
ATOM 3182 N N . ARG A 1 388 ? 2.034 -14.743 -17.242 1.00 64.94 388 ARG A N 1
ATOM 3183 C CA . ARG A 1 388 ? 1.005 -14.324 -16.285 1.00 64.94 388 ARG A CA 1
ATOM 3184 C C . ARG A 1 388 ? 0.818 -15.369 -15.189 1.00 64.94 388 ARG A C 1
ATOM 3186 O O . ARG A 1 388 ? 0.809 -14.991 -14.022 1.00 64.94 388 ARG A O 1
ATOM 3193 N N . LEU A 1 389 ? 0.712 -16.645 -15.565 1.00 61.88 389 LEU A N 1
ATOM 3194 C CA . LEU A 1 389 ? 0.605 -17.760 -14.626 1.00 61.88 389 LEU A CA 1
ATOM 3195 C C . LEU A 1 389 ? 1.803 -17.775 -13.669 1.00 61.88 389 LEU A C 1
ATOM 3197 O O . LEU A 1 389 ? 1.606 -17.659 -12.463 1.00 61.88 389 LEU A O 1
ATOM 3201 N N . TYR A 1 390 ? 3.027 -17.788 -14.206 1.00 65.25 390 TYR A N 1
ATOM 3202 C CA . TYR A 1 390 ? 4.264 -17.742 -13.425 1.00 65.25 390 TYR A CA 1
ATOM 3203 C C . TYR A 1 390 ? 4.280 -16.572 -12.440 1.00 65.25 390 TYR A C 1
ATOM 3205 O O . TYR A 1 390 ? 4.434 -16.789 -11.244 1.00 65.25 390 TYR A O 1
ATOM 3213 N N . ASN A 1 391 ? 4.049 -15.344 -12.910 1.00 62.78 391 ASN A N 1
ATOM 3214 C CA . ASN A 1 391 ? 4.060 -14.170 -12.040 1.00 62.78 391 ASN A CA 1
ATOM 3215 C C . ASN A 1 391 ? 3.007 -14.285 -10.931 1.00 62.78 391 ASN A C 1
ATOM 3217 O O . ASN A 1 391 ? 3.324 -14.063 -9.767 1.00 62.78 391 ASN A O 1
ATOM 3221 N N . SER A 1 392 ? 1.773 -14.673 -11.269 1.00 53.03 392 SER A N 1
ATOM 3222 C CA . SER A 1 392 ? 0.695 -14.801 -10.282 1.00 53.03 392 SER A CA 1
ATOM 3223 C C . SER A 1 392 ? 0.991 -15.859 -9.219 1.00 53.03 392 SER A C 1
ATOM 3225 O O . SER A 1 392 ? 0.797 -15.604 -8.030 1.00 53.03 392 SER A O 1
ATOM 3227 N N . THR A 1 393 ? 1.529 -17.013 -9.619 1.00 60.56 393 THR A N 1
ATOM 3228 C CA . THR A 1 393 ? 1.850 -18.101 -8.697 1.00 60.56 393 THR A CA 1
ATOM 3229 C C . THR A 1 393 ? 3.079 -17.782 -7.859 1.00 60.56 393 THR A C 1
ATOM 3231 O O . THR A 1 393 ? 3.051 -17.997 -6.654 1.00 60.56 393 THR A O 1
ATOM 3234 N N . MET A 1 394 ? 4.134 -17.216 -8.448 1.00 62.19 394 MET A N 1
ATOM 3235 C CA . MET A 1 394 ? 5.335 -16.826 -7.705 1.00 62.19 394 MET A CA 1
ATOM 3236 C C . MET A 1 394 ? 5.045 -15.733 -6.680 1.00 62.19 394 MET A C 1
ATOM 3238 O O . MET A 1 394 ? 5.579 -15.781 -5.573 1.00 62.19 394 MET A O 1
ATOM 3242 N N . ILE A 1 395 ? 4.156 -14.790 -7.010 1.00 58.62 395 ILE A N 1
ATOM 3243 C CA . ILE A 1 395 ? 3.650 -13.806 -6.052 1.00 58.62 395 ILE A CA 1
ATOM 3244 C C . ILE A 1 395 ? 2.873 -14.523 -4.947 1.00 58.62 395 ILE A C 1
ATOM 3246 O O . ILE A 1 395 ? 3.227 -14.386 -3.782 1.00 58.62 395 ILE A O 1
ATOM 3250 N N . ALA A 1 396 ? 1.864 -15.334 -5.280 1.00 55.53 396 ALA A N 1
ATOM 3251 C CA . ALA A 1 396 ? 1.044 -16.027 -4.283 1.00 55.53 396 ALA A CA 1
ATOM 3252 C C . ALA A 1 396 ? 1.874 -16.917 -3.340 1.00 55.53 396 ALA A C 1
ATOM 3254 O O . ALA A 1 396 ? 1.673 -16.887 -2.126 1.00 55.53 396 ALA A O 1
ATOM 3255 N N . LEU A 1 397 ? 2.846 -17.657 -3.875 1.00 62.69 397 LEU A N 1
ATOM 3256 C CA . LEU A 1 397 ? 3.746 -18.492 -3.089 1.00 62.69 397 LEU A CA 1
ATOM 3257 C C . LEU A 1 397 ? 4.728 -17.661 -2.254 1.00 62.69 397 LEU A C 1
ATOM 3259 O O . LEU A 1 397 ? 4.960 -17.986 -1.092 1.00 62.69 397 LEU A O 1
ATOM 3263 N N . GLY A 1 398 ? 5.275 -16.574 -2.805 1.00 65.25 398 GLY A N 1
ATOM 3264 C CA . GLY A 1 398 ? 6.129 -15.646 -2.061 1.00 65.25 398 GLY A CA 1
ATOM 3265 C C . GLY A 1 398 ? 5.400 -15.020 -0.873 1.00 65.25 398 GLY A C 1
ATOM 3266 O O . GLY A 1 398 ? 5.944 -14.980 0.231 1.00 65.25 398 GLY A O 1
ATOM 3267 N N . ARG A 1 399 ? 4.142 -14.614 -1.077 1.00 65.94 399 ARG A N 1
ATOM 3268 C CA . ARG A 1 399 ? 3.238 -14.123 -0.027 1.00 65.94 399 ARG A CA 1
ATOM 3269 C C . ARG A 1 399 ? 2.966 -15.209 1.016 1.00 65.94 399 ARG A C 1
ATOM 3271 O O . ARG A 1 399 ? 3.149 -14.970 2.208 1.00 65.94 399 ARG A O 1
ATOM 3278 N N . GLY A 1 400 ? 2.606 -16.413 0.568 1.00 62.88 400 GLY A N 1
ATOM 3279 C CA . GLY A 1 400 ? 2.333 -17.566 1.430 1.00 62.88 400 GLY A CA 1
ATOM 3280 C C . GLY A 1 400 ? 3.515 -17.926 2.331 1.00 62.88 400 GLY A C 1
ATOM 3281 O O . GLY A 1 400 ? 3.367 -17.953 3.550 1.00 62.88 400 GLY A O 1
ATOM 3282 N N . ILE A 1 401 ? 4.713 -18.094 1.763 1.00 69.12 401 ILE A N 1
ATOM 3283 C CA . ILE A 1 401 ? 5.919 -18.407 2.543 1.00 69.12 401 ILE A CA 1
ATOM 3284 C C . ILE A 1 401 ? 6.257 -17.295 3.528 1.00 69.12 401 ILE A C 1
ATOM 3286 O O . ILE A 1 401 ? 6.618 -17.574 4.668 1.00 69.12 401 ILE A O 1
ATOM 3290 N N . LYS A 1 402 ? 6.141 -16.029 3.128 1.00 72.19 402 LYS A N 1
ATOM 3291 C CA . LYS A 1 402 ? 6.436 -14.904 4.017 1.00 72.19 402 LYS A CA 1
ATOM 3292 C C . LYS A 1 402 ? 5.495 -14.861 5.227 1.00 72.19 402 LYS A C 1
ATOM 3294 O O . LYS A 1 402 ? 5.946 -14.536 6.325 1.00 72.19 402 LYS A O 1
ATOM 3299 N N . GLN A 1 403 ? 4.224 -15.230 5.054 1.00 68.88 403 GLN A N 1
ATOM 3300 C CA . GLN A 1 403 ? 3.277 -15.386 6.164 1.00 68.88 403 GLN A CA 1
ATOM 3301 C C . GLN A 1 403 ? 3.586 -16.618 7.021 1.00 68.88 403 GLN A C 1
ATOM 3303 O O . GLN A 1 403 ? 3.573 -16.516 8.242 1.00 68.88 403 GLN A O 1
ATOM 3308 N N . GLU A 1 404 ? 3.936 -17.758 6.424 1.00 71.62 404 GLU A N 1
ATOM 3309 C CA . GLU A 1 404 ? 4.323 -18.941 7.203 1.00 71.62 404 GLU A CA 1
ATOM 3310 C C . GLU A 1 404 ? 5.611 -18.707 8.006 1.00 71.62 404 GLU A C 1
ATOM 3312 O O . GLU A 1 404 ? 5.694 -19.112 9.161 1.00 71.62 404 GLU A O 1
ATOM 3317 N N . LEU A 1 405 ? 6.588 -17.978 7.456 1.00 74.31 405 LEU A N 1
ATOM 3318 C CA . LEU A 1 405 ? 7.779 -17.547 8.194 1.00 74.31 405 LEU A CA 1
ATOM 3319 C C . LEU A 1 405 ? 7.428 -16.602 9.343 1.00 74.31 405 LEU A C 1
ATOM 3321 O O . LEU A 1 405 ? 8.012 -16.718 10.416 1.00 74.31 405 LEU A O 1
ATOM 3325 N N . LYS A 1 406 ? 6.467 -15.691 9.149 1.00 74.81 406 LYS A N 1
ATOM 3326 C CA . LYS A 1 406 ? 5.945 -14.836 10.224 1.00 74.81 406 LYS A CA 1
ATOM 3327 C C . LYS A 1 406 ? 5.356 -15.686 11.354 1.00 74.81 406 LYS A C 1
ATOM 3329 O O . LYS A 1 406 ? 5.704 -15.477 12.513 1.00 74.81 406 LYS A O 1
ATOM 3334 N N . SER A 1 407 ? 4.500 -16.651 11.021 1.00 74.94 407 SER A N 1
ATOM 3335 C CA . SER A 1 407 ? 3.897 -17.582 11.983 1.00 74.94 407 SER A CA 1
ATOM 3336 C C . SER A 1 407 ? 4.938 -18.462 12.676 1.00 74.94 407 SER A C 1
ATOM 3338 O O . SER A 1 407 ? 4.853 -18.682 13.882 1.00 74.94 407 SER A O 1
ATOM 3340 N N . PHE A 1 408 ? 5.972 -18.900 11.957 1.00 78.12 408 PHE A N 1
ATOM 3341 C CA . PHE A 1 408 ? 7.069 -19.662 12.542 1.00 78.12 408 PHE A CA 1
ATOM 3342 C C . PHE A 1 408 ? 7.911 -18.817 13.506 1.00 78.12 408 PHE A C 1
ATOM 3344 O O . PHE A 1 408 ? 8.218 -19.268 14.604 1.00 78.12 408 PHE A O 1
ATOM 3351 N N . LEU A 1 409 ? 8.249 -17.579 13.135 1.00 79.50 409 LEU A N 1
ATOM 3352 C CA . LEU A 1 409 ? 9.030 -16.672 13.983 1.00 79.50 409 LEU A CA 1
ATOM 3353 C C . LEU A 1 409 ? 8.280 -16.253 15.256 1.00 79.50 409 LEU A C 1
ATOM 3355 O O . LEU A 1 409 ? 8.924 -16.023 16.275 1.00 79.50 409 LEU A O 1
ATOM 3359 N N . LYS A 1 410 ? 6.946 -16.159 15.203 1.00 76.56 410 LYS A N 1
ATOM 3360 C CA . LYS A 1 410 ? 6.108 -15.808 16.358 1.00 76.56 410 LYS A CA 1
ATOM 3361 C C . LYS A 1 410 ? 5.773 -16.999 17.246 1.00 76.56 410 LYS A C 1
ATOM 3363 O O . LYS A 1 410 ? 5.984 -16.951 18.452 1.00 76.56 410 LYS A O 1
ATOM 3368 N N . ASP A 1 411 ? 5.248 -18.054 16.631 1.00 77.06 411 ASP A N 1
ATOM 3369 C CA . ASP A 1 411 ? 4.527 -19.119 17.329 1.00 77.06 411 ASP A CA 1
ATOM 3370 C C . ASP A 1 411 ? 5.191 -20.495 17.146 1.00 77.06 411 ASP A C 1
ATOM 3372 O O . ASP A 1 411 ? 4.679 -21.507 17.624 1.00 77.06 411 ASP A O 1
ATOM 3376 N N . ASN A 1 412 ? 6.330 -20.568 16.441 1.00 76.19 412 ASN A N 1
ATOM 3377 C CA . ASN A 1 412 ? 7.039 -21.812 16.112 1.00 76.19 412 ASN A CA 1
ATOM 3378 C C . ASN A 1 412 ? 6.134 -22.853 15.415 1.00 76.19 412 ASN A C 1
ATOM 3380 O O . ASN A 1 412 ? 6.234 -24.073 15.629 1.00 76.19 412 ASN A O 1
ATOM 3384 N N . THR A 1 413 ? 5.205 -22.352 14.596 1.00 73.25 413 THR A N 1
ATOM 3385 C CA . THR A 1 413 ? 4.250 -23.137 13.810 1.00 73.25 413 THR A CA 1
ATOM 3386 C C . THR A 1 413 ? 4.730 -23.274 12.368 1.00 73.25 413 THR A C 1
ATOM 3388 O O . THR A 1 413 ? 5.210 -22.319 11.762 1.00 73.25 413 THR A O 1
ATOM 3391 N N . LEU A 1 414 ? 4.635 -24.489 11.825 1.00 66.38 414 LEU A N 1
ATOM 3392 C CA . LEU A 1 414 ? 4.905 -24.771 10.416 1.00 66.38 414 LEU A CA 1
ATOM 3393 C C . LEU A 1 414 ? 3.584 -24.724 9.659 1.00 66.38 414 LEU A C 1
ATOM 3395 O O . LEU A 1 414 ? 2.623 -25.361 10.085 1.00 66.38 414 LEU A O 1
ATOM 3399 N N . GLY A 1 415 ? 3.552 -23.985 8.555 1.00 64.00 415 GLY A N 1
ATOM 3400 C CA . GLY A 1 415 ? 2.432 -24.028 7.627 1.00 64.00 415 GLY A CA 1
ATOM 3401 C C . GLY A 1 415 ? 2.588 -25.125 6.574 1.00 64.00 415 GLY A C 1
ATOM 3402 O O . GLY A 1 415 ? 3.624 -25.795 6.468 1.00 64.00 415 GLY A O 1
ATOM 3403 N N . ASP A 1 416 ? 1.524 -25.316 5.800 1.00 63.06 416 ASP A N 1
ATOM 3404 C CA . ASP A 1 416 ? 1.403 -26.406 4.835 1.00 63.06 416 ASP A CA 1
ATOM 3405 C C . ASP A 1 416 ? 2.399 -26.282 3.673 1.00 63.06 416 ASP A C 1
ATOM 3407 O O . ASP A 1 416 ? 2.849 -27.302 3.141 1.00 63.06 416 ASP A O 1
ATOM 3411 N N . ILE A 1 417 ? 2.767 -25.059 3.265 1.00 62.16 417 ILE A N 1
ATOM 3412 C CA . ILE A 1 417 ? 3.703 -24.830 2.154 1.00 62.16 417 ILE A CA 1
ATOM 3413 C C . ILE A 1 417 ? 5.106 -25.294 2.553 1.00 62.16 417 ILE A C 1
ATOM 3415 O O . ILE A 1 417 ? 5.758 -26.017 1.795 1.00 62.16 417 ILE A O 1
ATOM 3419 N N . LEU A 1 418 ? 5.569 -24.925 3.751 1.00 62.09 418 LEU A N 1
ATOM 3420 C CA . LEU A 1 418 ? 6.871 -25.349 4.268 1.00 62.09 418 LEU A CA 1
ATOM 3421 C C . LEU A 1 418 ? 6.890 -26.853 4.594 1.00 62.09 418 LEU A C 1
ATOM 3423 O O . LEU A 1 418 ? 7.882 -27.526 4.297 1.00 62.09 418 LEU A O 1
ATOM 3427 N N . HIS A 1 419 ? 5.785 -27.412 5.102 1.00 62.97 419 HIS A N 1
ATOM 3428 C CA . HIS A 1 419 ? 5.667 -28.851 5.366 1.00 62.97 419 HIS A CA 1
ATOM 3429 C C . HIS A 1 419 ? 5.776 -29.697 4.087 1.00 62.97 419 HIS A C 1
ATOM 3431 O O . HIS A 1 419 ? 6.504 -30.690 4.063 1.00 62.97 419 HIS A O 1
ATOM 3437 N N . LYS A 1 420 ? 5.118 -29.293 2.990 1.00 59.38 420 LYS A N 1
ATOM 3438 C CA . LYS A 1 420 ? 5.190 -29.987 1.685 1.00 59.38 420 LYS A CA 1
ATOM 3439 C C . LYS A 1 420 ? 6.605 -30.067 1.100 1.00 59.38 420 LYS A C 1
ATOM 3441 O O . LYS A 1 420 ? 6.854 -30.887 0.225 1.00 59.38 420 LYS A O 1
ATOM 3446 N N . ARG A 1 421 ? 7.537 -29.251 1.596 1.00 58.22 421 ARG A N 1
ATOM 3447 C CA . ARG A 1 421 ? 8.946 -29.230 1.187 1.00 58.22 421 ARG A CA 1
ATOM 3448 C C . ARG A 1 421 ? 9.864 -30.017 2.135 1.00 58.22 421 ARG A C 1
ATOM 3450 O O . ARG A 1 421 ? 11.081 -29.865 2.085 1.00 58.22 421 ARG A O 1
ATOM 3457 N N . ASN A 1 422 ? 9.296 -30.838 3.018 1.00 57.09 422 ASN A N 1
ATOM 3458 C CA . ASN A 1 422 ? 10.027 -31.591 4.040 1.00 57.09 422 ASN A CA 1
ATOM 3459 C C . ASN A 1 422 ? 10.849 -30.696 4.989 1.00 57.09 422 ASN A C 1
ATOM 3461 O O . ASN A 1 422 ? 11.832 -31.151 5.580 1.00 57.09 422 ASN A O 1
ATOM 3465 N N . PHE A 1 423 ? 10.473 -29.418 5.158 1.00 55.47 423 PHE A N 1
ATOM 3466 C CA . PHE A 1 423 ? 11.071 -28.605 6.212 1.00 55.47 423 PHE A CA 1
ATOM 3467 C C . PHE A 1 423 ? 10.554 -29.097 7.560 1.00 55.47 423 PHE A C 1
ATOM 3469 O O . PHE A 1 423 ? 9.377 -28.968 7.890 1.00 55.47 423 PHE A O 1
ATOM 3476 N N . THR A 1 424 ? 11.464 -29.635 8.364 1.00 64.81 424 THR A N 1
ATOM 3477 C CA . THR A 1 424 ? 11.234 -29.816 9.795 1.00 64.81 424 THR A CA 1
ATOM 3478 C C . THR A 1 424 ? 11.465 -28.489 10.514 1.00 64.81 424 THR A C 1
ATOM 3480 O O . THR A 1 424 ? 12.136 -27.592 9.989 1.00 64.81 424 THR A O 1
ATOM 3483 N N . LYS A 1 425 ? 10.949 -28.359 11.743 1.00 69.56 425 LYS A N 1
ATOM 3484 C CA . LYS A 1 425 ? 11.185 -27.161 12.569 1.00 69.56 425 LYS A CA 1
ATOM 3485 C C . LYS A 1 425 ? 12.683 -26.885 12.717 1.00 69.56 425 LYS A C 1
ATOM 3487 O O . LYS A 1 425 ? 13.120 -25.751 12.593 1.00 69.56 425 LYS A O 1
ATOM 3492 N N . GLU A 1 426 ? 13.476 -27.939 12.884 1.00 67.88 426 GLU A N 1
ATOM 3493 C CA . GLU A 1 426 ? 14.934 -27.869 13.004 1.00 67.88 426 GLU A CA 1
ATOM 3494 C C . GLU A 1 426 ? 15.612 -27.371 11.722 1.00 67.88 426 GLU A C 1
ATOM 3496 O O . GLU A 1 426 ? 16.499 -26.518 11.778 1.00 67.88 426 GLU A O 1
ATOM 3501 N N . THR A 1 427 ? 15.188 -27.863 10.554 1.00 62.50 427 THR A N 1
ATOM 3502 C CA . THR A 1 427 ? 15.724 -27.419 9.260 1.00 62.50 427 THR A CA 1
ATOM 3503 C C . THR A 1 427 ? 15.359 -25.966 8.975 1.00 62.50 427 THR A C 1
ATOM 3505 O O . THR A 1 427 ? 16.197 -25.208 8.482 1.00 62.50 427 THR A O 1
ATOM 3508 N N . LEU A 1 428 ? 14.139 -25.549 9.324 1.00 68.38 428 LEU A N 1
ATOM 3509 C CA . LEU A 1 428 ? 13.693 -24.170 9.153 1.00 68.38 428 LEU A CA 1
ATOM 3510 C C . LEU A 1 428 ? 14.421 -23.210 10.101 1.00 68.38 428 LEU A C 1
ATOM 3512 O O . LEU A 1 428 ? 14.862 -22.152 9.659 1.00 68.38 428 LEU A O 1
ATOM 3516 N N . SER A 1 429 ? 14.645 -23.600 11.359 1.00 70.75 429 SER A N 1
ATOM 3517 C CA . SER A 1 429 ? 15.465 -22.825 12.299 1.00 70.75 429 SER A CA 1
ATOM 3518 C C . SER A 1 429 ? 16.893 -22.644 11.786 1.00 70.75 429 SER A C 1
ATOM 3520 O O . SER A 1 429 ? 17.377 -21.515 11.714 1.00 70.75 429 SER A O 1
ATOM 3522 N N . LYS A 1 430 ? 17.540 -23.719 11.311 1.00 70.81 430 LYS A N 1
ATOM 3523 C CA . LYS A 1 430 ? 18.879 -23.640 10.697 1.00 70.81 430 LYS A CA 1
ATOM 3524 C C . LYS A 1 430 ? 18.894 -22.753 9.451 1.00 70.81 430 LYS A C 1
ATOM 3526 O O . LYS A 1 430 ? 19.858 -22.023 9.220 1.00 70.81 430 LYS A O 1
ATOM 3531 N N . PHE A 1 431 ? 17.838 -22.803 8.636 1.00 69.12 431 PHE A N 1
ATOM 3532 C CA . PHE A 1 431 ? 17.688 -21.923 7.480 1.00 69.12 431 PHE A CA 1
ATOM 3533 C C . PHE A 1 431 ? 17.585 -20.456 7.910 1.00 69.12 431 PHE A C 1
ATOM 3535 O O . PHE A 1 431 ? 18.318 -19.622 7.382 1.00 69.12 431 PHE A O 1
ATOM 3542 N N . ILE A 1 432 ? 16.737 -20.142 8.890 1.00 76.12 432 ILE A N 1
ATOM 3543 C CA . ILE A 1 432 ? 16.545 -18.780 9.400 1.00 76.12 432 ILE A CA 1
ATOM 3544 C C . ILE A 1 432 ? 17.839 -18.243 10.012 1.00 76.12 432 ILE A C 1
ATOM 3546 O O . ILE A 1 432 ? 18.245 -17.132 9.690 1.00 76.12 432 ILE A O 1
ATOM 3550 N N . GLU A 1 433 ? 18.535 -19.018 10.837 1.00 76.06 433 GLU A N 1
ATOM 3551 C CA . GLU A 1 433 ? 19.800 -18.589 11.442 1.00 76.06 433 GLU A CA 1
ATOM 3552 C C . GLU A 1 433 ? 20.884 -18.324 10.394 1.00 76.06 433 GLU A C 1
ATOM 3554 O O . GLU A 1 433 ? 21.607 -17.332 10.482 1.00 76.06 433 GLU A O 1
ATOM 3559 N N . ARG A 1 434 ? 20.970 -19.171 9.363 1.00 74.31 434 ARG A N 1
ATOM 3560 C CA . ARG A 1 434 ? 22.011 -19.065 8.335 1.00 74.31 434 ARG A CA 1
ATOM 3561 C C . ARG A 1 434 ? 21.710 -18.017 7.265 1.00 74.31 434 ARG A C 1
ATOM 3563 O O . ARG A 1 434 ? 22.636 -17.402 6.740 1.00 74.31 434 ARG A O 1
ATOM 3570 N N . LYS A 1 435 ? 20.445 -17.873 6.865 1.00 73.81 435 LYS A N 1
ATOM 3571 C CA . LYS A 1 435 ? 20.026 -17.085 5.690 1.00 73.81 435 LYS A CA 1
ATOM 3572 C C . LYS A 1 435 ? 19.248 -15.826 6.042 1.00 73.81 435 LYS A C 1
ATOM 3574 O O . LYS A 1 435 ? 19.238 -14.895 5.245 1.00 73.81 435 LYS A O 1
ATOM 3579 N N . MET A 1 436 ? 18.648 -15.778 7.225 1.00 80.69 436 MET A N 1
ATOM 3580 C CA . MET A 1 436 ? 17.907 -14.632 7.751 1.00 80.69 436 MET A CA 1
ATOM 3581 C C . MET A 1 436 ? 18.412 -14.252 9.150 1.00 80.69 436 MET A C 1
ATOM 3583 O O . MET A 1 436 ? 17.600 -14.163 10.078 1.00 80.69 436 MET A O 1
ATOM 3587 N N . PRO A 1 437 ? 19.735 -14.079 9.356 1.00 84.31 437 PRO A N 1
ATOM 3588 C CA . PRO A 1 437 ? 20.257 -13.774 10.680 1.00 84.31 437 PRO A CA 1
ATOM 3589 C C . PRO A 1 437 ? 19.647 -12.470 11.196 1.00 84.31 437 PRO A C 1
ATOM 3591 O O . PRO A 1 437 ? 19.359 -11.555 10.421 1.00 84.31 437 PRO A O 1
ATOM 3594 N N . LEU A 1 438 ? 19.443 -12.399 12.510 1.00 87.19 438 LEU A N 1
ATOM 3595 C CA . LEU A 1 438 ? 19.029 -11.161 13.154 1.00 87.19 438 LEU A CA 1
ATOM 3596 C C . LEU A 1 438 ? 20.210 -10.194 13.107 1.00 87.19 438 LEU A C 1
ATOM 3598 O O . LEU A 1 438 ? 21.269 -10.488 13.658 1.00 87.19 438 LEU A O 1
ATOM 3602 N N . LYS A 1 439 ? 20.036 -9.066 12.424 1.00 88.44 439 LYS A N 1
ATOM 3603 C CA . LYS A 1 439 ? 21.069 -8.049 12.265 1.00 88.44 439 LYS A CA 1
ATOM 3604 C C . LYS A 1 439 ? 20.646 -6.754 12.932 1.00 88.44 439 LYS A C 1
ATOM 3606 O O . LYS A 1 439 ? 19.516 -6.308 12.758 1.00 88.44 439 LYS A O 1
ATOM 3611 N N . LEU A 1 440 ? 21.579 -6.148 13.659 1.00 90.00 440 LEU A N 1
ATOM 3612 C CA . LEU A 1 440 ? 21.403 -4.816 14.227 1.00 90.00 440 LEU A CA 1
ATOM 3613 C C . LEU A 1 440 ? 21.713 -3.759 13.167 1.00 90.00 440 LEU A C 1
ATOM 3615 O O . LEU A 1 440 ? 22.796 -3.801 12.569 1.00 90.00 440 LEU A O 1
ATOM 3619 N N . ILE A 1 441 ? 20.785 -2.833 12.961 1.00 88.19 441 ILE A N 1
ATOM 3620 C CA . ILE A 1 441 ? 20.956 -1.670 12.096 1.00 88.19 441 ILE A CA 1
ATOM 3621 C C . ILE A 1 441 ? 21.878 -0.667 12.789 1.00 88.19 441 ILE A C 1
ATOM 3623 O O . ILE A 1 441 ? 21.634 -0.261 13.924 1.00 88.19 441 ILE A O 1
ATOM 3627 N N . LYS A 1 442 ? 22.951 -0.283 12.097 1.00 85.69 442 LYS A N 1
ATOM 3628 C CA . LYS A 1 442 ? 23.933 0.702 12.557 1.00 85.69 442 LYS A CA 1
ATOM 3629 C C . LYS A 1 442 ? 23.631 2.099 12.018 1.00 85.69 442 LYS A C 1
ATOM 3631 O O . LYS A 1 442 ? 23.850 3.065 12.735 1.00 85.69 442 LYS A O 1
ATOM 3636 N N . ASN A 1 443 ? 23.209 2.185 10.760 1.00 85.69 443 ASN A N 1
ATOM 3637 C CA . ASN A 1 443 ? 22.887 3.437 10.082 1.00 85.69 443 ASN A CA 1
ATOM 3638 C C . ASN A 1 443 ? 21.874 3.159 8.961 1.00 85.69 443 ASN A C 1
ATOM 3640 O O . ASN A 1 443 ? 22.009 2.152 8.258 1.00 85.69 443 ASN A O 1
ATOM 3644 N N . ILE A 1 444 ? 20.902 4.050 8.783 1.00 83.50 444 ILE A N 1
ATOM 3645 C CA . ILE A 1 444 ? 20.006 4.103 7.627 1.00 83.50 444 ILE A CA 1
ATOM 3646 C C . ILE A 1 444 ? 20.156 5.460 6.941 1.00 83.50 444 ILE A C 1
ATOM 3648 O O . ILE A 1 444 ? 19.847 6.497 7.528 1.00 83.50 444 ILE A O 1
ATOM 3652 N N . GLN A 1 445 ? 20.532 5.448 5.665 1.00 82.88 445 GLN A N 1
ATOM 3653 C CA . GLN A 1 445 ? 20.587 6.652 4.837 1.00 82.88 445 GLN A CA 1
ATOM 3654 C C . GLN A 1 445 ? 19.727 6.520 3.584 1.00 82.88 445 GLN A C 1
ATOM 3656 O O . GLN A 1 445 ? 19.385 5.422 3.160 1.00 82.88 445 GLN A O 1
ATOM 3661 N N . ILE A 1 446 ? 19.316 7.651 3.016 1.00 76.06 446 ILE A N 1
ATOM 3662 C CA . ILE A 1 446 ? 18.517 7.684 1.788 1.00 76.06 446 ILE A CA 1
ATOM 3663 C C . ILE A 1 446 ? 19.466 7.812 0.601 1.00 76.06 446 ILE A C 1
ATOM 3665 O O . ILE A 1 446 ? 20.319 8.699 0.598 1.00 76.06 446 ILE A O 1
ATOM 3669 N N . ILE A 1 447 ? 19.280 6.970 -0.415 1.00 76.56 447 ILE A N 1
ATOM 3670 C CA . ILE A 1 447 ? 19.943 7.135 -1.708 1.00 76.56 447 ILE A CA 1
ATOM 3671 C C . ILE A 1 447 ? 19.023 7.989 -2.582 1.00 76.56 447 ILE A C 1
ATOM 3673 O O . ILE A 1 447 ? 17.96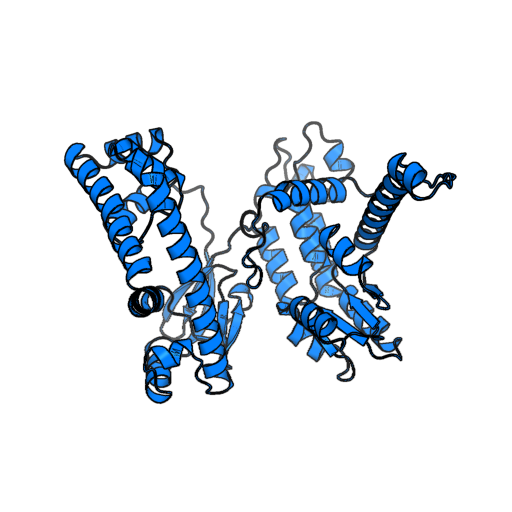5 7.539 -3.024 1.00 76.56 447 ILE A O 1
ATOM 3677 N N . ASN A 1 448 ? 19.420 9.235 -2.834 1.00 55.38 448 ASN A N 1
ATOM 3678 C CA . ASN A 1 448 ? 18.793 10.047 -3.869 1.00 55.38 448 ASN A CA 1
ATOM 3679 C C . ASN A 1 448 ? 19.442 9.680 -5.206 1.00 55.38 448 ASN A C 1
ATOM 3681 O O . ASN A 1 448 ? 20.548 10.129 -5.493 1.00 55.38 448 ASN A O 1
ATOM 3685 N N . HIS A 1 449 ? 18.768 8.886 -6.036 1.00 48.41 449 HIS A N 1
ATOM 3686 C CA . HIS A 1 449 ? 19.114 8.860 -7.454 1.00 48.41 449 HIS A CA 1
ATOM 3687 C C . HIS A 1 449 ? 18.621 10.166 -8.073 1.00 48.41 449 HIS A C 1
ATOM 3689 O O . HIS A 1 449 ? 17.431 10.314 -8.350 1.00 48.41 449 HIS A O 1
ATOM 3695 N N . ASP A 1 450 ? 19.517 11.135 -8.257 1.00 32.22 450 ASP A N 1
ATOM 3696 C CA . ASP A 1 450 ? 19.236 12.258 -9.142 1.00 32.22 450 ASP A CA 1
ATOM 3697 C C . ASP A 1 450 ? 19.177 11.725 -10.582 1.00 32.22 450 ASP A C 1
ATOM 3699 O O . ASP A 1 450 ? 20.183 11.237 -11.089 1.00 32.22 450 ASP A O 1
ATOM 3703 N N . PRO A 1 451 ? 18.038 11.824 -11.293 1.00 34.88 451 PRO A N 1
ATOM 3704 C CA . PRO A 1 451 ? 17.950 11.401 -12.688 1.00 34.88 451 PRO A CA 1
ATOM 3705 C C . PRO A 1 451 ? 18.568 12.439 -13.646 1.00 34.88 451 PRO A C 1
ATOM 3707 O O . PRO A 1 451 ? 18.117 12.583 -14.779 1.00 34.88 451 PRO A O 1
ATOM 3710 N N . THR A 1 452 ? 19.547 13.216 -13.176 1.00 29.81 452 THR A N 1
ATOM 3711 C CA . THR A 1 452 ? 20.230 14.277 -13.936 1.00 29.81 452 THR A CA 1
ATOM 3712 C C . THR A 1 452 ? 21.738 14.080 -14.061 1.00 29.81 452 THR A C 1
ATOM 3714 O O . THR A 1 452 ? 22.380 14.890 -14.721 1.00 29.81 452 THR A O 1
ATOM 3717 N N . GLU A 1 453 ? 22.290 12.992 -13.531 1.00 27.44 453 GLU A N 1
ATOM 3718 C CA . GLU A 1 453 ? 23.634 12.530 -13.887 1.00 27.44 453 GLU A CA 1
ATOM 3719 C C . GLU A 1 453 ? 23.536 11.113 -14.466 1.00 27.44 453 GLU A C 1
ATOM 3721 O O . GLU A 1 453 ? 23.733 10.142 -13.747 1.00 27.44 453 GLU A O 1
ATOM 3726 N N . GLU A 1 454 ? 23.115 11.021 -15.736 1.00 29.83 454 GLU A N 1
ATOM 3727 C CA . GLU A 1 454 ? 23.606 10.082 -16.776 1.00 29.83 454 GLU A CA 1
ATOM 3728 C C . GLU A 1 454 ? 22.833 10.236 -18.099 1.00 29.83 454 GLU A C 1
ATOM 3730 O O . GLU A 1 454 ? 21.621 9.914 -18.160 1.00 29.83 454 GLU A O 1
#

Secondary structure (DSSP, 8-state):
-HHHHTSSS----TTHHHHHHHHHH--SHHHHHHHHHHHHH-STTT--TT---HHHHGGG-HHHHHHHHHHHHHHH-HHHHHHHHHHHT--S-EEEEE-GGGHHHHHHHS-TTSEEEEHHHHHHHHHTTTTTT-EEEE----SHHHHHHHHT--SEEEE---HHHHHHHHHHHHHHHHHHHHHHTSHHHHHHH-------PPPPP---HHHHHHHHHHHHHHTTS-SS-TTS---TTGGG---PEEEEEETTS-EEEEETT-EEEETTS-EEEGGG--TT-EEE---HHHHHHHHHHHHHHH-HHHHHHHHHHHHHHHHHHHHHHHHH--HHHHHHHHHHTT--S-HHHHHHHHTT--SS-SSHHHHHHHHHHTT-GGGHHHHHHHHHHHHHHHHHHHHHHHHHHHHHHHH-PPPHHHHTTT--HHHHHHHHHHHS--EEEEEEEEE---TT--

Radius of gyration: 26.47 Å; Cα contacts (8 Å, |Δi|>4): 467; chains: 1; bounding box: 78×66×62 Å

Solvent-accessible surface area (backbone atoms only — not comparable to full-atom values): 26434 Å² total; per-residue (Å²): 108,69,72,50,67,68,37,98,52,54,60,73,63,79,62,56,55,55,56,53,51,52,53,70,58,56,80,53,62,70,59,44,55,50,49,48,55,51,56,70,70,42,59,63,77,67,56,45,92,60,72,70,47,73,80,77,40,54,87,71,30,64,57,58,49,50,48,56,48,42,52,51,45,55,76,64,37,60,64,56,54,50,48,50,58,52,54,75,72,52,88,66,68,41,38,39,47,40,58,77,89,45,46,71,59,46,63,74,72,44,67,85,89,46,49,76,40,32,64,70,52,49,56,50,30,53,76,70,52,73,46,64,94,26,37,41,34,35,56,68,80,82,48,64,72,48,47,60,57,57,76,73,45,97,45,55,74,44,77,53,62,56,74,69,49,46,48,48,48,55,47,48,50,52,55,47,52,51,52,49,48,55,51,58,66,27,69,67,43,31,69,74,66,74,56,86,70,84,88,79,91,76,84,82,83,86,63,65,70,67,62,52,59,48,49,55,56,48,58,70,49,56,82,73,59,79,91,82,70,85,84,57,92,80,46,88,56,62,86,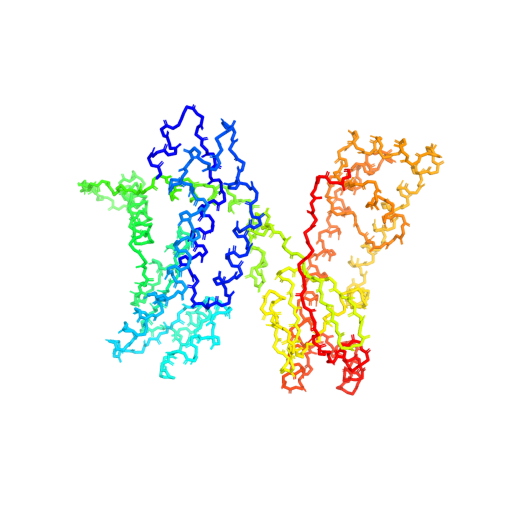72,52,84,80,50,36,32,41,37,30,29,73,85,72,49,73,46,80,41,46,41,83,42,62,33,26,39,82,65,26,47,81,41,45,48,71,76,62,52,68,69,41,45,33,22,57,73,58,62,70,74,47,48,60,54,51,51,49,52,47,32,76,77,38,43,84,66,40,47,54,37,55,52,47,33,49,48,58,52,47,41,50,49,54,48,48,68,72,60,75,40,69,69,60,49,48,53,54,31,41,75,50,50,36,81,76,55,70,72,56,56,58,40,51,78,70,57,80,50,70,66,66,91,47,71,47,35,48,45,13,49,29,45,76,58,73,42,52,90,50,46,67,62,46,50,51,38,51,49,51,50,53,53,49,54,48,53,50,52,54,50,50,54,51,33,50,29,42,28,57,62,70,73,42,82,40,71,74,52,46,77,68,71,49,44,74,67,55,47,49,54,44,38,59,74,64,32,44,80,40,41,30,62,42,74,44,76,57,81,81,64,94,81,80,129

Foldseek 3Di:
DVVQVPDPQRQDPQCLLVLLQQLQQDQDLLSLVVSLVQLVLDCSLVDGPVPQDCVNCPVVRSSVVSNVSSVVCSVCVVLLVVVQVVLVVDPFAAEEEHDPVCQVVVCVSHPPSHHYDYPVVVVVCVVVVVCPAHEYEYAHDDAQVRLVVVVPDPYNYHYRGDPLSVLRNVQNVVVVVVVVVCVCQDPVVCVVPVDHDDDDDDDDRDHDVVNVVNVVVQVVCVVPDDPDDPPDPPDPCVVVDPWWWKWFQFPVRDTDIDTQQDWWQFLQLDTDGPSSDDAFTWTWHDPLQVVLVVLLVLVCVVCVPLSVVLQVLLVVLLVLLVVLCVVVVDLVVSVVQLVVQPDDDDSVVSVVSNVVSDSDDPDLSSSCSSCVVSVNNVCSVVSVVSVVVSVVSSVVSVVVVSVQSSCCSNPVDHDPSCVVVVDDSVNVVVCCCVPTNTTGTRDMDIDDPDPPPD

Mean predicted aligned error: 16.35 Å

pLDDT: mean 73.3, std 14.63, range [27.44, 92.38]